Protein AF-A0A7C6JFS2-F1 (afdb_monomer_lite)

Structure (mmCIF, N/CA/C/O backbone):
data_AF-A0A7C6JFS2-F1
#
_entry.id   AF-A0A7C6JFS2-F1
#
loop_
_atom_site.group_PDB
_atom_site.id
_atom_site.type_symbol
_atom_site.label_atom_id
_atom_site.label_alt_id
_atom_site.label_comp_id
_atom_site.label_asym_id
_atom_site.label_entity_id
_atom_site.label_seq_id
_atom_site.pdbx_PDB_ins_code
_atom_site.Cartn_x
_atom_site.Cartn_y
_atom_site.Cartn_z
_atom_site.occupancy
_atom_site.B_iso_or_equiv
_atom_site.auth_seq_id
_atom_site.auth_comp_id
_atom_site.auth_asym_id
_atom_site.auth_atom_id
_atom_site.pdbx_PDB_model_num
ATOM 1 N N . MET A 1 1 ? -0.065 19.421 -4.500 1.00 57.12 1 MET A N 1
ATOM 2 C CA . MET A 1 1 ? 0.473 18.046 -4.572 1.00 57.12 1 MET A CA 1
ATOM 3 C C . MET A 1 1 ? 0.536 17.664 -6.039 1.00 57.12 1 MET A C 1
ATOM 5 O O . MET A 1 1 ? -0.403 17.999 -6.749 1.00 57.12 1 MET A O 1
ATOM 9 N N . ASN A 1 2 ? 1.597 16.997 -6.494 1.00 72.19 2 ASN A N 1
ATOM 10 C CA . ASN A 1 2 ? 1.755 16.580 -7.897 1.00 72.19 2 ASN A CA 1
ATOM 11 C C . ASN A 1 2 ? 1.021 15.258 -8.189 1.00 72.19 2 ASN A C 1
ATOM 13 O O . ASN A 1 2 ? 1.516 14.422 -8.928 1.00 72.19 2 ASN A O 1
ATOM 17 N N . THR A 1 3 ? -0.151 15.058 -7.584 1.00 82.88 3 THR A N 1
ATOM 18 C CA . THR A 1 3 ? -0.984 13.856 -7.711 1.00 82.88 3 THR A CA 1
ATOM 19 C C . THR A 1 3 ? -2.459 14.239 -7.728 1.00 82.88 3 THR A C 1
ATOM 21 O O . THR A 1 3 ? -2.857 15.215 -7.086 1.00 82.88 3 THR A O 1
ATOM 24 N N . SER A 1 4 ? -3.270 13.462 -8.447 1.00 82.38 4 SER A N 1
ATOM 25 C CA . SER A 1 4 ? -4.732 13.538 -8.393 1.00 82.38 4 SER A CA 1
ATOM 26 C C . SER A 1 4 ? -5.308 12.910 -7.110 1.00 82.38 4 SER A C 1
ATOM 28 O O . SER A 1 4 ? -6.439 13.217 -6.722 1.00 82.38 4 SER A O 1
ATOM 30 N N . ARG A 1 5 ? -4.546 12.051 -6.412 1.00 87.38 5 ARG A N 1
ATOM 31 C CA . ARG A 1 5 ? -5.012 11.312 -5.235 1.00 87.38 5 ARG A CA 1
ATOM 32 C C . ARG A 1 5 ? -4.750 12.103 -3.951 1.00 87.38 5 ARG A C 1
ATOM 34 O O . ARG A 1 5 ? -3.629 12.204 -3.469 1.00 87.38 5 ARG A O 1
ATOM 41 N N . VAL A 1 6 ? -5.822 12.637 -3.365 1.00 86.06 6 VAL A N 1
ATOM 42 C CA . VAL A 1 6 ? -5.770 13.491 -2.156 1.00 86.06 6 VAL A CA 1
ATOM 43 C C . VAL A 1 6 ? -6.080 12.758 -0.845 1.00 86.06 6 VAL A C 1
ATOM 45 O O . VAL A 1 6 ? -5.913 13.319 0.235 1.00 86.06 6 VAL A O 1
ATOM 48 N N . LYS A 1 7 ? -6.551 11.511 -0.920 1.00 88.94 7 LYS A N 1
ATOM 49 C CA . LYS A 1 7 ? -6.903 10.667 0.232 1.00 88.94 7 LYS A CA 1
ATOM 50 C C . LYS A 1 7 ? -6.629 9.190 -0.078 1.00 88.94 7 LYS A C 1
ATOM 52 O O . LYS A 1 7 ? -6.597 8.849 -1.263 1.00 88.94 7 LYS A O 1
ATOM 57 N N . PRO A 1 8 ? -6.469 8.324 0.941 1.00 89.56 8 PRO A N 1
ATOM 58 C CA . PRO A 1 8 ? -6.379 6.885 0.721 1.00 89.56 8 PRO A CA 1
ATOM 59 C C . PRO A 1 8 ? -7.566 6.341 -0.082 1.00 89.56 8 PRO A C 1
ATOM 61 O O . PRO A 1 8 ? -8.675 6.883 -0.015 1.00 89.56 8 PRO A O 1
ATOM 64 N N . ALA A 1 9 ? -7.341 5.255 -0.822 1.00 89.69 9 ALA A N 1
ATOM 65 C CA . ALA A 1 9 ? -8.400 4.580 -1.562 1.00 89.69 9 ALA A CA 1
ATOM 66 C C . ALA A 1 9 ? -9.453 4.001 -0.607 1.00 89.69 9 ALA A C 1
ATOM 68 O O . ALA A 1 9 ? -9.115 3.407 0.416 1.00 89.69 9 ALA A O 1
ATOM 69 N N . VAL A 1 10 ? -10.734 4.151 -0.944 1.00 90.81 10 VAL A N 1
ATOM 70 C CA . VAL A 1 10 ? -11.809 3.490 -0.195 1.00 90.81 10 VAL A CA 1
ATOM 71 C C . VAL A 1 10 ? -11.812 2.019 -0.588 1.00 90.81 10 VAL A C 1
ATOM 73 O O . VAL A 1 10 ? -12.088 1.702 -1.744 1.00 90.81 10 VAL A O 1
ATOM 76 N N . LEU A 1 11 ? -11.521 1.131 0.359 1.00 90.75 11 LEU A N 1
ATOM 77 C CA . LEU A 1 11 ? -11.513 -0.305 0.106 1.00 90.75 11 LEU A CA 1
ATOM 78 C C . LEU A 1 11 ? -12.892 -0.885 0.379 1.00 90.75 11 LEU A C 1
ATOM 80 O O . LEU A 1 11 ? -13.428 -0.763 1.476 1.00 90.75 11 LEU A O 1
ATOM 84 N N . ARG A 1 12 ? -13.478 -1.482 -0.655 1.00 88.62 12 ARG A N 1
ATOM 85 C CA . ARG A 1 12 ? -14.773 -2.177 -0.583 1.00 88.62 12 ARG A CA 1
ATOM 86 C C . ARG A 1 12 ? -14.665 -3.645 -0.953 1.00 88.62 12 ARG A C 1
ATOM 88 O O . ARG A 1 12 ? -15.526 -4.422 -0.565 1.00 88.62 12 ARG A O 1
ATOM 95 N N . ASP A 1 13 ? -13.641 -3.991 -1.721 1.00 89.50 13 ASP A N 1
ATOM 96 C CA . ASP A 1 13 ? -13.365 -5.355 -2.131 1.00 89.50 13 ASP A CA 1
ATOM 97 C C . ASP A 1 13 ? -12.505 -6.042 -1.052 1.00 89.50 13 ASP A C 1
ATOM 99 O O . ASP A 1 13 ? -11.395 -5.564 -0.775 1.00 89.50 13 ASP A O 1
ATOM 103 N N . PRO A 1 14 ? -12.999 -7.130 -0.430 1.00 88.62 14 PRO A N 1
ATOM 104 C CA . PRO A 1 14 ? -12.262 -7.882 0.579 1.00 88.62 14 PRO A CA 1
ATOM 105 C C . PRO A 1 14 ? -10.908 -8.422 0.107 1.00 88.62 14 PRO A C 1
ATOM 107 O O . PRO A 1 14 ? -10.026 -8.607 0.940 1.00 88.62 14 PRO A O 1
ATOM 110 N N . GLU A 1 15 ? -10.688 -8.634 -1.197 1.00 88.44 15 GLU A N 1
ATOM 111 C CA . GLU A 1 15 ? -9.400 -9.136 -1.710 1.00 88.44 15 GLU A CA 1
ATOM 112 C C . GLU A 1 15 ? -8.239 -8.137 -1.525 1.00 88.44 15 GLU A C 1
ATOM 114 O O . GLU A 1 15 ? -7.071 -8.524 -1.595 1.00 88.44 15 GLU A O 1
ATOM 119 N N . TYR A 1 16 ? -8.548 -6.867 -1.233 1.00 89.06 16 TYR A N 1
ATOM 120 C CA . TYR A 1 16 ? -7.573 -5.813 -0.924 1.00 89.06 16 TYR A CA 1
ATOM 121 C C . TYR A 1 16 ? -7.443 -5.531 0.581 1.00 89.06 16 TYR A C 1
ATOM 123 O O . TYR A 1 16 ? -6.672 -4.656 0.977 1.00 89.06 16 TYR A O 1
ATOM 131 N N . MET A 1 17 ? -8.206 -6.232 1.422 1.00 89.12 17 MET A N 1
ATOM 132 C CA . MET A 1 17 ? -8.222 -6.036 2.872 1.00 89.12 17 MET A CA 1
ATOM 133 C C . MET A 1 17 ? -7.300 -7.029 3.576 1.00 89.12 17 MET A C 1
ATOM 135 O O . MET A 1 17 ? -7.038 -8.118 3.064 1.00 89.12 17 MET A O 1
ATOM 139 N N . PHE A 1 18 ? -6.841 -6.667 4.775 1.00 86.38 18 PHE A N 1
ATOM 140 C CA . PHE A 1 18 ? -5.881 -7.454 5.558 1.00 86.38 18 PHE A CA 1
ATOM 141 C C . PHE A 1 18 ? -6.192 -8.963 5.664 1.00 86.38 18 PHE A C 1
ATOM 143 O O . PHE A 1 18 ? -5.277 -9.752 5.418 1.00 86.38 18 PHE A O 1
ATOM 150 N N . PRO A 1 19 ? -7.442 -9.417 5.907 1.00 84.50 19 PRO A N 1
ATOM 151 C CA . PRO A 1 19 ? -7.752 -10.850 5.962 1.00 84.50 19 PRO A CA 1
ATOM 152 C C . PRO A 1 19 ? -7.397 -11.638 4.694 1.00 84.50 19 PRO A C 1
ATOM 154 O O . PRO A 1 19 ? -7.086 -12.827 4.756 1.00 84.50 19 PRO A O 1
ATOM 157 N N . ALA A 1 20 ? -7.417 -10.995 3.524 1.00 85.06 20 ALA A N 1
ATOM 158 C CA . ALA A 1 20 ? -7.086 -11.653 2.269 1.00 85.06 20 ALA A CA 1
ATOM 159 C C . ALA A 1 20 ? -5.575 -11.820 2.056 1.00 85.06 20 ALA A C 1
ATOM 161 O O . ALA A 1 20 ? -5.184 -12.592 1.180 1.00 85.06 20 ALA A O 1
ATOM 162 N N . PHE A 1 21 ? -4.711 -11.149 2.830 1.00 81.69 21 PHE A N 1
ATOM 163 C CA . PHE A 1 21 ? -3.260 -11.119 2.590 1.00 81.69 21 PHE A CA 1
ATOM 164 C C . PHE A 1 21 ? -2.646 -12.525 2.608 1.00 81.69 21 PHE A C 1
ATOM 166 O O . PHE A 1 21 ? -1.863 -12.871 1.724 1.00 81.69 21 PHE A O 1
ATOM 173 N N . SER A 1 22 ? -3.081 -13.381 3.530 1.00 73.69 22 SER A N 1
ATOM 174 C CA . SER A 1 22 ? -2.572 -14.745 3.706 1.00 73.69 22 SER A CA 1
ATOM 175 C C . SER A 1 22 ? -3.372 -15.828 2.964 1.00 73.69 22 SER A C 1
ATOM 177 O O . SER A 1 22 ? -3.070 -17.011 3.107 1.00 73.69 22 SER A O 1
ATOM 179 N N . ASN A 1 23 ? -4.362 -15.471 2.131 1.00 83.25 23 ASN A N 1
ATOM 180 C CA . ASN A 1 23 ? -5.273 -16.453 1.519 1.00 83.25 23 ASN A CA 1
ATOM 181 C C . ASN A 1 23 ? -4.662 -17.277 0.357 1.00 83.25 23 ASN A C 1
ATOM 183 O O . ASN A 1 23 ? -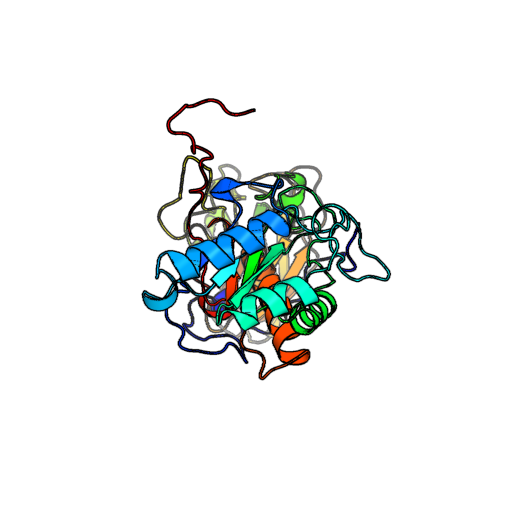5.333 -18.147 -0.201 1.00 83.25 23 ASN A O 1
ATOM 187 N N . GLY A 1 24 ? -3.421 -16.987 -0.056 1.00 83.00 24 GLY A N 1
ATOM 188 C CA . GLY A 1 24 ? -2.711 -17.686 -1.136 1.00 83.00 24 GLY A CA 1
ATOM 189 C C . GLY A 1 24 ? -3.258 -17.432 -2.548 1.00 83.00 24 GLY A C 1
ATOM 190 O O . GLY A 1 24 ? -2.768 -18.017 -3.516 1.00 83.00 24 GLY A O 1
ATOM 191 N N . LYS A 1 25 ? -4.266 -16.567 -2.704 1.00 86.62 25 LYS A N 1
ATOM 192 C CA . LYS A 1 25 ? -4.881 -16.223 -3.993 1.00 86.62 25 LYS A CA 1
ATOM 193 C C . LYS A 1 25 ? -4.229 -14.987 -4.587 1.00 86.62 25 LYS A C 1
ATOM 195 O O . LYS A 1 25 ? -3.932 -14.040 -3.868 1.00 86.62 25 LYS A O 1
ATOM 200 N N . VAL A 1 26 ? -4.049 -14.983 -5.904 1.00 87.44 26 VAL A N 1
ATOM 201 C CA . VAL A 1 26 ? -3.605 -13.793 -6.645 1.00 87.44 26 VAL A CA 1
ATOM 202 C C . VAL A 1 26 ? -4.789 -12.896 -6.992 1.00 87.44 26 VAL A C 1
ATOM 204 O O . VAL A 1 26 ? -5.903 -13.406 -7.121 1.00 87.44 26 VAL A O 1
ATOM 207 N N . LEU A 1 27 ? -4.544 -11.597 -7.176 1.00 85.56 27 LEU A N 1
ATOM 208 C CA . LEU A 1 27 ? -5.558 -10.679 -7.691 1.00 85.56 27 LEU A CA 1
ATOM 209 C C . LEU A 1 27 ? -5.900 -11.025 -9.147 1.00 85.56 27 LEU A C 1
ATOM 211 O O . LEU A 1 27 ? -5.092 -11.612 -9.880 1.00 85.56 27 LEU A O 1
ATOM 215 N N . LEU A 1 28 ? -7.134 -10.701 -9.540 1.00 68.62 28 LEU A N 1
ATOM 216 C CA . LEU A 1 28 ? -7.661 -10.986 -10.870 1.00 68.62 28 LEU A CA 1
ATOM 217 C C . LEU A 1 28 ? -6.716 -10.407 -11.938 1.00 68.62 28 LEU A C 1
ATOM 219 O O . LEU A 1 28 ? -6.254 -9.280 -11.812 1.00 68.62 28 LEU A O 1
ATOM 223 N N . ASN A 1 29 ? -6.426 -11.192 -12.979 1.00 70.62 29 ASN A N 1
ATOM 224 C CA . ASN A 1 29 ? -5.558 -10.828 -14.110 1.00 70.62 29 ASN A CA 1
ATOM 225 C C . ASN A 1 29 ? -4.050 -10.743 -13.829 1.00 70.62 29 ASN A C 1
ATOM 227 O O . ASN A 1 29 ? -3.285 -10.440 -14.743 1.00 70.62 29 ASN A O 1
ATOM 231 N N . LYS A 1 30 ? -3.568 -11.109 -12.633 1.00 81.62 30 LYS A N 1
ATOM 232 C CA . LYS A 1 30 ? -2.135 -11.388 -12.486 1.00 81.62 30 LYS A CA 1
ATOM 233 C C . LYS A 1 30 ? -1.762 -12.624 -13.322 1.00 81.62 30 LYS A C 1
ATOM 235 O O . LYS A 1 30 ? -2.220 -13.736 -13.035 1.00 81.62 30 LYS A O 1
ATOM 240 N N . LYS A 1 31 ? -0.879 -12.455 -14.315 1.00 71.38 31 LYS A N 1
ATOM 241 C CA . LYS A 1 31 ? -0.281 -13.570 -15.072 1.00 71.38 31 LYS A CA 1
ATOM 242 C C . LYS A 1 31 ? 0.487 -14.482 -14.092 1.00 71.38 31 LYS A C 1
ATOM 244 O O . LYS A 1 31 ? 1.314 -14.024 -13.308 1.00 71.38 31 LYS A O 1
ATOM 249 N N . LYS A 1 32 ? 0.165 -15.782 -14.061 1.00 66.88 32 LYS A N 1
ATOM 250 C CA . LYS A 1 32 ? 0.809 -16.767 -13.168 1.00 66.88 32 LYS A CA 1
ATOM 251 C C . LYS A 1 32 ? 1.979 -17.456 -13.875 1.00 66.88 32 LYS A C 1
ATOM 253 O O . LYS A 1 32 ? 1.860 -17.797 -15.044 1.00 66.88 32 LYS A O 1
ATOM 258 N N . GLY A 1 33 ? 3.038 -17.773 -13.123 1.00 66.75 33 GLY A N 1
ATOM 259 C CA . GLY A 1 33 ? 4.041 -18.766 -13.531 1.00 66.75 33 GLY A CA 1
ATOM 260 C C . GLY A 1 33 ? 5.260 -18.228 -14.283 1.00 66.75 33 GLY A C 1
ATOM 261 O O . GLY A 1 33 ? 5.600 -18.758 -15.337 1.00 66.75 33 GLY A O 1
ATOM 262 N N . ARG A 1 34 ? 5.953 -17.226 -13.730 1.00 77.69 34 ARG A N 1
ATOM 263 C CA . ARG A 1 34 ? 7.268 -16.792 -14.226 1.00 77.69 34 ARG A CA 1
ATOM 264 C C . ARG A 1 34 ? 8.400 -17.416 -13.412 1.00 77.69 34 ARG A C 1
ATOM 266 O O . ARG A 1 34 ? 8.285 -17.571 -12.197 1.00 77.69 34 ARG A O 1
ATOM 273 N N . LEU A 1 35 ? 9.504 -17.735 -14.082 1.00 88.00 35 LEU A N 1
ATOM 274 C CA . LEU A 1 35 ? 10.792 -17.894 -13.408 1.00 88.00 35 LEU A CA 1
ATOM 275 C C . LEU A 1 35 ? 11.318 -16.506 -12.997 1.00 88.00 35 LEU A C 1
ATOM 277 O O . LEU A 1 35 ? 10.905 -15.509 -13.597 1.00 88.00 35 LEU A O 1
ATOM 281 N N . PRO A 1 36 ? 12.216 -16.413 -11.998 1.00 90.94 36 PRO A N 1
ATOM 282 C CA . PRO A 1 36 ? 12.846 -15.145 -11.645 1.00 90.94 36 PRO A CA 1
ATOM 283 C C . PRO A 1 36 ? 13.465 -14.455 -12.868 1.00 90.94 36 PRO A C 1
ATOM 285 O O . PRO A 1 36 ? 14.185 -15.087 -13.641 1.00 90.94 36 PRO A O 1
ATOM 288 N N . ALA A 1 37 ? 13.185 -13.160 -13.037 1.00 93.31 37 ALA A N 1
ATOM 289 C CA . ALA A 1 37 ? 13.754 -12.370 -14.122 1.00 93.31 37 ALA A CA 1
ATOM 290 C C . ALA A 1 37 ? 15.282 -12.283 -13.976 1.00 93.31 37 ALA A C 1
ATOM 292 O O . ALA A 1 37 ? 15.796 -11.970 -12.901 1.00 93.31 37 ALA A O 1
ATOM 293 N N . MET A 1 38 ? 16.003 -12.538 -15.067 1.00 97.25 38 MET A N 1
ATOM 294 C CA . MET A 1 38 ? 17.463 -12.466 -15.126 1.00 97.25 38 MET A CA 1
ATOM 295 C C . MET A 1 38 ? 17.883 -11.337 -16.060 1.00 97.25 38 MET A C 1
ATOM 297 O O . MET A 1 38 ? 17.431 -11.260 -17.202 1.00 97.25 38 MET A O 1
ATOM 301 N N . GLY A 1 39 ? 18.762 -10.459 -15.591 1.00 96.94 39 GLY A N 1
ATOM 302 C CA . GLY A 1 39 ? 19.166 -9.295 -16.364 1.00 96.94 39 GLY A CA 1
ATOM 303 C C . GLY A 1 39 ? 20.112 -8.381 -15.607 1.00 96.94 39 GLY A C 1
ATOM 304 O O . GLY A 1 39 ? 20.803 -8.800 -14.678 1.00 96.94 39 GLY A O 1
ATOM 305 N N . TRP A 1 40 ? 20.119 -7.123 -16.018 1.00 97.75 40 TRP A N 1
ATOM 306 C CA . TRP A 1 40 ? 20.943 -6.063 -15.469 1.00 97.75 40 TRP A CA 1
ATOM 307 C C . TRP A 1 40 ? 20.084 -4.849 -15.111 1.00 97.75 40 TRP A C 1
ATOM 309 O O . TRP A 1 40 ? 19.088 -4.567 -15.775 1.00 97.75 40 TRP A O 1
ATOM 319 N N . ASN A 1 41 ? 20.479 -4.124 -14.066 1.00 96.81 41 ASN A N 1
ATOM 320 C CA . ASN A 1 41 ? 19.846 -2.882 -13.635 1.00 96.81 41 ASN A CA 1
ATOM 321 C C . ASN A 1 41 ? 20.912 -1.794 -13.437 1.00 96.81 41 ASN A C 1
ATOM 323 O O . ASN A 1 41 ? 21.977 -2.068 -12.879 1.00 96.81 41 ASN A O 1
ATOM 327 N N . SER A 1 42 ? 20.620 -0.565 -13.871 1.00 95.62 42 SER A N 1
ATOM 328 C CA . SER A 1 42 ? 21.597 0.529 -13.897 1.00 95.62 42 SER A CA 1
ATOM 329 C C . SER A 1 42 ? 22.005 1.101 -12.540 1.00 95.62 42 SER A C 1
ATOM 331 O O . SER A 1 42 ? 23.073 1.710 -12.449 1.00 95.62 42 SER A O 1
ATOM 333 N N . TRP A 1 43 ? 21.199 0.922 -11.489 1.00 93.06 43 TRP A N 1
ATOM 334 C CA . TRP A 1 43 ? 21.330 1.680 -10.241 1.00 93.06 43 TRP A CA 1
ATOM 335 C C . TRP A 1 43 ? 22.674 1.493 -9.540 1.00 93.06 43 TRP A C 1
ATOM 337 O O . TRP A 1 43 ? 23.358 2.467 -9.242 1.00 93.06 43 TRP A O 1
ATOM 347 N N . ASN A 1 44 ? 23.086 0.244 -9.312 1.00 89.31 44 ASN A N 1
ATOM 348 C CA . ASN A 1 44 ? 24.293 -0.039 -8.532 1.00 89.31 44 ASN A CA 1
ATOM 349 C C . ASN A 1 44 ? 25.579 0.424 -9.224 1.00 89.31 44 ASN A C 1
ATOM 351 O O . ASN A 1 44 ? 26.573 0.636 -8.544 1.00 89.31 44 ASN A O 1
ATOM 355 N N . ALA A 1 45 ? 25.578 0.545 -10.553 1.00 89.19 45 ALA A N 1
ATOM 356 C CA . ALA A 1 45 ? 26.749 0.980 -11.308 1.00 89.19 45 ALA A CA 1
ATOM 357 C C . ALA A 1 45 ? 26.774 2.499 -11.514 1.00 89.19 45 ALA A C 1
ATOM 359 O O . ALA A 1 45 ? 27.843 3.102 -11.477 1.00 89.19 45 ALA A O 1
ATOM 360 N N . PHE A 1 46 ? 25.612 3.112 -11.754 1.00 91.50 46 PHE A N 1
ATOM 361 C CA . PHE A 1 46 ? 25.549 4.469 -12.303 1.00 91.50 46 PHE A CA 1
ATOM 362 C C . PHE A 1 46 ? 24.650 5.425 -11.521 1.00 91.50 46 PHE A C 1
ATOM 364 O O . PHE A 1 46 ? 24.660 6.623 -11.803 1.00 91.50 46 PHE A O 1
ATOM 371 N N . GLY A 1 47 ? 23.859 4.935 -10.562 1.00 91.38 47 GLY A N 1
ATOM 372 C CA . GLY A 1 47 ? 22.821 5.725 -9.900 1.00 91.38 47 GLY A CA 1
ATOM 373 C C . GLY A 1 47 ? 21.995 6.516 -10.920 1.00 91.38 47 GLY A C 1
ATOM 374 O O . GLY A 1 47 ? 21.664 6.014 -12.000 1.00 91.38 47 GLY A O 1
ATOM 375 N N . SER A 1 48 ? 21.761 7.795 -10.627 1.00 92.38 48 SER A N 1
ATOM 376 C CA . SER A 1 48 ? 21.047 8.724 -11.512 1.00 92.38 48 SER A CA 1
ATOM 377 C C . SER A 1 48 ? 21.864 9.233 -12.711 1.00 92.38 48 SER A C 1
ATOM 379 O O . SER A 1 48 ? 21.379 10.102 -13.434 1.00 92.38 48 SER A O 1
ATOM 381 N N . GLN A 1 49 ? 23.095 8.760 -12.936 1.00 92.31 49 GLN A N 1
ATOM 382 C CA . GLN A 1 49 ? 23.940 9.169 -14.072 1.00 92.31 49 GLN A CA 1
ATOM 383 C C . GLN A 1 49 ? 23.764 8.274 -15.314 1.00 92.31 49 GLN A C 1
ATOM 385 O O . GLN A 1 49 ? 24.497 8.417 -16.291 1.00 92.31 49 GLN A O 1
ATOM 390 N N . ASN A 1 50 ? 22.792 7.357 -15.303 1.00 92.50 50 ASN A N 1
ATOM 391 C CA . ASN A 1 50 ? 22.462 6.541 -16.471 1.00 92.50 50 ASN A CA 1
ATOM 392 C C . ASN A 1 50 ? 21.976 7.401 -17.659 1.00 92.50 50 ASN A C 1
ATOM 394 O O . ASN A 1 50 ? 21.348 8.447 -17.480 1.00 92.50 50 ASN A O 1
ATOM 398 N N . ASN A 1 51 ? 22.303 6.963 -18.877 1.00 96.94 51 ASN A N 1
ATOM 399 C CA . ASN A 1 51 ? 21.939 7.626 -20.129 1.00 96.94 51 ASN A CA 1
ATOM 400 C C . ASN A 1 51 ? 21.781 6.604 -21.272 1.00 96.94 51 ASN A C 1
ATOM 402 O O . ASN A 1 51 ? 22.056 5.410 -21.107 1.00 96.94 51 ASN A O 1
ATOM 406 N N . GLU A 1 52 ? 21.316 7.067 -22.431 1.00 98.31 52 GLU A N 1
ATOM 407 C CA . GLU A 1 52 ? 21.034 6.221 -23.592 1.00 98.31 52 GLU A CA 1
ATOM 408 C C . GLU A 1 52 ? 22.277 5.504 -24.129 1.00 98.31 52 GLU A C 1
ATOM 410 O O . GLU A 1 52 ? 22.220 4.299 -24.372 1.00 98.31 52 GLU A O 1
ATOM 415 N N . GLU A 1 53 ? 23.396 6.215 -24.293 1.00 98.00 53 GLU A N 1
ATOM 416 C CA . GLU A 1 53 ? 24.644 5.650 -24.824 1.00 98.00 53 GLU A CA 1
ATOM 417 C C . GLU A 1 53 ? 25.140 4.499 -23.947 1.00 98.00 53 GLU A C 1
ATOM 419 O O . GLU A 1 53 ? 25.408 3.400 -24.434 1.00 98.00 53 GLU A O 1
ATOM 424 N N . LEU A 1 54 ? 25.172 4.724 -22.635 1.00 96.75 54 LEU A N 1
ATOM 425 C CA . LEU A 1 54 ? 25.573 3.730 -21.652 1.00 96.75 54 LEU A CA 1
ATOM 426 C C . LEU A 1 54 ? 24.637 2.520 -21.649 1.00 96.75 54 LEU A C 1
ATOM 428 O O . LEU A 1 54 ? 25.094 1.381 -21.598 1.00 96.75 54 LEU A O 1
ATOM 432 N N . THR A 1 55 ? 23.328 2.754 -21.746 1.00 97.69 55 THR A N 1
ATOM 433 C CA . THR A 1 55 ? 22.332 1.674 -21.780 1.00 97.69 55 THR A CA 1
ATOM 434 C C . THR A 1 55 ? 22.507 0.805 -23.026 1.00 97.69 55 THR A C 1
ATOM 436 O O . THR A 1 55 ? 22.472 -0.423 -22.933 1.00 97.69 55 THR A O 1
ATOM 439 N N . LYS A 1 56 ? 22.771 1.424 -24.184 1.00 98.50 56 LYS A N 1
ATOM 440 C CA . LYS A 1 56 ? 23.076 0.711 -25.431 1.00 98.50 56 LYS A CA 1
ATOM 441 C C . LYS A 1 56 ? 24.374 -0.090 -25.323 1.00 98.50 56 LYS A C 1
ATOM 443 O O . LYS A 1 56 ? 24.382 -1.265 -25.680 1.00 98.50 56 LYS A O 1
ATOM 448 N N . ALA A 1 57 ? 25.426 0.497 -24.751 1.00 98.31 57 ALA A N 1
ATOM 449 C CA . ALA A 1 57 ? 26.698 -0.187 -24.527 1.00 98.31 57 ALA A CA 1
ATOM 450 C C . ALA A 1 57 ? 26.555 -1.413 -23.606 1.00 98.31 57 ALA A C 1
ATOM 452 O O . ALA A 1 57 ? 27.167 -2.450 -23.858 1.00 98.31 57 ALA A O 1
ATOM 453 N N . ILE A 1 58 ? 25.717 -1.331 -22.567 1.00 98.19 58 ILE A N 1
ATOM 454 C CA . ILE A 1 58 ? 25.416 -2.474 -21.695 1.00 98.19 58 ILE A CA 1
ATOM 455 C C . ILE A 1 58 ? 24.616 -3.550 -22.437 1.00 98.19 58 ILE A C 1
ATOM 457 O O . ILE A 1 58 ? 24.939 -4.732 -22.311 1.00 98.19 58 ILE A O 1
ATOM 461 N N . ALA A 1 59 ? 23.618 -3.169 -23.238 1.00 98.62 59 ALA A N 1
ATOM 462 C CA . ALA A 1 59 ? 22.875 -4.118 -24.067 1.00 98.62 59 ALA A CA 1
ATOM 463 C C . ALA A 1 59 ? 23.807 -4.857 -25.049 1.00 98.62 59 ALA A C 1
ATOM 465 O O . ALA A 1 59 ? 23.747 -6.080 -25.153 1.00 98.62 59 ALA A O 1
ATOM 466 N N . ASP A 1 60 ? 24.727 -4.139 -25.701 1.00 98.69 60 ASP A N 1
ATOM 467 C CA . ASP A 1 60 ? 25.770 -4.733 -26.546 1.00 98.69 60 ASP A CA 1
ATOM 468 C C . ASP A 1 60 ? 26.698 -5.665 -25.758 1.00 98.69 60 ASP A C 1
ATOM 470 O O . ASP A 1 60 ? 27.016 -6.760 -26.220 1.00 98.69 60 ASP A O 1
ATOM 474 N N . ALA A 1 61 ? 27.123 -5.269 -24.556 1.00 98.50 61 ALA A N 1
ATOM 475 C CA . ALA A 1 61 ? 27.989 -6.088 -23.713 1.00 98.50 61 ALA A CA 1
ATOM 476 C C . ALA A 1 61 ? 27.315 -7.401 -23.284 1.00 98.50 61 ALA A C 1
ATOM 478 O O . ALA A 1 61 ? 27.963 -8.446 -23.308 1.00 98.50 61 ALA A O 1
ATOM 479 N N . ILE A 1 62 ? 26.021 -7.377 -22.946 1.00 98.62 62 ILE A N 1
ATOM 480 C CA . ILE A 1 62 ? 25.249 -8.581 -22.599 1.00 98.62 62 ILE A CA 1
ATOM 481 C C . ILE A 1 62 ? 25.269 -9.596 -23.750 1.00 98.62 62 ILE A C 1
ATOM 483 O O . ILE A 1 62 ? 25.455 -10.791 -23.505 1.00 98.62 62 ILE A O 1
ATOM 487 N N . ILE A 1 63 ? 25.132 -9.129 -24.994 1.00 98.62 63 ILE A N 1
ATOM 488 C CA . ILE A 1 63 ? 25.224 -9.979 -26.187 1.00 98.62 63 ILE A CA 1
ATOM 489 C C . ILE A 1 63 ? 26.659 -10.466 -26.405 1.00 98.62 63 ILE A C 1
ATOM 491 O O . ILE A 1 63 ? 26.895 -11.668 -26.496 1.00 98.62 63 ILE A O 1
ATOM 495 N N . ASN A 1 64 ? 27.631 -9.553 -26.439 1.00 98.44 64 ASN A N 1
ATOM 496 C CA . ASN A 1 64 ? 29.025 -9.866 -26.767 1.00 98.44 64 ASN A CA 1
ATOM 497 C C . ASN A 1 64 ? 29.689 -10.816 -25.758 1.00 98.44 64 ASN A C 1
ATOM 499 O O . ASN A 1 64 ? 30.585 -11.575 -26.121 1.00 98.44 64 ASN A O 1
ATOM 503 N N . LEU A 1 65 ? 29.258 -10.778 -24.495 1.00 98.31 65 LEU A N 1
ATOM 504 C CA . LEU A 1 65 ? 29.733 -11.668 -23.434 1.00 98.31 65 LEU A CA 1
ATOM 505 C C . LEU A 1 65 ? 28.973 -13.006 -23.378 1.00 98.31 65 LEU A C 1
ATOM 507 O O . LEU A 1 65 ? 29.287 -13.836 -22.528 1.00 98.31 65 LEU A O 1
ATOM 511 N N . GLY A 1 66 ? 27.967 -13.217 -24.235 1.00 98.25 66 GLY A N 1
ATOM 512 C CA . GLY A 1 66 ? 27.129 -14.420 -24.230 1.00 98.25 66 GLY A CA 1
ATOM 513 C C . GLY A 1 66 ? 26.185 -14.524 -23.026 1.00 98.25 66 GLY A C 1
ATOM 514 O O . GLY A 1 66 ? 25.628 -15.587 -22.769 1.00 98.25 66 GLY A O 1
ATOM 515 N N . LEU A 1 67 ? 25.972 -13.440 -22.268 1.00 98.44 67 LEU A N 1
ATOM 516 C CA . LEU A 1 67 ? 25.115 -13.459 -21.074 1.00 98.44 67 LEU A CA 1
ATOM 517 C C . LEU A 1 67 ? 23.640 -13.672 -21.435 1.00 98.44 67 LEU A C 1
ATOM 519 O O . LEU A 1 67 ? 22.916 -14.332 -20.688 1.00 98.44 67 LEU A O 1
ATOM 523 N N . ALA A 1 68 ? 23.207 -13.172 -22.594 1.00 98.12 68 ALA A N 1
ATOM 524 C CA . ALA A 1 68 ? 21.860 -13.425 -23.102 1.00 98.12 68 ALA A CA 1
ATOM 525 C C . ALA A 1 68 ? 21.582 -14.927 -23.290 1.00 98.12 68 ALA A C 1
ATOM 527 O O . ALA A 1 68 ? 20.507 -15.398 -22.923 1.00 98.12 68 ALA A O 1
ATOM 528 N N . GLU A 1 69 ? 22.566 -15.699 -23.767 1.00 97.50 69 GLU A N 1
ATOM 529 C CA . GLU A 1 69 ? 22.454 -17.158 -23.943 1.00 97.50 69 GLU A CA 1
ATOM 530 C C . GLU A 1 69 ? 22.341 -17.902 -22.602 1.00 97.50 69 GLU A C 1
ATOM 532 O O . GLU A 1 69 ? 21.773 -18.990 -22.533 1.00 97.50 69 GLU A O 1
ATOM 537 N N . LEU A 1 70 ? 22.834 -17.289 -21.521 1.00 97.88 70 LEU A N 1
ATOM 538 C CA . LEU A 1 70 ? 22.699 -17.781 -20.148 1.00 97.88 70 LEU A CA 1
ATOM 539 C C . LEU A 1 70 ? 21.389 -17.332 -19.473 1.00 97.88 70 LEU A C 1
ATOM 541 O O . LEU A 1 70 ? 21.151 -17.684 -18.318 1.00 97.88 70 LEU A O 1
ATOM 545 N N . GLY A 1 71 ? 20.543 -16.563 -20.168 1.00 97.06 71 GLY A N 1
ATOM 546 C CA . GLY A 1 71 ? 19.224 -16.123 -19.705 1.00 97.06 71 GLY A CA 1
ATOM 547 C C . GLY A 1 71 ? 19.136 -14.665 -19.241 1.00 97.06 71 GLY A C 1
ATOM 548 O O . GLY A 1 71 ? 18.032 -14.200 -18.950 1.00 97.06 71 GLY A O 1
ATOM 549 N N . TYR A 1 72 ? 20.247 -13.917 -19.198 1.00 98.25 72 TYR A N 1
ATOM 550 C CA . TYR A 1 72 ? 20.243 -12.492 -18.836 1.00 98.25 72 TYR A CA 1
ATOM 551 C C . TYR A 1 72 ? 19.656 -11.658 -19.976 1.00 98.25 72 TYR A C 1
ATOM 553 O O . TYR A 1 72 ? 20.363 -11.223 -20.880 1.00 98.25 72 TYR A O 1
ATOM 561 N N . SER A 1 73 ? 18.344 -11.457 -19.931 1.00 97.31 73 SER A N 1
ATOM 562 C CA . SER A 1 73 ? 17.561 -10.895 -21.034 1.00 97.31 73 SER A CA 1
ATOM 563 C C . SER A 1 73 ? 17.019 -9.500 -20.743 1.00 97.31 73 SER A C 1
ATOM 565 O O . SER A 1 73 ? 16.759 -8.763 -21.684 1.00 97.31 73 SER A O 1
ATOM 567 N N . TYR A 1 74 ? 16.873 -9.103 -19.477 1.00 98.38 74 TYR A N 1
ATOM 568 C CA . TYR A 1 74 ? 16.328 -7.791 -19.116 1.00 98.38 74 TYR A CA 1
ATOM 569 C C . TYR A 1 74 ? 17.422 -6.723 -18.971 1.00 98.38 74 TYR A C 1
ATOM 571 O O . TYR A 1 74 ? 18.395 -6.923 -18.245 1.00 98.38 74 TYR A O 1
ATOM 579 N N . VAL A 1 75 ? 17.229 -5.562 -19.596 1.00 98.56 75 VAL A N 1
ATOM 580 C CA . VAL A 1 75 ? 18.044 -4.351 -19.411 1.00 98.56 75 VAL A CA 1
ATOM 581 C C . VAL A 1 75 ? 17.167 -3.291 -18.756 1.00 98.56 75 VAL A C 1
ATOM 583 O O . VAL A 1 75 ? 16.335 -2.674 -19.417 1.00 98.56 75 VAL A O 1
ATOM 586 N N . VAL A 1 76 ? 17.316 -3.118 -17.442 1.00 98.19 76 VAL A N 1
ATOM 587 C CA . VAL A 1 76 ? 16.447 -2.265 -16.624 1.00 98.19 76 VAL A CA 1
ATOM 588 C C . VAL A 1 76 ? 17.111 -0.918 -16.356 1.00 98.19 76 VAL A C 1
ATOM 590 O O . VAL A 1 76 ? 18.141 -0.837 -15.682 1.00 98.19 76 VAL A O 1
ATOM 593 N N . LEU A 1 77 ? 16.485 0.142 -16.856 1.00 96.81 77 LEU A N 1
ATOM 594 C CA . LEU A 1 77 ? 16.844 1.520 -16.565 1.00 96.81 77 LEU A CA 1
ATOM 595 C C . LEU A 1 77 ? 16.193 1.954 -15.248 1.00 96.81 77 LEU A C 1
ATOM 597 O O . LEU A 1 77 ? 14.967 2.010 -15.141 1.00 96.81 77 LEU A O 1
ATOM 601 N N . ASP A 1 78 ? 17.017 2.211 -14.237 1.00 96.25 78 ASP A N 1
ATOM 602 C CA . ASP A 1 78 ? 16.556 2.629 -12.914 1.00 96.25 78 ASP A CA 1
ATOM 603 C C . ASP A 1 78 ? 16.278 4.146 -12.847 1.00 96.25 78 ASP A C 1
ATOM 605 O O . ASP A 1 78 ? 16.123 4.814 -13.873 1.00 96.25 78 ASP A O 1
ATOM 609 N N . ASP A 1 79 ? 16.171 4.693 -11.638 1.00 94.50 79 ASP A N 1
ATOM 610 C CA . ASP A 1 79 ? 15.854 6.104 -11.410 1.00 94.50 79 ASP A CA 1
ATOM 611 C C . ASP A 1 79 ? 16.846 7.076 -12.100 1.00 94.50 79 ASP A C 1
ATOM 613 O O . ASP A 1 79 ? 17.985 6.735 -12.424 1.00 94.50 79 ASP A O 1
ATOM 617 N N . GLY A 1 80 ? 16.420 8.320 -12.332 1.00 94.38 80 GLY A N 1
ATOM 618 C CA . GLY A 1 80 ? 17.225 9.376 -12.956 1.00 94.38 80 GLY A CA 1
ATOM 619 C C . GLY A 1 80 ? 17.118 9.478 -14.481 1.00 94.38 80 GLY A C 1
ATOM 620 O O . GLY A 1 80 ? 17.941 10.171 -15.087 1.00 94.38 80 GLY A O 1
ATOM 621 N N . CYS A 1 81 ? 16.124 8.824 -15.094 1.00 95.12 81 CYS A N 1
ATOM 622 C CA . CYS A 1 81 ? 15.926 8.811 -16.547 1.00 95.12 81 CYS A CA 1
ATOM 623 C C . CYS A 1 81 ? 14.822 9.747 -17.082 1.00 95.12 81 CYS A C 1
ATOM 625 O O . CYS A 1 81 ? 14.824 10.093 -18.266 1.00 95.12 81 CYS A O 1
ATOM 627 N N . TYR A 1 82 ? 13.894 10.190 -16.231 1.00 97.00 82 TYR A N 1
ATOM 628 C CA . TYR A 1 82 ? 12.778 11.063 -16.611 1.00 97.00 82 TYR A CA 1
ATOM 629 C C . TYR A 1 82 ? 13.097 12.547 -16.431 1.00 97.00 82 TYR A C 1
ATOM 631 O O . TYR A 1 82 ? 13.934 12.922 -15.609 1.00 97.00 82 TYR A O 1
ATOM 639 N N . GLN A 1 83 ? 12.327 13.407 -17.102 1.00 95.88 83 GLN A N 1
ATOM 640 C CA . GLN A 1 83 ? 12.166 14.781 -16.626 1.00 95.88 83 GLN A CA 1
ATOM 641 C C . GLN A 1 83 ? 11.527 14.797 -15.230 1.00 95.88 83 GLN A C 1
ATOM 643 O O . GLN A 1 83 ? 10.727 13.936 -14.868 1.00 95.88 83 GLN A O 1
ATOM 648 N N . SER A 1 84 ? 11.835 15.831 -14.446 1.00 94.38 84 SER A N 1
ATOM 649 C CA . SER A 1 84 ? 11.305 15.998 -13.086 1.00 94.38 84 SER A CA 1
ATOM 650 C C . SER A 1 84 ? 9.838 16.442 -13.028 1.00 94.38 84 SER A C 1
ATOM 652 O O . SER A 1 84 ? 9.299 16.618 -11.933 1.00 94.38 84 SER A O 1
ATOM 654 N N . TYR A 1 85 ? 9.191 16.621 -14.182 1.00 94.12 85 TYR A N 1
ATOM 655 C CA . TYR A 1 85 ? 7.808 17.054 -14.332 1.00 94.12 85 TYR A CA 1
ATOM 656 C C . TYR A 1 85 ? 7.127 16.328 -15.497 1.00 94.12 85 TYR A C 1
ATOM 658 O O . TYR A 1 85 ? 7.774 15.855 -16.426 1.00 94.12 85 TYR A O 1
ATOM 666 N N . ARG A 1 86 ? 5.793 16.268 -15.446 1.00 94.69 86 ARG A N 1
ATOM 667 C CA . ARG A 1 86 ? 4.951 15.690 -16.501 1.00 94.69 86 ARG A CA 1
ATOM 668 C C . ARG A 1 86 ? 4.639 16.731 -17.574 1.00 94.69 86 ARG A C 1
ATOM 670 O O . ARG A 1 86 ? 4.360 17.885 -17.247 1.00 94.69 86 ARG A O 1
ATOM 677 N N . ILE A 1 87 ? 4.573 16.317 -18.837 1.00 94.50 87 ILE A N 1
ATOM 678 C CA . ILE A 1 87 ? 4.082 17.149 -19.947 1.00 94.50 87 ILE A CA 1
ATOM 679 C C . ILE A 1 87 ? 2.704 16.630 -20.352 1.00 94.50 87 ILE A C 1
ATOM 681 O O . ILE A 1 87 ? 2.551 15.463 -20.701 1.00 94.50 87 ILE A O 1
ATOM 685 N N . ASN A 1 88 ? 1.678 17.485 -20.275 1.00 92.75 88 ASN A N 1
ATOM 686 C CA . ASN A 1 88 ? 0.278 17.107 -20.530 1.00 92.75 88 ASN A CA 1
ATOM 687 C C . ASN A 1 88 ? -0.177 15.877 -19.714 1.00 92.75 88 ASN A C 1
ATOM 689 O O . ASN A 1 88 ? -0.897 15.017 -20.214 1.00 92.75 88 ASN A O 1
ATOM 693 N N . GLY A 1 89 ? 0.286 15.775 -18.462 1.00 91.69 89 GLY A N 1
ATOM 694 C CA . GLY A 1 89 ? -0.025 14.664 -17.555 1.00 91.69 89 GLY A CA 1
ATOM 695 C C . GLY A 1 89 ? 0.792 13.384 -17.777 1.00 91.69 89 GLY A C 1
ATOM 696 O O . GLY A 1 89 ? 0.697 12.475 -16.955 1.00 91.69 89 GLY A O 1
ATOM 697 N N . LYS A 1 90 ? 1.631 13.315 -18.817 1.00 95.25 90 LYS A N 1
ATOM 698 C CA . LYS A 1 90 ? 2.423 12.125 -19.158 1.00 95.25 90 LYS A CA 1
ATOM 699 C C . LYS A 1 90 ? 3.881 12.235 -18.725 1.00 95.25 90 LYS A C 1
ATOM 701 O O . LYS A 1 90 ? 4.432 13.336 -18.643 1.00 95.25 90 LYS A O 1
ATOM 706 N N . LEU A 1 91 ? 4.487 11.077 -18.475 1.00 97.19 91 LEU A N 1
ATOM 707 C CA . LEU A 1 91 ? 5.926 10.938 -18.284 1.00 97.19 91 LEU A CA 1
ATOM 708 C C . LEU A 1 91 ? 6.668 11.288 -19.577 1.00 97.19 91 LEU A C 1
ATOM 710 O O . LEU A 1 91 ? 6.199 10.998 -20.678 1.00 97.19 91 LEU A O 1
ATOM 714 N N . THR A 1 92 ? 7.849 11.879 -19.435 1.00 96.44 92 THR A N 1
ATOM 715 C CA . THR A 1 92 ? 8.753 12.188 -20.544 1.00 96.44 92 THR A CA 1
ATOM 716 C C . THR A 1 92 ? 10.183 11.839 -20.158 1.00 96.44 92 THR A C 1
ATOM 718 O O . THR A 1 92 ? 10.571 11.914 -18.990 1.00 96.44 92 THR A O 1
ATOM 721 N N . ASN A 1 93 ? 10.972 11.425 -21.145 1.00 96.75 93 ASN A N 1
ATOM 722 C CA . ASN A 1 93 ? 12.397 11.189 -20.969 1.00 96.75 93 ASN A CA 1
ATOM 723 C C . ASN A 1 93 ? 13.143 12.506 -20.736 1.00 96.75 93 ASN A C 1
ATOM 725 O O . ASN A 1 93 ? 12.751 13.549 -21.264 1.00 96.75 93 ASN A O 1
ATOM 729 N N . ASP A 1 94 ? 14.254 12.447 -20.007 1.00 96.12 94 ASP A N 1
ATOM 730 C CA . ASP A 1 94 ? 15.249 13.514 -20.036 1.00 96.12 94 ASP A CA 1
ATOM 731 C C . ASP A 1 94 ? 15.853 13.597 -21.461 1.00 96.12 94 ASP A C 1
ATOM 733 O O . ASP A 1 94 ? 16.434 12.613 -21.932 1.00 96.12 94 ASP A O 1
ATOM 737 N N . PRO A 1 95 ? 15.688 14.717 -22.194 1.00 95.81 95 PRO A N 1
ATOM 738 C CA . PRO A 1 95 ? 16.104 14.814 -23.592 1.00 95.81 95 PRO A CA 1
ATOM 739 C C . PRO A 1 95 ? 17.621 14.948 -23.768 1.00 95.81 95 PRO A C 1
ATOM 741 O O . PRO A 1 95 ? 18.111 14.707 -24.868 1.00 95.81 95 PRO A O 1
ATOM 744 N N . GLU A 1 96 ? 18.367 15.325 -22.725 1.00 95.94 96 GLU A N 1
ATOM 745 C CA . GLU A 1 96 ? 19.831 15.383 -22.781 1.00 95.94 96 GLU A CA 1
ATOM 746 C C . GLU A 1 96 ? 20.427 13.987 -22.595 1.00 95.94 96 GLU A C 1
ATOM 748 O O . GLU A 1 96 ? 21.335 13.592 -23.324 1.00 95.94 96 GLU A O 1
ATOM 753 N N . LYS A 1 97 ? 19.879 13.206 -21.657 1.00 97.06 97 LYS A N 1
ATOM 754 C CA . LYS A 1 97 ? 20.336 11.832 -21.396 1.00 97.06 97 LYS A CA 1
ATOM 755 C C . LYS A 1 97 ? 19.805 10.808 -22.398 1.00 97.06 97 LYS A C 1
ATOM 757 O O . LYS A 1 97 ? 20.492 9.828 -22.683 1.00 97.06 97 LYS A O 1
ATOM 762 N N . PHE A 1 98 ? 18.588 11.011 -22.903 1.00 98.12 98 PHE A N 1
ATOM 763 C CA . PHE A 1 98 ? 17.882 10.078 -23.786 1.00 98.12 98 PHE A CA 1
ATOM 764 C C . PHE A 1 98 ? 17.341 10.793 -25.029 1.00 98.12 98 PHE A C 1
ATOM 766 O O . PHE A 1 98 ? 16.125 10.879 -25.207 1.00 98.12 98 PHE A O 1
ATOM 773 N N . PRO A 1 99 ? 18.212 11.332 -25.900 1.00 97.88 99 PRO A N 1
ATOM 774 C CA . PRO A 1 99 ? 17.805 12.173 -27.025 1.00 97.88 99 PRO A CA 1
ATOM 775 C C . PRO A 1 99 ? 16.883 11.474 -28.036 1.00 97.88 99 PRO A C 1
ATOM 777 O O . PRO A 1 99 ? 16.116 12.152 -28.718 1.00 97.88 99 PRO A O 1
ATOM 780 N N . SER A 1 100 ? 16.915 10.139 -28.139 1.00 97.94 100 SER A N 1
ATOM 781 C CA . SER A 1 100 ? 16.004 9.388 -29.020 1.00 97.94 100 SER A CA 1
ATOM 782 C C . SER A 1 100 ? 14.662 9.022 -28.368 1.00 97.94 100 SER A C 1
ATOM 784 O O . SER A 1 100 ? 13.726 8.619 -29.063 1.00 97.94 100 SER A O 1
ATOM 786 N N . GLY A 1 101 ? 14.547 9.190 -27.047 1.00 98.06 101 GLY A N 1
ATOM 787 C CA . GLY A 1 101 ? 13.392 8.784 -26.253 1.00 98.06 101 GLY A CA 1
ATOM 788 C C . GLY A 1 101 ? 13.312 7.275 -25.990 1.00 98.06 101 GLY A C 1
ATOM 789 O O . GLY A 1 101 ? 13.962 6.449 -26.634 1.00 98.06 101 GLY A O 1
ATOM 790 N N . PHE A 1 102 ? 12.474 6.892 -25.025 1.00 98.56 102 PHE A N 1
ATOM 791 C CA . PHE A 1 102 ? 12.427 5.510 -24.535 1.00 98.56 102 PHE A CA 1
ATOM 792 C C . PHE A 1 102 ? 11.889 4.501 -25.547 1.00 98.56 102 PHE A C 1
ATOM 794 O O . PHE A 1 102 ? 12.366 3.374 -25.576 1.00 98.56 102 PHE A O 1
ATOM 801 N N . LYS A 1 103 ? 10.966 4.898 -26.430 1.00 98.38 103 LYS A N 1
ATOM 802 C CA . LYS A 1 103 ? 10.439 4.007 -27.475 1.00 98.38 103 LYS A CA 1
ATOM 803 C C . LYS A 1 103 ? 11.523 3.563 -28.464 1.00 98.38 103 LYS A C 1
ATOM 805 O O . LYS A 1 103 ? 11.569 2.400 -28.852 1.00 98.38 103 LYS A O 1
ATOM 810 N N . ALA A 1 104 ? 12.416 4.475 -28.854 1.00 98.62 104 ALA A N 1
ATOM 811 C CA . ALA A 1 104 ? 13.529 4.156 -29.745 1.00 98.62 104 ALA A CA 1
ATOM 812 C C . ALA A 1 104 ? 14.603 3.313 -29.037 1.00 98.62 104 ALA A C 1
ATOM 814 O O . ALA A 1 104 ? 15.137 2.375 -29.630 1.00 98.62 104 ALA A O 1
ATOM 815 N N . LEU A 1 105 ? 14.892 3.609 -27.764 1.00 98.69 105 LEU A N 1
ATOM 816 C CA . LEU A 1 105 ? 15.793 2.796 -26.944 1.00 98.69 105 LEU A CA 1
ATOM 817 C C . LEU A 1 105 ? 15.254 1.371 -26.745 1.00 98.69 105 LEU A C 1
ATOM 819 O O . LEU A 1 105 ? 16.004 0.411 -26.905 1.00 98.69 105 LEU A O 1
ATOM 823 N N . SER A 1 106 ? 13.958 1.238 -26.466 1.00 98.69 106 SER A N 1
ATOM 824 C CA . SER A 1 106 ? 13.270 -0.046 -26.352 1.00 98.69 106 SER A CA 1
ATOM 825 C C . SER A 1 106 ? 13.395 -0.860 -27.640 1.00 98.69 106 SER A C 1
ATOM 827 O O . SER A 1 106 ? 13.900 -1.979 -27.610 1.00 98.69 106 SER A O 1
ATOM 829 N N . ALA A 1 107 ? 13.092 -0.254 -28.796 1.00 98.81 107 ALA A N 1
ATOM 830 C CA . ALA A 1 107 ? 13.240 -0.909 -30.096 1.00 98.81 107 ALA A CA 1
ATOM 831 C C . ALA A 1 107 ? 14.679 -1.391 -30.366 1.00 98.81 107 ALA A C 1
ATOM 833 O O . ALA A 1 107 ? 14.873 -2.485 -30.890 1.00 98.81 107 ALA A O 1
ATOM 834 N N . TYR A 1 108 ? 15.692 -0.610 -29.978 1.00 98.81 108 TYR A N 1
ATOM 835 C CA . TYR A 1 108 ? 17.096 -1.019 -30.090 1.00 98.81 108 TYR A CA 1
ATOM 836 C C . TYR A 1 108 ? 17.432 -2.230 -29.202 1.00 98.81 108 TYR A C 1
ATOM 838 O O . TYR A 1 108 ? 18.190 -3.107 -29.614 1.00 98.81 108 TYR A O 1
ATOM 846 N N . ILE A 1 109 ? 16.888 -2.287 -27.984 1.00 98.81 109 ILE A N 1
ATOM 847 C CA . ILE A 1 109 ? 17.082 -3.415 -27.060 1.00 98.81 109 ILE A CA 1
ATOM 848 C C . ILE A 1 109 ? 16.360 -4.663 -27.592 1.00 98.81 109 ILE A C 1
ATOM 850 O O . ILE A 1 109 ? 16.943 -5.749 -27.606 1.00 98.81 109 ILE A O 1
ATOM 854 N N . HIS A 1 110 ? 15.137 -4.506 -28.102 1.00 98.81 110 HIS A N 1
ATOM 855 C CA . HIS A 1 110 ? 14.356 -5.591 -28.704 1.00 98.81 110 HIS A CA 1
ATOM 856 C C . HIS A 1 110 ? 15.005 -6.173 -29.963 1.00 98.81 110 HIS A C 1
ATOM 858 O O . HIS A 1 110 ? 14.985 -7.389 -30.135 1.00 98.81 110 HIS A O 1
ATOM 864 N N . ASP A 1 111 ? 15.635 -5.351 -30.811 1.00 98.62 111 ASP A N 1
ATOM 865 C CA . ASP A 1 111 ? 16.368 -5.808 -32.009 1.00 98.62 111 ASP A CA 1
ATOM 866 C C . ASP A 1 111 ? 17.523 -6.772 -31.668 1.00 98.62 111 ASP A C 1
ATOM 868 O O . ASP A 1 111 ? 17.901 -7.627 -32.467 1.00 98.62 111 ASP A O 1
ATOM 872 N N . LYS A 1 112 ? 18.036 -6.709 -30.433 1.00 98.38 112 LYS A N 1
ATOM 873 C CA . LYS A 1 112 ? 19.056 -7.633 -29.907 1.00 98.38 112 LYS A CA 1
ATOM 874 C C . LYS A 1 112 ? 18.480 -8.906 -29.288 1.00 98.38 112 LYS A C 1
ATOM 876 O O . LYS A 1 112 ? 19.238 -9.724 -28.772 1.00 98.38 112 LYS A O 1
ATOM 881 N N . GLY A 1 113 ? 17.158 -9.065 -29.287 1.00 98.12 113 GLY A N 1
ATOM 882 C CA . GLY A 1 113 ? 16.470 -10.143 -28.577 1.00 98.12 113 GLY A CA 1
ATOM 883 C C . GLY A 1 113 ? 16.462 -9.979 -27.052 1.00 98.12 113 GLY A C 1
ATOM 884 O O . GLY A 1 113 ? 16.171 -10.940 -26.341 1.00 98.12 113 GLY A O 1
ATOM 885 N N . LEU A 1 114 ? 16.790 -8.787 -26.542 1.00 98.75 114 LEU A N 1
ATOM 886 C CA . LEU A 1 114 ? 16.707 -8.441 -25.122 1.00 98.75 114 LEU A CA 1
ATOM 887 C C . LEU A 1 114 ? 15.349 -7.794 -24.805 1.00 98.75 114 LEU A C 1
ATOM 889 O O . LEU A 1 114 ? 14.567 -7.479 -25.697 1.00 98.75 114 LEU A O 1
ATOM 893 N N . LYS A 1 115 ? 15.074 -7.590 -23.518 1.00 98.62 115 LYS A N 1
ATOM 894 C CA . LYS A 1 115 ? 13.849 -7.006 -22.964 1.00 98.62 115 LYS A CA 1
ATOM 895 C C . LYS A 1 115 ? 14.154 -5.691 -22.264 1.00 98.62 115 LYS A C 1
ATOM 897 O O . LYS A 1 115 ? 15.118 -5.607 -21.499 1.00 98.62 115 LYS A O 1
ATOM 902 N N . PHE A 1 116 ? 13.334 -4.673 -22.495 1.00 98.75 116 PHE A N 1
ATOM 903 C CA . PHE A 1 116 ? 13.552 -3.345 -21.929 1.00 98.75 116 PHE A CA 1
ATOM 904 C C . PHE A 1 116 ? 12.802 -3.179 -20.610 1.00 98.75 116 PHE A C 1
ATOM 906 O O . PHE A 1 116 ? 11.608 -3.456 -20.521 1.00 98.75 116 PHE A O 1
ATOM 913 N N . GLY A 1 117 ? 13.501 -2.723 -19.573 1.00 98.50 117 GLY A N 1
ATOM 914 C CA . GLY A 1 117 ? 12.914 -2.446 -18.272 1.00 98.50 117 GLY A CA 1
ATOM 915 C C . GLY A 1 117 ? 13.054 -0.992 -17.850 1.00 98.50 117 GLY A C 1
ATOM 916 O O . GLY A 1 117 ? 14.024 -0.325 -18.201 1.00 98.50 117 GLY A O 1
ATOM 917 N N . MET A 1 118 ? 12.110 -0.522 -17.043 1.00 98.38 118 MET A N 1
ATOM 918 C CA . MET A 1 118 ? 12.106 0.824 -16.473 1.00 98.38 118 MET A CA 1
ATOM 919 C C . MET A 1 118 ? 11.828 0.805 -14.966 1.00 98.38 118 MET A C 1
ATOM 921 O O . MET A 1 118 ? 11.577 -0.244 -14.363 1.00 98.38 118 MET A O 1
ATOM 925 N N . TYR A 1 119 ? 11.856 1.992 -14.366 1.00 98.06 119 TYR A N 1
ATOM 926 C CA . TYR A 1 119 ? 11.613 2.235 -12.950 1.00 98.06 119 TYR A CA 1
ATOM 927 C C . TYR A 1 119 ? 10.533 3.301 -12.729 1.00 98.06 119 TYR A C 1
ATOM 929 O O . TYR A 1 119 ? 10.438 4.249 -13.508 1.00 98.06 119 TYR A O 1
ATOM 937 N N . ASN A 1 120 ? 9.747 3.171 -11.660 1.00 97.44 120 ASN A N 1
ATOM 938 C CA . ASN A 1 120 ? 8.926 4.242 -11.089 1.00 97.44 120 ASN A CA 1
ATOM 939 C C . ASN A 1 120 ? 8.693 3.991 -9.583 1.00 97.44 120 ASN A C 1
ATOM 941 O O . ASN A 1 120 ? 9.353 3.152 -8.976 1.00 97.44 120 ASN A O 1
ATOM 945 N N . ASP A 1 121 ? 7.739 4.697 -8.985 1.00 96.06 121 ASP A N 1
ATOM 946 C CA . ASP A 1 121 ? 7.424 4.716 -7.563 1.00 96.06 121 ASP A CA 1
ATOM 947 C C . ASP A 1 121 ? 5.904 4.846 -7.335 1.00 96.06 121 ASP A C 1
ATOM 949 O O . ASP A 1 121 ? 5.229 5.545 -8.096 1.00 96.06 121 ASP A O 1
ATOM 953 N N . ILE A 1 122 ? 5.337 4.200 -6.307 1.00 94.62 122 ILE A N 1
ATOM 954 C CA . ILE A 1 122 ? 3.914 4.353 -5.934 1.00 94.62 122 ILE A CA 1
ATOM 955 C C . ILE A 1 122 ? 3.585 5.677 -5.231 1.00 94.62 122 ILE A C 1
ATOM 957 O O . ILE A 1 122 ? 2.411 5.995 -5.027 1.00 94.62 122 ILE A O 1
ATOM 961 N N . GLY A 1 123 ? 4.585 6.454 -4.823 1.00 93.38 123 GLY A N 1
ATOM 962 C CA . GLY A 1 123 ? 4.425 7.777 -4.239 1.00 93.38 123 GLY A CA 1
ATOM 963 C C . GLY A 1 123 ? 4.312 8.897 -5.268 1.00 93.38 123 GLY A C 1
ATOM 964 O O . GLY A 1 123 ? 4.031 8.689 -6.447 1.00 93.38 123 GLY A O 1
ATOM 965 N N . THR A 1 124 ? 4.462 10.139 -4.800 1.00 93.44 124 THR A N 1
ATOM 966 C CA . THR A 1 124 ? 4.356 11.334 -5.663 1.00 93.44 124 THR A CA 1
ATOM 967 C C . THR A 1 124 ? 5.645 11.659 -6.408 1.00 93.44 124 THR A C 1
ATOM 969 O O . THR A 1 124 ? 5.630 12.421 -7.375 1.00 93.44 124 THR A O 1
ATOM 972 N N . ASN A 1 125 ? 6.762 11.107 -5.945 1.00 93.69 125 ASN A N 1
ATOM 973 C CA . ASN A 1 125 ? 8.090 11.336 -6.479 1.00 93.69 125 ASN A CA 1
ATOM 974 C C . ASN A 1 125 ? 8.819 9.998 -6.563 1.00 93.69 125 ASN A C 1
ATOM 976 O O . ASN A 1 125 ? 8.551 9.099 -5.773 1.00 93.69 125 ASN A O 1
ATOM 980 N N . LEU A 1 126 ? 9.773 9.919 -7.481 1.00 94.38 126 LEU A N 1
ATOM 981 C CA . LEU A 1 126 ? 10.785 8.871 -7.501 1.00 94.38 126 LEU A CA 1
ATOM 982 C C . LEU A 1 126 ? 11.738 9.026 -6.310 1.00 94.38 126 LEU A C 1
ATOM 984 O O . LEU A 1 126 ? 11.863 10.133 -5.776 1.00 94.38 126 LEU A O 1
ATOM 988 N N . CYS A 1 127 ? 12.452 7.971 -5.913 1.00 91.50 127 CYS A N 1
ATOM 989 C CA . CYS A 1 127 ? 13.385 8.032 -4.783 1.00 91.50 127 CYS A CA 1
ATOM 990 C C . CYS A 1 127 ? 14.505 9.076 -4.962 1.00 91.50 127 CYS A C 1
ATOM 992 O O . CYS A 1 127 ? 14.906 9.706 -3.985 1.00 91.50 127 CYS A O 1
ATOM 994 N N . ALA A 1 128 ? 14.968 9.327 -6.190 1.00 91.50 128 ALA A N 1
ATOM 995 C CA . ALA A 1 128 ? 15.931 10.381 -6.525 1.00 91.50 128 ALA A CA 1
ATOM 996 C C . ALA A 1 128 ? 15.302 11.790 -6.608 1.00 91.50 128 ALA A C 1
ATOM 998 O O . ALA A 1 128 ? 15.994 12.767 -6.895 1.00 91.50 128 ALA A O 1
ATOM 999 N N . GLY A 1 129 ? 13.995 11.917 -6.357 1.00 91.25 129 GLY A N 1
ATOM 1000 C CA . GLY A 1 129 ? 13.299 13.184 -6.132 1.00 91.25 129 GLY A CA 1
ATOM 1001 C C . GLY A 1 129 ? 12.476 13.718 -7.307 1.00 91.25 129 GLY A C 1
ATOM 1002 O O . GLY A 1 129 ? 11.692 14.650 -7.107 1.00 91.25 129 GLY A O 1
ATOM 1003 N N . ALA A 1 130 ? 12.583 13.143 -8.510 1.00 93.81 130 ALA A N 1
ATOM 1004 C CA . ALA A 1 130 ? 11.786 13.563 -9.668 1.00 93.81 130 ALA A CA 1
ATOM 1005 C C . ALA A 1 130 ? 10.280 13.446 -9.367 1.00 93.81 130 ALA A C 1
ATOM 1007 O O . ALA A 1 130 ? 9.810 12.400 -8.922 1.00 93.81 130 ALA A O 1
ATOM 1008 N N . ALA A 1 131 ? 9.505 14.512 -9.590 1.00 94.69 131 ALA A N 1
ATOM 1009 C CA . ALA A 1 131 ? 8.123 14.613 -9.114 1.00 94.69 131 ALA A CA 1
ATOM 1010 C C . ALA A 1 131 ? 7.104 14.002 -10.090 1.00 94.69 131 ALA A C 1
ATOM 1012 O O . ALA A 1 131 ? 6.139 14.650 -10.506 1.00 94.69 131 ALA A O 1
ATOM 1013 N N . VAL A 1 132 ? 7.370 12.755 -10.473 1.00 96.25 132 VAL A N 1
ATOM 1014 C CA . VAL A 1 132 ? 6.660 12.008 -11.517 1.00 96.25 132 VAL A CA 1
ATOM 1015 C C . VAL A 1 132 ? 6.296 10.583 -11.077 1.00 96.25 132 VAL A C 1
ATOM 1017 O O . VAL A 1 132 ? 6.147 9.698 -11.913 1.00 96.25 132 VAL A O 1
ATOM 1020 N N . GLY A 1 133 ? 6.121 10.365 -9.770 1.00 95.88 133 GLY A N 1
ATOM 1021 C CA . GLY A 1 133 ? 5.646 9.083 -9.242 1.00 95.88 133 GLY A CA 1
ATOM 1022 C C . GLY A 1 133 ? 4.245 8.715 -9.756 1.00 95.88 133 GLY A C 1
ATOM 1023 O O . GLY A 1 133 ? 3.492 9.583 -10.221 1.00 95.88 133 GLY A O 1
ATOM 1024 N N . THR A 1 134 ? 3.889 7.433 -9.675 1.00 96.19 134 THR A N 1
ATOM 1025 C CA . THR A 1 134 ? 2.646 6.870 -10.243 1.00 96.19 134 THR A CA 1
ATOM 1026 C C . THR A 1 134 ? 1.388 7.196 -9.442 1.00 96.19 134 THR A C 1
ATOM 1028 O O . THR A 1 134 ? 0.280 6.988 -9.933 1.00 96.19 134 THR A O 1
ATOM 1031 N N . CYS A 1 135 ? 1.519 7.731 -8.226 1.00 94.62 135 CYS A N 1
ATOM 1032 C CA . CYS A 1 135 ? 0.394 8.062 -7.356 1.00 94.62 135 CYS A CA 1
ATOM 1033 C C . CYS A 1 135 ? -0.659 8.925 -8.076 1.00 94.62 135 CYS A C 1
ATOM 1035 O O . CYS A 1 135 ? -0.439 10.116 -8.319 1.00 94.62 135 CYS A O 1
ATOM 1037 N N . GLY A 1 136 ? -1.831 8.357 -8.378 1.00 93.44 136 GLY A N 1
ATOM 1038 C CA . GLY A 1 136 ? -2.922 9.050 -9.071 1.00 93.44 136 GLY A CA 1
ATOM 1039 C C . GLY A 1 136 ? -2.751 9.184 -10.592 1.00 93.44 136 GLY A C 1
ATOM 1040 O O . GLY A 1 136 ? -3.535 9.903 -11.218 1.00 93.44 136 GLY A O 1
ATOM 1041 N N . TYR A 1 137 ? -1.747 8.525 -11.167 1.00 95.94 137 TYR A N 1
ATOM 1042 C CA . TYR A 1 137 ? -1.454 8.448 -12.600 1.00 95.94 137 TYR A CA 1
ATOM 1043 C C . TYR A 1 137 ? -1.321 6.999 -13.084 1.00 95.94 137 TYR A C 1
ATOM 1045 O O . TYR A 1 137 ? -0.892 6.791 -14.212 1.00 95.94 137 TYR A O 1
ATOM 1053 N N . GLU A 1 138 ? -1.700 6.005 -12.275 1.00 96.12 138 GLU A N 1
ATOM 1054 C CA . GLU A 1 138 ? -1.417 4.589 -12.537 1.00 96.12 138 GLU A CA 1
ATOM 1055 C C . GLU A 1 138 ? -1.889 4.126 -13.926 1.00 96.12 138 GLU A C 1
ATOM 1057 O O . GLU A 1 138 ? -1.112 3.521 -14.659 1.00 96.12 138 GLU A O 1
ATOM 1062 N N . ASP A 1 139 ? -3.118 4.477 -14.326 1.00 95.94 139 ASP A N 1
ATOM 1063 C CA . ASP A 1 139 ? -3.657 4.129 -15.650 1.00 95.94 139 ASP A CA 1
ATOM 1064 C C . ASP A 1 139 ? -2.873 4.826 -16.793 1.00 95.94 139 ASP A C 1
ATOM 1066 O O . ASP A 1 139 ? -2.514 4.196 -17.784 1.00 95.94 139 ASP A O 1
ATOM 1070 N N . ILE A 1 140 ? -2.547 6.118 -16.643 1.00 96.88 140 ILE A N 1
ATOM 1071 C CA . ILE A 1 140 ? -1.839 6.917 -17.668 1.00 96.88 140 ILE A CA 1
ATOM 1072 C C . ILE A 1 140 ? -0.383 6.457 -17.820 1.00 96.88 140 ILE A C 1
ATOM 1074 O O . ILE A 1 140 ? 0.163 6.422 -18.928 1.00 96.88 140 ILE A O 1
ATOM 1078 N N . ASP A 1 141 ? 0.262 6.132 -16.705 1.00 97.81 141 ASP A N 1
ATOM 1079 C CA . ASP A 1 141 ? 1.641 5.665 -16.688 1.00 97.81 141 ASP A CA 1
ATOM 1080 C C . ASP A 1 141 ? 1.728 4.262 -17.284 1.00 97.81 141 ASP A C 1
ATOM 1082 O O . ASP A 1 141 ? 2.604 4.018 -18.112 1.00 97.81 141 ASP A O 1
ATOM 1086 N N . ALA A 1 142 ? 0.777 3.376 -16.968 1.00 97.94 142 ALA A N 1
ATOM 1087 C CA . ALA A 1 142 ? 0.691 2.059 -17.589 1.00 97.94 142 ALA A CA 1
ATOM 1088 C C . ALA A 1 142 ? 0.569 2.138 -19.121 1.00 97.94 142 ALA A C 1
ATOM 1090 O O . ALA A 1 142 ? 1.337 1.482 -19.827 1.00 97.94 142 ALA A O 1
ATOM 1091 N N . GLU A 1 143 ? -0.322 2.991 -19.641 1.00 98.12 143 GLU A N 1
ATOM 1092 C CA . GLU A 1 143 ? -0.433 3.252 -21.085 1.00 98.12 143 GLU A CA 1
ATOM 1093 C C . GLU A 1 143 ? 0.885 3.764 -21.682 1.00 98.12 143 GLU A C 1
ATOM 1095 O O . GLU A 1 143 ? 1.290 3.353 -22.769 1.00 98.12 143 GLU A O 1
ATOM 1100 N N . THR A 1 144 ? 1.572 4.660 -20.968 1.00 98.25 144 THR A N 1
ATOM 1101 C CA . THR A 1 144 ? 2.840 5.243 -21.424 1.00 98.25 144 THR A CA 1
ATOM 1102 C C . THR A 1 144 ? 3.942 4.185 -21.515 1.00 98.25 144 THR A C 1
ATOM 1104 O O . THR A 1 144 ? 4.676 4.137 -22.501 1.00 98.25 144 THR A O 1
ATOM 1107 N N . TYR A 1 145 ? 4.036 3.295 -20.527 1.00 98.62 145 TYR A N 1
ATOM 1108 C CA . TYR A 1 145 ? 5.002 2.197 -20.529 1.00 98.62 145 TYR A CA 1
ATOM 1109 C C . TYR A 1 145 ? 4.741 1.169 -21.626 1.00 98.62 145 TYR A C 1
ATOM 1111 O O . TYR A 1 145 ? 5.691 0.694 -22.252 1.00 98.62 145 TYR A O 1
ATOM 1119 N N . ILE A 1 146 ? 3.474 0.859 -21.897 1.00 98.06 146 ILE A N 1
ATOM 1120 C CA . ILE A 1 146 ? 3.100 -0.016 -23.011 1.00 98.06 146 ILE A CA 1
ATOM 1121 C C . ILE A 1 146 ? 3.446 0.641 -24.353 1.00 98.06 146 ILE A C 1
ATOM 1123 O O . ILE A 1 146 ? 4.060 -0.008 -25.196 1.00 98.06 146 ILE A O 1
ATOM 1127 N N . ASP A 1 147 ? 3.168 1.938 -24.544 1.00 98.12 147 ASP A N 1
ATOM 1128 C CA . ASP A 1 147 ? 3.532 2.650 -25.784 1.00 98.12 147 ASP A CA 1
ATOM 1129 C C . ASP A 1 147 ? 5.051 2.690 -26.032 1.00 98.12 147 ASP A C 1
ATOM 1131 O O . ASP A 1 147 ? 5.508 2.631 -27.180 1.00 98.12 147 ASP A O 1
ATOM 1135 N N . TRP A 1 148 ? 5.848 2.760 -24.964 1.00 98.56 148 TRP A N 1
ATOM 1136 C CA . TRP A 1 148 ? 7.306 2.661 -25.045 1.00 98.56 148 TRP A CA 1
ATOM 1137 C C . TRP A 1 148 ? 7.822 1.226 -25.201 1.00 98.56 148 TRP A C 1
ATOM 1139 O O . TRP A 1 148 ? 9.013 1.049 -25.447 1.00 98.56 148 TRP A O 1
ATOM 1149 N N . GLY A 1 149 ? 6.964 0.211 -25.093 1.00 98.19 149 GLY A N 1
ATOM 1150 C CA . GLY A 1 149 ? 7.336 -1.197 -25.227 1.00 98.19 149 GLY A CA 1
ATOM 1151 C C . GLY A 1 149 ? 8.124 -1.736 -24.033 1.00 98.19 149 GLY A C 1
ATOM 1152 O O . GLY A 1 149 ? 9.079 -2.477 -24.223 1.00 98.19 149 GLY A O 1
ATOM 1153 N N . VAL A 1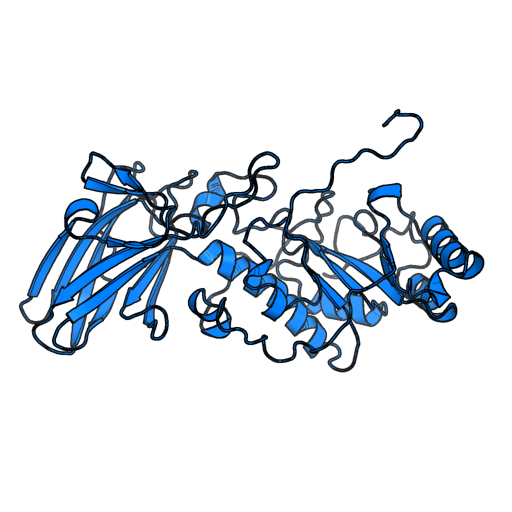 150 ? 7.783 -1.333 -22.809 1.00 98.62 150 VAL A N 1
ATOM 1154 C CA . VAL A 1 150 ? 8.456 -1.804 -21.588 1.00 98.62 150 VAL A CA 1
ATOM 1155 C C . VAL A 1 150 ? 8.027 -3.234 -21.239 1.00 98.62 150 VAL A C 1
ATOM 1157 O O . VAL A 1 150 ? 6.843 -3.502 -21.077 1.00 98.62 150 VAL A O 1
ATOM 1160 N N . ASP A 1 151 ? 8.981 -4.145 -21.056 1.00 97.94 151 ASP A N 1
ATOM 1161 C CA . ASP A 1 151 ? 8.775 -5.549 -20.656 1.00 97.94 151 ASP A CA 1
ATOM 1162 C C . ASP A 1 151 ? 8.914 -5.786 -19.142 1.00 97.94 151 ASP A C 1
ATOM 1164 O O . ASP A 1 151 ? 8.591 -6.860 -18.630 1.00 97.94 151 ASP A O 1
ATOM 1168 N N . TYR A 1 152 ? 9.480 -4.827 -18.412 1.00 97.81 152 TYR A N 1
ATOM 1169 C CA . TYR A 1 152 ? 9.759 -4.943 -16.982 1.00 97.81 152 TYR A CA 1
ATOM 1170 C C . TYR A 1 152 ? 9.625 -3.584 -16.308 1.00 97.81 152 TYR A C 1
ATOM 1172 O O . TYR A 1 152 ? 10.222 -2.609 -16.750 1.00 97.81 152 TYR A O 1
ATOM 1180 N N . ILE A 1 153 ? 8.916 -3.513 -15.190 1.00 97.81 153 ILE A N 1
ATOM 1181 C CA . ILE A 1 153 ? 8.827 -2.292 -14.393 1.00 97.81 153 ILE A CA 1
ATOM 1182 C C . ILE A 1 153 ? 9.187 -2.590 -12.937 1.00 97.81 153 ILE A C 1
ATOM 1184 O O . ILE A 1 153 ? 8.558 -3.412 -12.270 1.00 97.81 153 ILE A O 1
ATOM 1188 N N . LYS A 1 154 ? 10.225 -1.917 -12.434 1.00 97.81 154 LYS A N 1
ATOM 1189 C CA . LYS A 1 154 ? 10.524 -1.833 -11.000 1.00 97.81 154 LYS A CA 1
ATOM 1190 C C . LYS A 1 154 ? 9.733 -0.673 -10.416 1.00 97.81 154 LYS A C 1
ATOM 1192 O O . LYS A 1 154 ? 9.862 0.445 -10.896 1.00 97.81 154 LYS A O 1
ATOM 1197 N N . VAL A 1 155 ? 8.945 -0.924 -9.379 1.00 97.44 155 VAL A N 1
ATOM 1198 C CA . VAL A 1 155 ? 8.092 0.094 -8.765 1.00 97.44 155 VAL A CA 1
ATOM 1199 C C . VAL A 1 155 ? 8.382 0.179 -7.274 1.00 97.44 155 VAL A C 1
ATOM 1201 O O . VAL A 1 155 ? 8.180 -0.773 -6.521 1.00 97.44 155 VAL A O 1
ATOM 1204 N N . ASP A 1 156 ? 8.897 1.322 -6.861 1.00 94.62 156 ASP A N 1
ATOM 1205 C CA . ASP A 1 156 ? 9.366 1.625 -5.512 1.00 94.62 156 ASP A CA 1
ATOM 1206 C C . ASP A 1 156 ? 8.246 2.226 -4.638 1.00 94.62 156 ASP A C 1
ATOM 1208 O O . ASP A 1 156 ? 7.092 2.243 -5.068 1.00 94.62 156 ASP A O 1
ATOM 1212 N N . ASN A 1 157 ? 8.553 2.631 -3.402 1.00 91.56 157 ASN A N 1
ATOM 1213 C CA . ASN A 1 157 ? 7.602 3.124 -2.393 1.00 91.56 157 ASN A CA 1
ATOM 1214 C C . ASN A 1 157 ? 8.087 4.403 -1.674 1.00 91.56 157 ASN A C 1
ATOM 1216 O O . ASN A 1 157 ? 7.753 4.659 -0.509 1.00 91.56 157 ASN A O 1
ATOM 1220 N N . CYS A 1 158 ? 8.916 5.208 -2.332 1.00 88.88 158 CYS A N 1
ATOM 1221 C CA . CYS A 1 158 ? 9.350 6.516 -1.868 1.00 88.88 158 CYS A CA 1
ATOM 1222 C C . CYS A 1 158 ? 8.248 7.570 -1.921 1.00 88.88 158 CYS A C 1
ATOM 1224 O O . CYS A 1 158 ? 7.380 7.595 -2.776 1.00 88.88 158 CYS A O 1
ATOM 1226 N N . TYR A 1 159 ? 8.255 8.495 -0.957 1.00 88.44 159 TYR A N 1
ATOM 1227 C CA . TYR A 1 159 ? 7.295 9.606 -0.908 1.00 88.44 159 TYR A CA 1
ATOM 1228 C C . TYR A 1 159 ? 5.812 9.179 -0.912 1.00 88.44 159 TYR A C 1
ATOM 1230 O O . TYR A 1 159 ? 4.934 9.980 -1.246 1.00 88.44 159 TYR A O 1
ATOM 1238 N N . TYR A 1 160 ? 5.507 7.950 -0.491 1.00 89.94 160 TYR A N 1
ATOM 1239 C CA . TYR A 1 160 ? 4.143 7.443 -0.414 1.00 89.94 160 TYR A CA 1
ATOM 1240 C C . TYR A 1 160 ? 3.317 8.187 0.639 1.00 89.94 160 TYR A C 1
ATOM 1242 O O . TYR A 1 160 ? 3.679 8.246 1.813 1.00 89.94 160 TYR A O 1
ATOM 1250 N N . LEU A 1 161 ? 2.197 8.788 0.227 1.00 87.81 161 LEU A N 1
ATOM 1251 C CA . LEU A 1 161 ? 1.476 9.784 1.034 1.00 87.81 161 LEU A CA 1
ATOM 1252 C C . LEU A 1 161 ? 0.826 9.230 2.309 1.00 87.81 161 LEU A C 1
ATOM 1254 O O . LEU A 1 161 ? 0.503 10.009 3.208 1.00 87.81 161 LEU A O 1
ATOM 1258 N N . TRP A 1 162 ? 0.620 7.915 2.379 1.00 89.19 162 TRP A N 1
ATOM 1259 C CA . TRP A 1 162 ? -0.153 7.250 3.435 1.00 89.19 162 TRP A CA 1
ATOM 1260 C C . TRP A 1 162 ? 0.679 6.258 4.253 1.00 89.19 162 TRP A C 1
ATOM 1262 O O . TRP A 1 162 ? 0.125 5.345 4.858 1.00 89.19 162 TRP A O 1
ATOM 1272 N N . ASP A 1 163 ? 1.997 6.455 4.267 1.00 84.44 163 ASP A N 1
ATOM 1273 C CA . ASP A 1 163 ? 2.955 5.753 5.120 1.00 84.44 163 ASP A CA 1
ATOM 1274 C C . ASP A 1 163 ? 3.909 6.778 5.765 1.00 84.44 163 ASP A C 1
ATOM 1276 O O . ASP A 1 163 ? 4.220 7.812 5.173 1.00 84.44 163 ASP A O 1
ATOM 1280 N N . ASN A 1 164 ? 4.363 6.506 6.987 1.00 77.62 164 ASN A N 1
ATOM 1281 C CA . ASN A 1 164 ? 5.363 7.272 7.733 1.00 77.62 164 ASN A CA 1
ATOM 1282 C C . ASN A 1 164 ? 6.782 6.676 7.645 1.00 77.62 164 ASN A C 1
ATOM 1284 O O . ASN A 1 164 ? 7.702 7.235 8.239 1.00 77.62 164 ASN A O 1
ATOM 1288 N N . ALA A 1 165 ? 6.974 5.563 6.931 1.00 70.94 165 ALA A N 1
ATOM 1289 C CA . ALA A 1 165 ? 8.264 4.883 6.835 1.00 70.94 165 ALA A CA 1
ATOM 1290 C C . ALA A 1 165 ? 9.203 5.448 5.754 1.00 70.94 165 ALA A C 1
ATOM 1292 O O . ALA A 1 165 ? 10.416 5.486 5.973 1.00 70.94 165 ALA A O 1
ATOM 1293 N N . THR A 1 166 ? 8.687 5.868 4.592 1.00 66.31 166 THR A N 1
ATOM 1294 C CA . THR A 1 166 ? 9.541 6.330 3.484 1.00 66.31 166 THR A CA 1
ATOM 1295 C C . THR A 1 166 ? 9.695 7.848 3.469 1.00 66.31 166 THR A C 1
ATOM 1297 O O . THR A 1 166 ? 8.705 8.573 3.360 1.00 66.31 166 THR A O 1
ATOM 1300 N N . PHE A 1 167 ? 10.945 8.326 3.564 1.00 60.12 167 PHE A N 1
ATOM 1301 C CA . PHE A 1 167 ? 11.297 9.742 3.783 1.00 60.12 167 PHE A CA 1
ATOM 1302 C C . PHE A 1 167 ? 10.525 10.360 4.963 1.00 60.12 167 PHE A C 1
ATOM 1304 O O . PHE A 1 167 ? 9.936 11.432 4.840 1.00 60.12 167 PHE A O 1
ATOM 1311 N N . SER A 1 168 ? 10.512 9.613 6.074 1.00 64.25 168 SER A N 1
ATOM 1312 C CA . SER A 1 168 ? 9.765 9.790 7.322 1.00 64.25 168 SER A CA 1
ATOM 1313 C C . SER A 1 168 ? 9.230 11.204 7.582 1.00 64.25 168 SER A C 1
ATOM 1315 O O . SER A 1 168 ? 9.934 12.073 8.087 1.00 64.25 168 SER A O 1
ATOM 1317 N N . ASP A 1 169 ? 7.946 11.409 7.287 1.00 78.94 169 ASP A N 1
ATOM 1318 C CA . ASP A 1 169 ? 7.153 12.502 7.854 1.00 78.94 169 ASP A CA 1
ATOM 1319 C C . ASP A 1 169 ? 6.313 11.900 8.979 1.00 78.94 169 ASP A C 1
ATOM 1321 O O . ASP A 1 169 ? 5.341 11.186 8.724 1.00 78.94 169 ASP A O 1
ATOM 1325 N N . GLU A 1 170 ? 6.709 12.156 10.225 1.00 79.12 170 GLU A N 1
ATOM 1326 C CA . GLU A 1 170 ? 6.053 11.611 11.418 1.00 79.12 170 GLU A CA 1
ATOM 1327 C C . GLU A 1 170 ? 4.549 11.909 11.451 1.00 79.12 170 GLU A C 1
ATOM 1329 O O . GLU A 1 170 ? 3.773 11.051 11.857 1.00 79.12 170 GLU A O 1
ATOM 1334 N N . ARG A 1 171 ? 4.105 13.029 10.857 1.00 84.06 171 ARG A N 1
ATOM 1335 C CA . ARG A 1 171 ? 2.681 13.396 10.754 1.00 84.06 171 ARG A CA 1
ATOM 1336 C C . ARG A 1 171 ? 1.864 12.407 9.919 1.00 84.06 171 ARG A C 1
ATOM 1338 O O . ARG A 1 171 ? 0.632 12.409 9.950 1.00 84.06 171 ARG A O 1
ATOM 1345 N N . ARG A 1 172 ? 2.517 11.546 9.132 1.00 87.94 172 ARG A N 1
ATOM 1346 C CA . ARG A 1 172 ? 1.859 10.454 8.398 1.00 87.94 172 ARG A CA 1
ATOM 1347 C C . ARG A 1 172 ? 1.533 9.260 9.290 1.00 87.94 172 ARG A C 1
ATOM 1349 O O . ARG A 1 172 ? 0.743 8.418 8.869 1.00 87.94 172 ARG A O 1
ATOM 1356 N N . ALA A 1 173 ? 2.017 9.228 10.536 1.00 88.06 173 ALA A N 1
ATOM 1357 C CA . ALA A 1 173 ? 1.641 8.223 11.531 1.00 88.06 173 ALA A CA 1
ATOM 1358 C C . ALA A 1 173 ? 0.120 8.132 11.728 1.00 88.06 173 ALA A C 1
ATOM 1360 O O . ALA A 1 173 ? -0.396 7.059 12.033 1.00 88.06 173 ALA A O 1
ATOM 1361 N N . LYS A 1 174 ? -0.618 9.211 11.426 1.00 91.88 174 LYS A N 1
ATOM 1362 C CA . LYS A 1 174 ? -2.085 9.216 11.393 1.00 91.88 174 LYS A CA 1
ATOM 1363 C C . LYS A 1 174 ? -2.717 8.128 10.523 1.00 91.88 174 LYS A C 1
ATOM 1365 O O . LYS A 1 174 ? -3.851 7.753 10.805 1.00 91.88 174 LYS A O 1
ATOM 1370 N N . TYR A 1 175 ? -2.022 7.667 9.478 1.00 91.38 175 TYR A N 1
ATOM 1371 C CA . TYR A 1 175 ? -2.466 6.592 8.585 1.00 91.38 175 TYR A CA 1
ATOM 1372 C C . TYR A 1 175 ? -1.957 5.212 9.014 1.00 91.38 175 TYR A C 1
ATOM 1374 O O . TYR A 1 175 ? -2.580 4.212 8.672 1.00 91.38 175 TYR A O 1
ATOM 1382 N N . THR A 1 176 ? -0.856 5.152 9.762 1.00 86.88 176 THR A N 1
ATOM 1383 C CA . THR A 1 176 ? -0.171 3.902 10.125 1.00 86.88 176 THR A CA 1
ATOM 1384 C C . THR A 1 176 ? -0.677 3.303 11.431 1.00 86.88 176 THR A C 1
ATOM 1386 O O . THR A 1 176 ? -0.806 2.088 11.541 1.00 86.88 176 THR A O 1
ATOM 1389 N N . TYR A 1 177 ? -0.967 4.154 12.412 1.00 91.06 177 TYR A N 1
ATOM 1390 C CA . TYR A 1 177 ? -1.376 3.744 13.751 1.00 91.06 177 TYR A CA 1
ATOM 1391 C C . TYR A 1 177 ? -2.861 4.020 13.968 1.00 91.06 177 TYR A C 1
ATOM 1393 O O . TYR A 1 177 ? -3.417 4.983 13.429 1.00 91.06 177 TYR A O 1
ATOM 1401 N N . ALA A 1 178 ? -3.520 3.168 14.745 1.00 96.38 178 ALA A N 1
ATOM 1402 C CA . ALA A 1 178 ? -4.815 3.498 15.317 1.00 96.38 178 ALA A CA 1
ATOM 1403 C C . ALA A 1 178 ? -4.638 4.529 16.450 1.00 96.38 178 ALA A C 1
ATOM 1405 O O . ALA A 1 178 ? -3.516 4.729 16.936 1.00 96.38 178 ALA A O 1
ATOM 1406 N N . PRO A 1 179 ? -5.707 5.225 16.870 1.00 98.00 179 PRO A N 1
ATOM 1407 C CA . PRO A 1 179 ? -5.649 6.022 18.087 1.00 98.00 179 PRO A CA 1
ATOM 1408 C C . PRO A 1 179 ? -5.451 5.134 19.319 1.00 98.00 179 PRO A C 1
ATOM 1410 O O . PRO A 1 179 ? -5.721 3.933 19.293 1.00 98.00 179 PRO A O 1
ATOM 1413 N N . ASN A 1 180 ? -5.031 5.749 20.419 1.00 98.38 180 ASN A N 1
ATOM 1414 C CA . ASN A 1 180 ? -5.016 5.103 21.720 1.00 98.38 180 ASN A CA 1
ATOM 1415 C C . ASN A 1 180 ? -6.449 4.813 22.153 1.00 98.38 180 ASN A C 1
ATOM 1417 O O . ASN A 1 180 ? -7.303 5.699 22.097 1.00 98.38 180 ASN A O 1
ATOM 1421 N N . ILE A 1 181 ? -6.710 3.592 22.611 1.00 98.75 181 ILE A N 1
ATOM 1422 C CA . ILE A 1 181 ? -8.053 3.141 22.982 1.00 98.75 181 ILE A CA 1
ATOM 1423 C C . ILE A 1 181 ? -8.101 2.869 24.478 1.00 98.75 181 ILE A C 1
ATOM 1425 O O . ILE A 1 181 ? -7.327 2.063 24.989 1.00 98.75 181 ILE A O 1
ATOM 1429 N N . ARG A 1 182 ? -9.032 3.510 25.185 1.00 98.69 182 ARG A N 1
ATOM 1430 C CA . ARG A 1 182 ? -9.291 3.242 26.610 1.00 98.69 182 ARG A CA 1
ATOM 1431 C C . ARG A 1 182 ? -10.451 2.276 26.816 1.00 98.69 182 ARG A C 1
ATOM 1433 O O . ARG A 1 182 ? -10.517 1.610 27.846 1.00 98.69 182 ARG A O 1
ATOM 1440 N N . GLY A 1 183 ? -11.350 2.156 25.848 1.00 98.62 183 GLY A N 1
ATOM 1441 C CA . GLY A 1 183 ? -12.451 1.210 25.934 1.00 98.62 183 GLY A CA 1
ATOM 1442 C C . GLY A 1 183 ? -13.518 1.435 24.880 1.00 98.62 183 GLY A C 1
ATOM 1443 O O . GLY A 1 183 ? -13.381 2.289 24.002 1.00 98.62 183 GLY A O 1
ATOM 1444 N N . ILE A 1 184 ? -14.594 0.673 25.010 1.00 98.88 184 ILE A N 1
ATOM 1445 C CA . ILE A 1 184 ? -15.797 0.795 24.193 1.00 98.88 184 ILE A CA 1
ATOM 1446 C C . ILE A 1 184 ? -17.035 0.837 25.082 1.00 98.88 184 ILE A C 1
ATOM 1448 O O . ILE A 1 184 ? -17.035 0.310 26.194 1.00 98.88 184 ILE A O 1
ATOM 1452 N N . THR A 1 185 ? -18.104 1.438 24.573 1.00 98.88 185 THR A N 1
ATOM 1453 C CA . THR A 1 185 ? -19.443 1.341 25.152 1.00 98.88 185 THR A CA 1
ATOM 1454 C C . THR A 1 185 ? -20.413 0.852 24.087 1.00 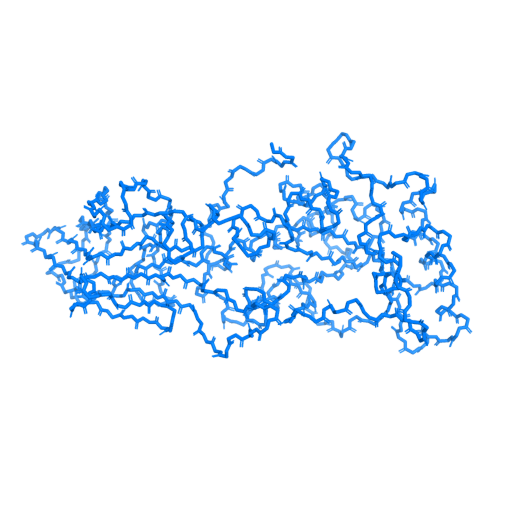98.88 185 THR A C 1
ATOM 1456 O O . THR A 1 185 ? -20.434 1.389 22.984 1.00 98.88 185 THR A O 1
ATOM 1459 N N . VAL A 1 186 ? -21.206 -0.167 24.412 1.00 98.75 186 VAL A N 1
ATOM 1460 C CA . VAL A 1 186 ? -22.206 -0.775 23.529 1.00 98.75 186 VAL A CA 1
ATOM 1461 C C . VAL A 1 186 ? -23.585 -0.594 24.148 1.00 98.75 186 VAL A C 1
ATOM 1463 O O . VAL A 1 186 ? -23.822 -1.022 25.280 1.00 98.75 186 VAL A O 1
ATOM 1466 N N . LYS A 1 187 ? -24.500 0.025 23.398 1.00 98.56 187 LYS A N 1
ATOM 1467 C CA . LYS A 1 187 ? -25.873 0.300 23.831 1.00 98.56 187 LYS A CA 1
ATOM 1468 C C . LYS A 1 187 ? -26.889 -0.172 22.806 1.00 98.56 187 LYS A C 1
ATOM 1470 O O . LYS A 1 187 ? -26.701 -0.003 21.607 1.00 98.56 187 LYS A O 1
ATOM 1475 N N . GLY A 1 188 ? -27.996 -0.735 23.271 1.00 97.94 188 GLY A N 1
ATOM 1476 C CA . GLY A 1 188 ? -29.085 -1.179 22.400 1.00 97.94 188 GLY A CA 1
ATOM 1477 C C . GLY A 1 188 ? -29.882 -2.308 23.029 1.00 97.94 188 GLY A C 1
ATOM 1478 O O . GLY A 1 188 ? -29.350 -3.087 23.812 1.00 97.94 188 GLY A O 1
ATOM 1479 N N . HIS A 1 189 ? -31.178 -2.392 22.726 1.00 97.06 189 HIS A N 1
ATOM 1480 C CA . HIS A 1 189 ? -32.035 -3.487 23.202 1.00 97.06 189 HIS A CA 1
ATOM 1481 C C . HIS A 1 189 ? -31.973 -3.740 24.729 1.00 97.06 189 HIS A C 1
ATOM 1483 O O . HIS A 1 189 ? -32.026 -4.880 25.183 1.00 97.06 189 HIS A O 1
ATOM 1489 N N . GLY A 1 190 ? -31.844 -2.675 25.531 1.00 96.19 190 GLY A N 1
ATOM 1490 C CA . GLY A 1 190 ? -31.732 -2.754 26.995 1.00 96.19 190 GLY A CA 1
ATOM 1491 C C . GLY A 1 190 ? -30.329 -3.073 27.532 1.00 96.19 190 GLY A C 1
ATOM 1492 O O . GLY A 1 190 ? -30.144 -3.063 28.746 1.00 96.19 190 GLY A O 1
ATOM 1493 N N . LEU A 1 191 ? -29.349 -3.319 26.657 1.00 97.44 191 LEU A N 1
ATOM 1494 C CA . LEU A 1 191 ? -27.930 -3.401 27.000 1.00 97.44 191 LEU A CA 1
ATOM 1495 C C . LEU A 1 191 ? -27.336 -1.987 27.104 1.00 97.44 191 LEU A C 1
ATOM 1497 O O . LEU A 1 191 ? -27.574 -1.154 26.229 1.00 97.44 191 LEU A O 1
ATOM 1501 N N . ASP A 1 192 ? -26.549 -1.748 28.152 1.00 98.00 192 ASP A N 1
ATOM 1502 C CA . ASP A 1 192 ? -25.648 -0.601 28.312 1.00 98.00 192 ASP A CA 1
ATOM 1503 C C . ASP A 1 192 ? -24.368 -1.124 28.978 1.00 98.00 192 ASP A C 1
ATOM 1505 O O . ASP A 1 192 ? -24.328 -1.351 30.189 1.00 98.00 192 ASP A O 1
ATOM 1509 N N . LEU A 1 193 ? -23.372 -1.459 28.156 1.00 98.44 193 LEU A N 1
ATOM 1510 C CA . LEU A 1 193 ? -22.156 -2.154 28.569 1.00 98.44 193 LEU A CA 1
ATOM 1511 C C . LEU A 1 193 ? -20.931 -1.316 28.216 1.00 98.44 193 LEU A C 1
ATOM 1513 O O . LEU A 1 193 ? -20.709 -1.020 27.045 1.00 98.44 193 LEU A O 1
ATOM 1517 N N . THR A 1 194 ? -20.098 -1.013 29.208 1.00 98.56 194 THR A N 1
ATOM 1518 C CA . THR A 1 194 ? -18.788 -0.379 29.011 1.00 98.56 194 THR A CA 1
ATOM 1519 C C . THR A 1 194 ? -17.678 -1.372 29.335 1.00 98.56 194 THR A C 1
ATOM 1521 O O . THR A 1 194 ? -17.688 -1.975 30.405 1.00 98.56 194 THR A O 1
ATOM 1524 N N . LEU A 1 195 ? -16.719 -1.511 28.419 1.00 98.69 195 LEU A N 1
ATOM 1525 C CA . LEU A 1 195 ? -15.554 -2.390 28.537 1.00 98.69 195 LEU A CA 1
ATOM 1526 C C . LEU A 1 195 ? -14.268 -1.570 28.437 1.00 98.69 195 LEU A C 1
ATOM 1528 O O . LEU A 1 195 ? -14.125 -0.730 27.546 1.00 98.69 195 LEU A O 1
ATOM 1532 N N . ASN A 1 196 ? -13.322 -1.815 29.337 1.00 98.56 196 ASN A N 1
ATOM 1533 C CA . ASN A 1 196 ? -12.011 -1.185 29.347 1.00 98.56 196 ASN A CA 1
ATOM 1534 C C . ASN A 1 196 ? -11.004 -1.962 28.486 1.00 98.56 196 ASN A C 1
ATOM 1536 O O . ASN A 1 196 ? -10.919 -3.184 28.551 1.00 98.56 196 ASN A O 1
ATOM 1540 N N . ALA A 1 197 ? -10.183 -1.240 27.726 1.00 98.38 197 ALA A N 1
ATOM 1541 C CA . ALA A 1 197 ? -9.244 -1.823 26.772 1.00 98.38 197 ALA A CA 1
ATOM 1542 C C . ALA A 1 197 ? -8.182 -2.738 27.402 1.00 98.38 197 ALA A C 1
ATOM 1544 O O . ALA A 1 197 ? -7.820 -3.734 26.789 1.00 98.38 197 ALA A O 1
ATOM 1545 N N . VAL A 1 198 ? -7.696 -2.426 28.608 1.00 98.12 198 VAL A N 1
ATOM 1546 C CA . VAL A 1 198 ? -6.642 -3.212 29.276 1.00 98.12 198 VAL A CA 1
ATOM 1547 C C . VAL A 1 198 ? -7.225 -4.349 30.116 1.00 98.12 198 VAL A C 1
ATOM 1549 O O . VAL A 1 198 ? -6.629 -5.420 30.194 1.00 98.12 198 VAL A O 1
ATOM 1552 N N . LYS A 1 199 ? -8.373 -4.123 30.764 1.00 97.81 199 LYS A N 1
ATOM 1553 C CA . LYS A 1 199 ? -8.987 -5.094 31.688 1.00 97.81 199 LYS A CA 1
ATOM 1554 C C . LYS A 1 199 ? -9.846 -6.131 30.975 1.00 97.81 199 LYS A C 1
ATOM 1556 O O . LYS A 1 199 ? -9.808 -7.298 31.350 1.00 97.81 199 LYS A O 1
ATOM 1561 N N . ASP A 1 200 ? -10.604 -5.695 29.973 1.00 98.38 200 ASP A N 1
ATOM 1562 C CA . ASP A 1 200 ? -11.612 -6.512 29.291 1.00 98.38 200 ASP A CA 1
ATOM 1563 C C . ASP A 1 200 ? -11.215 -6.846 27.844 1.00 98.38 200 ASP A C 1
ATOM 1565 O O . ASP A 1 200 ? -11.804 -7.732 27.224 1.00 98.38 200 ASP A O 1
ATOM 1569 N N . GLY A 1 201 ? -10.236 -6.125 27.291 1.00 97.88 201 GLY A N 1
ATOM 1570 C CA . GLY A 1 201 ? -9.752 -6.318 25.931 1.00 97.88 201 GLY A CA 1
ATOM 1571 C C . GLY A 1 201 ? -8.693 -7.414 25.805 1.00 97.88 201 GLY A C 1
ATOM 1572 O O . GLY A 1 201 ? -7.922 -7.688 26.725 1.00 97.88 201 GLY A O 1
ATOM 1573 N N . VAL A 1 202 ? -8.624 -8.017 24.619 1.00 96.88 202 VAL A N 1
ATOM 1574 C CA . VAL A 1 202 ? -7.607 -9.004 24.242 1.00 96.88 202 VAL A CA 1
ATOM 1575 C C . VAL A 1 202 ? -6.784 -8.452 23.083 1.00 96.88 202 VAL A C 1
ATOM 1577 O O . VAL A 1 202 ? -7.328 -8.132 22.027 1.00 96.88 202 VAL A O 1
ATOM 1580 N N . LEU A 1 203 ? -5.467 -8.349 23.268 1.00 94.25 203 LEU A N 1
ATOM 1581 C CA . LEU A 1 203 ? -4.550 -7.972 22.192 1.00 94.25 203 LEU A CA 1
ATOM 1582 C C . LEU A 1 203 ? -4.189 -9.189 21.347 1.00 94.25 203 LEU A C 1
ATOM 1584 O O . LEU A 1 203 ? -3.771 -10.222 21.873 1.00 94.25 203 LEU A O 1
ATOM 1588 N N . THR A 1 204 ? -4.306 -9.045 20.032 1.00 89.25 204 THR A N 1
ATOM 1589 C CA . THR A 1 204 ? -3.758 -9.997 19.063 1.00 89.25 204 THR A CA 1
ATOM 1590 C C . THR A 1 204 ? -2.426 -9.494 18.522 1.00 89.25 204 THR A C 1
ATOM 1592 O O . THR A 1 204 ? -2.151 -8.294 18.512 1.00 89.25 204 THR A O 1
ATOM 1595 N N . GLY A 1 205 ? -1.578 -10.416 18.064 1.00 84.75 205 GLY A N 1
ATOM 1596 C CA . GLY A 1 205 ? -0.246 -10.074 17.570 1.00 84.75 205 GLY A CA 1
ATOM 1597 C C . GLY A 1 205 ? 0.684 -9.550 18.671 1.00 84.75 205 GLY A C 1
ATOM 1598 O O . GLY A 1 205 ? 0.585 -9.973 19.821 1.00 84.75 205 GLY A O 1
ATOM 1599 N N . ARG A 1 206 ? 1.665 -8.711 18.310 1.00 84.12 206 ARG A N 1
ATOM 1600 C CA . ARG A 1 206 ? 2.766 -8.315 19.225 1.00 84.12 206 ARG A CA 1
ATOM 1601 C C . ARG A 1 206 ? 3.161 -6.837 19.186 1.00 84.12 206 ARG A C 1
ATOM 1603 O O . ARG A 1 206 ? 4.132 -6.456 19.831 1.00 84.12 206 ARG A O 1
ATOM 1610 N N . GLY A 1 207 ? 2.474 -6.033 18.387 1.00 83.94 207 GLY A N 1
ATOM 1611 C CA . GLY A 1 207 ? 2.755 -4.615 18.212 1.00 83.94 207 GLY A CA 1
ATOM 1612 C C . GLY A 1 207 ? 2.054 -3.694 19.208 1.00 83.94 207 GLY A C 1
ATOM 1613 O O . GLY A 1 207 ? 2.653 -2.716 19.644 1.00 83.94 207 GLY A O 1
ATOM 1614 N N . ALA A 1 208 ? 0.819 -4.012 19.601 1.00 91.44 208 ALA A N 1
ATOM 1615 C CA . ALA A 1 208 ? 0.062 -3.204 20.551 1.00 91.44 208 ALA A CA 1
ATOM 1616 C C . ALA A 1 208 ? 0.579 -3.360 21.991 1.00 91.44 208 ALA A C 1
ATOM 1618 O O . ALA A 1 208 ? 1.064 -4.422 22.387 1.00 91.44 208 ALA A O 1
ATOM 1619 N N . VAL A 1 209 ? 0.434 -2.299 22.789 1.00 92.94 209 VAL A N 1
ATOM 1620 C CA . VAL A 1 209 ? 0.963 -2.219 24.158 1.00 92.94 209 VAL A CA 1
ATOM 1621 C C . VAL A 1 209 ? -0.127 -1.791 25.138 1.00 92.94 209 VAL A C 1
ATOM 1623 O O . VAL A 1 209 ? -0.828 -0.807 24.899 1.00 92.94 209 VAL A O 1
ATOM 1626 N N . ASN A 1 210 ? -0.230 -2.500 26.266 1.00 96.38 210 ASN A N 1
ATOM 1627 C CA . ASN A 1 210 ? -1.016 -2.080 27.428 1.00 96.38 210 ASN A CA 1
ATOM 1628 C C . ASN A 1 210 ? -0.241 -1.031 28.236 1.00 96.38 210 ASN A C 1
ATOM 1630 O O . ASN A 1 210 ? 0.912 -1.259 28.599 1.00 96.38 210 ASN A O 1
ATOM 1634 N N . ASN A 1 211 ? -0.883 0.089 28.559 1.00 96.38 211 ASN A N 1
ATOM 1635 C CA . ASN A 1 211 ? -0.278 1.194 29.302 1.00 96.38 211 ASN A CA 1
ATOM 1636 C C . ASN A 1 211 ? -0.852 1.280 30.726 1.00 96.38 211 ASN A C 1
ATOM 1638 O O . ASN A 1 211 ? -2.004 0.921 30.960 1.00 96.38 211 ASN A O 1
ATOM 1642 N N . GLU A 1 212 ? -0.074 1.828 31.666 1.00 88.75 212 GLU A N 1
ATOM 1643 C CA . GLU A 1 212 ? -0.420 1.896 33.101 1.00 88.75 212 GLU A CA 1
ATOM 1644 C C . GLU A 1 212 ? -1.710 2.682 33.411 1.00 88.75 212 GLU A C 1
ATOM 1646 O O . GLU A 1 212 ? -2.329 2.464 34.447 1.00 88.75 212 GLU A O 1
ATOM 1651 N N . ASN A 1 213 ? -2.156 3.561 32.506 1.00 92.12 213 ASN A N 1
ATOM 1652 C CA . ASN A 1 213 ? -3.374 4.369 32.656 1.00 92.12 213 ASN A CA 1
ATOM 1653 C C . ASN A 1 213 ? -4.593 3.760 31.933 1.00 92.12 213 ASN A C 1
ATOM 1655 O O . ASN A 1 213 ? -5.401 4.492 31.350 1.00 92.12 213 ASN A O 1
ATOM 1659 N N . ASP A 1 214 ? -4.703 2.428 31.953 1.00 95.38 214 ASP A N 1
ATOM 1660 C CA . ASP A 1 214 ? -5.852 1.657 31.458 1.00 95.38 214 ASP A CA 1
ATOM 1661 C C . ASP A 1 214 ? -6.198 1.908 29.968 1.00 95.38 214 ASP A C 1
ATOM 1663 O O . ASP A 1 214 ? -7.373 1.942 29.591 1.00 95.38 214 ASP A O 1
ATOM 1667 N N . TYR A 1 215 ? -5.188 2.087 29.106 1.00 97.94 215 TYR A N 1
ATOM 1668 C CA . TYR A 1 215 ? -5.373 2.228 27.654 1.00 97.94 215 TYR A CA 1
ATOM 1669 C C . TYR A 1 215 ? -4.358 1.424 26.833 1.00 97.94 215 TYR A C 1
ATOM 1671 O O . TYR A 1 215 ? -3.264 1.098 27.299 1.00 97.94 215 TYR A O 1
ATOM 1679 N N . VAL A 1 216 ? -4.714 1.151 25.580 1.00 97.88 216 VAL A N 1
ATOM 1680 C CA . VAL A 1 216 ? -3.895 0.436 24.596 1.00 97.88 216 VAL A CA 1
ATOM 1681 C C . VAL A 1 216 ? -3.384 1.412 23.539 1.00 97.88 216 VAL A C 1
ATOM 1683 O O . VAL A 1 216 ? -4.147 2.250 23.060 1.00 97.88 216 VAL A O 1
ATOM 1686 N N . SER A 1 217 ? -2.110 1.288 23.170 1.00 95.12 217 SER A N 1
ATOM 1687 C CA . SER A 1 217 ? -1.444 2.063 22.111 1.00 95.12 217 SER A CA 1
ATOM 1688 C C . SER A 1 217 ? -0.775 1.144 21.085 1.00 95.12 217 SER A C 1
ATOM 1690 O O . SER A 1 217 ? -0.800 -0.078 21.244 1.00 95.12 217 SER A O 1
ATOM 1692 N N . HIS A 1 218 ? -0.175 1.715 20.032 1.00 91.94 218 HIS A N 1
ATOM 1693 C CA . HIS A 1 218 ? 0.564 0.977 18.993 1.00 91.94 218 HIS A CA 1
ATOM 1694 C C . HIS A 1 218 ? -0.274 -0.067 18.230 1.00 91.94 218 HIS A C 1
ATOM 1696 O O . HIS A 1 218 ? 0.257 -1.017 17.657 1.00 91.94 218 HIS A O 1
ATOM 1702 N N . ILE A 1 219 ? -1.598 0.105 18.201 1.00 93.31 219 ILE A N 1
ATOM 1703 C CA . ILE A 1 219 ? -2.496 -0.751 17.424 1.00 93.31 219 ILE A CA 1
ATOM 1704 C C . ILE A 1 219 ? -2.280 -0.454 15.935 1.00 93.31 219 ILE A C 1
ATOM 1706 O O . ILE A 1 219 ? -2.377 0.698 15.507 1.00 93.31 219 ILE A O 1
ATOM 1710 N N . GLY A 1 220 ? -2.022 -1.491 15.143 1.00 85.94 220 GLY A N 1
ATOM 1711 C CA . GLY A 1 220 ? -1.877 -1.402 13.693 1.00 85.94 220 GLY A CA 1
ATOM 1712 C C . GLY A 1 220 ? -0.851 -2.383 13.137 1.00 85.94 220 GLY A C 1
ATOM 1713 O O . GLY A 1 220 ? -0.360 -3.255 13.852 1.00 85.94 220 GLY A O 1
ATOM 1714 N N . THR A 1 221 ? -0.528 -2.256 11.852 1.00 76.69 221 THR A N 1
ATOM 1715 C CA . THR A 1 221 ? 0.530 -3.036 11.187 1.00 76.69 221 THR A CA 1
ATOM 1716 C C . THR A 1 221 ? 1.875 -2.335 11.348 1.00 76.69 221 THR A C 1
ATOM 1718 O O . THR A 1 221 ? 2.168 -1.389 10.605 1.00 76.69 221 THR A O 1
ATOM 1721 N N . LEU A 1 222 ? 2.686 -2.770 12.317 1.00 63.53 222 LEU A N 1
ATOM 1722 C CA . LEU A 1 222 ? 3.960 -2.108 12.590 1.00 63.53 222 LEU A CA 1
ATOM 1723 C C . LEU A 1 222 ? 5.005 -2.327 11.491 1.00 63.53 222 LEU A C 1
ATOM 1725 O O . LEU A 1 222 ? 4.990 -3.282 10.708 1.00 63.53 222 LEU A O 1
ATOM 1729 N N . ASP A 1 223 ? 5.928 -1.379 11.464 1.00 58.56 223 ASP A N 1
ATOM 1730 C CA . ASP A 1 223 ? 7.074 -1.254 10.588 1.00 58.56 223 ASP A CA 1
ATOM 1731 C C . ASP A 1 223 ? 8.178 -2.270 10.892 1.00 58.56 223 ASP A C 1
ATOM 1733 O O . ASP A 1 223 ? 8.706 -2.400 11.991 1.00 58.56 223 ASP A O 1
ATOM 1737 N N . GLY A 1 224 ? 8.508 -3.028 9.845 1.00 49.69 224 GLY A N 1
ATOM 1738 C CA . GLY A 1 224 ? 9.353 -4.209 9.915 1.00 49.69 224 GLY A CA 1
ATOM 1739 C C . GLY A 1 224 ? 10.780 -4.055 9.389 1.00 49.69 224 GLY A C 1
ATOM 1740 O O . GLY A 1 224 ? 11.433 -5.070 9.186 1.00 49.69 224 GLY A O 1
ATOM 1741 N N . MET A 1 225 ? 11.281 -2.851 9.107 1.00 44.53 225 MET A N 1
ATOM 1742 C CA . MET A 1 225 ? 12.660 -2.691 8.619 1.00 44.53 225 MET A CA 1
ATOM 1743 C C . MET A 1 225 ? 13.197 -1.295 8.969 1.00 44.53 225 MET A C 1
ATOM 1745 O O . MET A 1 225 ? 13.019 -0.359 8.186 1.00 44.53 225 MET A O 1
ATOM 1749 N N . HIS A 1 226 ? 13.886 -1.120 10.100 1.00 43.59 226 HIS A N 1
ATOM 1750 C CA . HIS A 1 226 ? 14.955 -0.107 10.147 1.00 43.59 226 HIS A CA 1
ATOM 1751 C C . HIS A 1 226 ? 16.159 -0.676 9.382 1.00 43.59 226 HIS A C 1
ATOM 1753 O O . HIS A 1 226 ? 16.251 -1.891 9.219 1.00 43.59 226 HIS A O 1
ATOM 1759 N N . ALA A 1 227 ? 17.095 0.159 8.922 1.00 40.06 227 ALA A N 1
ATOM 1760 C CA . ALA A 1 227 ? 18.330 -0.344 8.302 1.00 40.06 227 ALA A CA 1
ATOM 1761 C C . ALA A 1 227 ? 19.100 -1.327 9.215 1.00 40.06 227 ALA A C 1
ATOM 1763 O O . ALA A 1 227 ? 19.838 -2.172 8.720 1.00 40.06 227 ALA A O 1
ATOM 1764 N N . ASP A 1 228 ? 18.860 -1.255 10.530 1.00 37.53 228 ASP A N 1
ATOM 1765 C CA . ASP A 1 228 ? 19.590 -2.009 11.552 1.00 37.53 228 ASP A CA 1
ATOM 1766 C C . ASP A 1 228 ? 18.773 -3.135 12.204 1.00 37.53 228 ASP A C 1
ATOM 1768 O O . ASP A 1 228 ? 19.337 -3.960 12.921 1.00 37.53 228 ASP A O 1
ATOM 1772 N N . VAL A 1 229 ? 17.448 -3.178 11.997 1.00 43.06 229 VAL A N 1
ATOM 1773 C CA . VAL A 1 229 ? 16.568 -4.163 12.645 1.00 43.06 229 VAL A CA 1
ATOM 1774 C C . VAL A 1 229 ? 15.412 -4.545 11.723 1.00 43.06 229 VAL A C 1
ATOM 1776 O O . VAL A 1 229 ? 14.522 -3.740 11.439 1.00 43.06 229 VAL A O 1
ATOM 1779 N N . THR A 1 230 ? 15.404 -5.814 11.323 1.00 48.34 230 THR A N 1
ATOM 1780 C CA . THR A 1 230 ? 14.231 -6.518 10.800 1.00 48.34 230 THR A CA 1
ATOM 1781 C C . THR A 1 230 ? 13.549 -7.223 11.971 1.00 48.34 230 THR A C 1
ATOM 1783 O O . THR A 1 230 ? 14.144 -8.134 12.553 1.00 48.34 230 THR A O 1
ATOM 1786 N N . PRO A 1 231 ? 12.323 -6.857 12.365 1.00 49.66 231 PRO A N 1
ATOM 1787 C CA . PRO A 1 231 ? 11.582 -7.609 13.353 1.00 49.66 231 PRO A CA 1
ATOM 1788 C C . PRO A 1 231 ? 11.288 -9.015 12.843 1.00 49.66 231 PRO A C 1
ATOM 1790 O O . PRO A 1 231 ? 10.853 -9.219 11.710 1.00 49.66 231 PRO A O 1
ATOM 1793 N N . ILE A 1 232 ? 11.520 -9.997 13.706 1.00 50.84 232 ILE A N 1
ATOM 1794 C CA . ILE A 1 232 ? 11.220 -11.397 13.421 1.00 50.84 232 ILE A CA 1
ATOM 1795 C C . ILE A 1 232 ? 9.776 -11.676 13.860 1.00 50.84 232 ILE A C 1
ATOM 1797 O O . ILE A 1 232 ? 9.478 -11.655 15.058 1.00 50.84 232 ILE A O 1
ATOM 1801 N N . GLY A 1 233 ? 8.894 -11.960 12.896 1.00 56.53 233 GLY A N 1
ATOM 1802 C CA . GLY A 1 233 ? 7.499 -12.403 13.070 1.00 56.53 233 GLY A CA 1
ATOM 1803 C C . GLY A 1 233 ? 6.440 -11.296 12.953 1.00 56.53 233 GLY A C 1
ATOM 1804 O O . GLY A 1 233 ? 6.755 -10.136 12.704 1.00 56.53 233 GLY A O 1
ATOM 1805 N N . ASP A 1 234 ? 5.181 -11.654 13.198 1.00 63.84 234 ASP A N 1
ATOM 1806 C CA . ASP A 1 234 ? 4.025 -10.763 13.065 1.00 63.84 234 ASP A CA 1
ATOM 1807 C C . ASP A 1 234 ? 4.103 -9.586 14.047 1.00 63.84 234 ASP A C 1
ATOM 1809 O O . ASP A 1 234 ? 4.197 -9.785 15.264 1.00 63.84 234 ASP A O 1
ATOM 1813 N N . LEU A 1 235 ? 4.097 -8.364 13.511 1.00 72.56 235 LEU A N 1
ATOM 1814 C CA . LEU A 1 235 ? 4.002 -7.117 14.276 1.00 72.56 235 LEU A CA 1
ATOM 1815 C C . LEU A 1 235 ? 2.732 -6.321 13.951 1.00 72.56 235 LEU A C 1
ATOM 1817 O O . LEU A 1 235 ? 2.650 -5.125 14.212 1.00 72.56 235 LEU A O 1
ATOM 1821 N N . TRP A 1 236 ? 1.736 -6.962 13.355 1.00 82.94 236 TRP A N 1
ATOM 1822 C CA . TRP A 1 236 ? 0.399 -6.390 13.343 1.00 82.94 236 TRP A CA 1
ATOM 1823 C C . TRP A 1 236 ? -0.262 -6.625 14.702 1.00 82.94 236 TRP A C 1
ATOM 1825 O O . TRP A 1 236 ? 0.132 -7.533 15.442 1.00 82.94 236 TRP A O 1
ATOM 1835 N N . SER A 1 237 ? -1.234 -5.797 15.070 1.00 88.62 237 SER A N 1
ATOM 1836 C CA . SER A 1 237 ? -2.035 -6.001 16.277 1.00 88.62 237 SER A CA 1
ATOM 1837 C C . SER A 1 237 ? -3.421 -5.415 16.164 1.00 88.62 237 SER A C 1
ATOM 1839 O O . SER A 1 237 ? -3.621 -4.365 15.552 1.00 88.62 237 SER A O 1
ATOM 1841 N N . GLU A 1 238 ? -4.353 -6.079 16.831 1.00 93.62 238 GLU A N 1
ATOM 1842 C CA . GLU A 1 238 ? -5.721 -5.623 17.012 1.00 93.62 238 GLU A CA 1
ATOM 1843 C C . GLU A 1 238 ? -6.089 -5.698 18.488 1.00 93.62 238 GLU A C 1
ATOM 1845 O O . GLU A 1 238 ? -5.552 -6.513 19.242 1.00 93.62 238 GLU A O 1
ATOM 1850 N N . LEU A 1 239 ? -7.040 -4.863 18.882 1.00 97.25 239 LEU A N 1
ATOM 1851 C CA . LEU A 1 239 ? -7.682 -4.915 20.183 1.00 97.25 239 LEU A CA 1
ATOM 1852 C C . LEU A 1 239 ? -9.075 -5.517 20.012 1.00 97.25 239 LEU A C 1
ATOM 1854 O O . LEU A 1 239 ? -9.917 -4.955 19.308 1.00 97.25 239 LEU A O 1
ATOM 1858 N N . GLN A 1 240 ? -9.306 -6.659 20.653 1.00 97.69 240 GLN A N 1
ATOM 1859 C CA . GLN A 1 240 ? -10.563 -7.388 20.581 1.00 97.69 240 GLN A CA 1
ATOM 1860 C C . GLN A 1 240 ? -11.371 -7.252 21.867 1.00 97.69 240 GLN A C 1
ATOM 1862 O O . GLN A 1 240 ? -10.809 -7.260 22.960 1.00 97.69 240 GLN A O 1
ATOM 1867 N N . PHE A 1 241 ? -12.692 -7.182 21.732 1.00 98.38 241 PHE A N 1
ATOM 1868 C CA . PHE A 1 241 ? -13.633 -7.268 22.844 1.00 98.38 241 PHE A CA 1
ATOM 1869 C C . PHE A 1 241 ? -14.680 -8.330 22.549 1.00 98.38 241 PHE A C 1
ATOM 1871 O O . PHE A 1 241 ? -15.259 -8.348 21.462 1.00 98.38 241 PHE A O 1
ATOM 1878 N N . T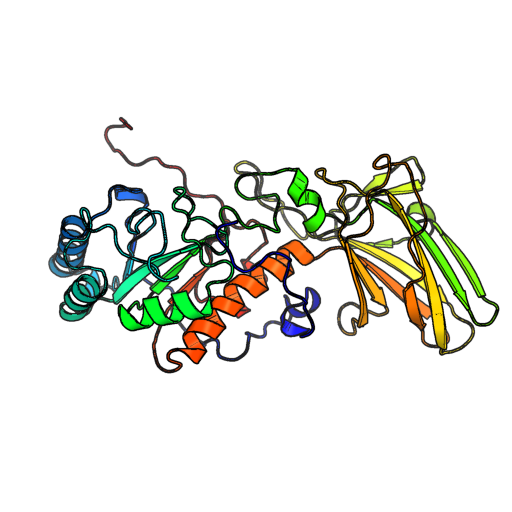HR A 1 242 ? -14.970 -9.164 23.541 1.00 97.88 242 THR A N 1
ATOM 1879 C CA . THR A 1 242 ? -16.072 -10.120 23.476 1.00 97.88 242 THR A CA 1
ATOM 1880 C C . THR A 1 242 ? -17.304 -9.515 24.137 1.00 97.88 242 THR A C 1
ATOM 1882 O O . THR A 1 242 ? -17.261 -9.118 25.300 1.00 97.88 242 THR A O 1
ATOM 1885 N N . VAL A 1 243 ? -18.414 -9.447 23.403 1.00 97.44 243 VAL A N 1
ATOM 1886 C CA . VAL A 1 243 ? -19.688 -8.907 23.891 1.00 97.44 243 VAL A CA 1
ATOM 1887 C C . VAL A 1 243 ? -20.784 -9.939 23.691 1.00 97.44 243 VAL A C 1
ATOM 1889 O O . VAL A 1 243 ? -21.004 -10.417 22.582 1.00 97.44 243 VAL A O 1
ATOM 1892 N N . ASN A 1 244 ? -21.498 -10.260 24.768 1.00 97.69 244 ASN A N 1
ATOM 1893 C CA . ASN A 1 244 ? -22.685 -11.102 24.714 1.00 97.69 244 ASN A CA 1
ATOM 1894 C C . ASN A 1 244 ? -23.937 -10.218 24.644 1.00 97.69 244 ASN A C 1
ATOM 1896 O O . ASN A 1 244 ? -24.185 -9.443 25.572 1.00 97.69 244 ASN A O 1
ATOM 1900 N N . VAL A 1 245 ? -24.708 -10.307 23.559 1.00 97.88 245 VAL A N 1
ATOM 1901 C CA . VAL A 1 245 ? -25.898 -9.470 23.346 1.00 97.88 245 VAL A CA 1
ATOM 1902 C C . VAL A 1 245 ? -27.196 -10.270 23.505 1.00 97.88 245 VAL A C 1
ATOM 1904 O O . VAL A 1 245 ? -27.256 -11.436 23.113 1.00 97.88 245 VAL A O 1
ATOM 1907 N N . PRO A 1 246 ? -28.261 -9.661 24.064 1.00 96.31 246 PRO A N 1
ATOM 1908 C CA . PRO A 1 246 ? -29.493 -10.378 24.397 1.00 96.31 246 PRO A CA 1
ATOM 1909 C C . PRO A 1 246 ? -30.362 -10.740 23.188 1.00 96.31 246 PRO A C 1
ATOM 1911 O O . PRO A 1 246 ? -31.194 -11.632 23.301 1.00 96.31 246 PRO A O 1
ATOM 1914 N N . VAL A 1 247 ? -30.233 -10.023 22.069 1.00 97.94 247 VAL A N 1
ATOM 1915 C CA . VAL A 1 247 ? -31.013 -10.253 20.848 1.00 97.94 247 VAL A CA 1
ATOM 1916 C C . VAL A 1 247 ? -30.182 -9.887 19.623 1.00 97.94 247 VAL A C 1
ATOM 1918 O O . VAL A 1 247 ? -29.313 -9.023 19.682 1.00 97.94 247 VAL A O 1
ATOM 1921 N N . THR A 1 248 ? -30.477 -10.522 18.494 1.00 98.44 248 THR A N 1
ATOM 1922 C CA . THR A 1 248 ? -29.906 -10.129 17.202 1.00 98.44 248 THR A CA 1
ATOM 1923 C C . THR A 1 248 ? -30.454 -8.758 16.795 1.00 98.44 248 THR A C 1
ATOM 1925 O O . THR A 1 248 ? -31.673 -8.566 16.802 1.00 98.44 248 THR A O 1
ATOM 1928 N N . GLY A 1 249 ? -29.594 -7.815 16.407 1.00 98.06 249 GLY A N 1
ATOM 1929 C CA . GLY A 1 249 ? -30.038 -6.470 16.043 1.00 98.06 249 GLY A CA 1
ATOM 1930 C C . GLY A 1 249 ? -28.924 -5.438 15.904 1.00 98.06 249 GLY A C 1
ATOM 1931 O O . GLY A 1 249 ? -27.737 -5.764 15.925 1.00 98.06 249 GLY A O 1
ATOM 1932 N N . GLU A 1 250 ? -29.335 -4.181 15.742 1.00 98.44 250 GLU A N 1
ATOM 1933 C CA . GLU A 1 250 ? -28.440 -3.026 15.673 1.00 98.44 250 GLU A CA 1
ATOM 1934 C C . GLU A 1 250 ? -28.164 -2.464 17.071 1.00 98.44 250 GLU A C 1
ATOM 1936 O O . GLU A 1 250 ? -29.068 -2.287 17.888 1.00 98.44 250 GLU A O 1
ATOM 1941 N N . TYR A 1 251 ? -26.899 -2.151 17.326 1.00 98.69 251 TYR A N 1
ATOM 1942 C CA . TYR A 1 251 ? -26.413 -1.568 18.567 1.00 98.69 251 TYR A CA 1
ATOM 1943 C C . TYR A 1 251 ? -25.568 -0.336 18.246 1.00 98.69 251 TYR A C 1
ATOM 1945 O O . TYR A 1 251 ? -24.827 -0.312 17.263 1.00 98.69 251 TYR A O 1
ATOM 1953 N N . ALA A 1 252 ? -25.664 0.684 19.092 1.00 98.62 252 ALA A N 1
ATOM 1954 C CA . ALA A 1 252 ? -24.771 1.829 19.061 1.00 98.62 252 ALA A CA 1
ATOM 1955 C C . ALA A 1 252 ? -23.473 1.466 19.789 1.00 98.62 252 ALA A C 1
ATOM 1957 O O . ALA A 1 252 ? -23.497 1.084 20.962 1.00 98.62 252 ALA A O 1
ATOM 1958 N N . LEU A 1 253 ? -22.343 1.580 19.095 1.00 98.75 253 LEU A N 1
ATOM 1959 C CA . LEU A 1 253 ? -21.012 1.392 19.654 1.00 98.75 253 LEU A CA 1
ATOM 1960 C C . LEU A 1 253 ? -20.267 2.725 19.656 1.00 98.75 253 LEU A C 1
ATOM 1962 O O . LEU A 1 253 ? -20.136 3.381 18.627 1.00 98.75 253 LEU A O 1
ATOM 1966 N N . VAL A 1 254 ? -19.745 3.099 20.816 1.00 98.81 254 VAL A N 1
ATOM 1967 C CA . VAL A 1 254 ? -18.883 4.267 21.008 1.00 98.81 254 VAL A CA 1
ATOM 1968 C C . VAL A 1 254 ? -17.496 3.793 21.413 1.00 98.81 254 VAL A C 1
ATOM 1970 O O . VAL A 1 254 ? -17.361 2.931 22.282 1.00 98.81 254 VAL A O 1
ATOM 1973 N N . VAL A 1 255 ? -16.459 4.353 20.796 1.00 98.88 255 VAL A N 1
ATOM 1974 C CA . VAL A 1 255 ? -15.061 4.082 21.144 1.00 98.88 255 VAL A CA 1
ATOM 1975 C C . VAL A 1 255 ? -14.527 5.257 21.953 1.00 98.88 255 VAL A C 1
ATOM 1977 O O . VAL A 1 255 ? -14.582 6.394 21.490 1.00 98.88 255 VAL A O 1
ATOM 1980 N N . ASN A 1 256 ? -13.983 4.994 23.142 1.00 98.75 256 ASN A N 1
ATOM 1981 C CA . ASN A 1 256 ? -13.293 6.009 23.933 1.00 98.75 256 ASN A CA 1
ATOM 1982 C C . ASN A 1 256 ? -11.817 6.039 23.521 1.00 98.75 256 ASN A C 1
ATOM 1984 O O . ASN A 1 256 ? -11.073 5.078 23.762 1.00 98.75 256 ASN A O 1
ATOM 1988 N N . TYR A 1 257 ? -11.403 7.123 22.868 1.00 98.81 257 TYR A N 1
ATOM 1989 C CA . TYR A 1 257 ? -10.127 7.202 22.167 1.00 98.81 257 TYR A CA 1
ATOM 1990 C C . TYR A 1 257 ? -9.375 8.510 22.442 1.00 98.81 257 TYR A C 1
ATOM 1992 O O . TYR A 1 257 ? -9.974 9.540 22.748 1.00 98.81 257 TYR A O 1
ATOM 2000 N N . ALA A 1 258 ? -8.054 8.470 22.284 1.00 98.56 258 ALA A N 1
ATOM 2001 C CA . ALA A 1 258 ? -7.186 9.638 22.168 1.00 98.56 258 ALA A CA 1
ATOM 2002 C C . ALA A 1 258 ? -6.319 9.477 20.914 1.00 98.56 258 ALA A C 1
ATOM 2004 O O . ALA A 1 258 ? -5.713 8.428 20.711 1.00 98.56 258 ALA A O 1
ATOM 2005 N N . SER A 1 259 ? -6.291 10.473 20.033 1.00 97.81 259 SER A N 1
ATOM 2006 C CA . SER A 1 259 ? -5.623 10.373 18.732 1.00 97.81 259 SER A CA 1
ATOM 2007 C C . SER A 1 259 ? -4.473 11.366 18.593 1.00 97.81 259 SER A C 1
ATOM 2009 O O . SER A 1 259 ? -4.432 12.398 19.258 1.00 97.81 259 SER A O 1
ATOM 2011 N N . GLY A 1 260 ? -3.536 11.047 17.705 1.00 95.00 260 GLY A N 1
ATOM 2012 C CA . GLY A 1 260 ? -2.343 11.848 17.451 1.00 95.00 260 GLY A CA 1
ATOM 2013 C C . GLY A 1 260 ? -1.821 11.643 16.035 1.00 95.00 260 GLY A C 1
ATOM 2014 O O . GLY A 1 260 ? -2.383 10.883 15.249 1.00 95.00 260 GLY A O 1
ATOM 2015 N N . GLU A 1 261 ? -0.751 12.346 15.684 1.00 93.00 261 GLU A N 1
ATOM 2016 C CA . GLU A 1 261 ? -0.023 12.133 14.426 1.00 93.00 261 GLU A CA 1
ATOM 2017 C C . GLU A 1 261 ? 1.452 11.838 14.731 1.00 93.00 261 GLU A C 1
ATOM 2019 O O . GLU A 1 261 ? 2.341 12.387 14.091 1.00 93.00 261 GLU A O 1
ATOM 2024 N N . GLU A 1 262 ? 1.700 10.999 15.739 1.00 87.50 262 GLU A N 1
ATOM 2025 C CA . GLU A 1 262 ? 3.035 10.630 16.216 1.00 87.50 262 GLU A CA 1
ATOM 2026 C C . GLU A 1 262 ? 3.249 9.113 16.152 1.00 87.50 262 GLU A C 1
ATOM 2028 O O . GLU A 1 262 ? 2.300 8.327 16.125 1.00 87.50 262 GLU A O 1
ATOM 2033 N N . ILE A 1 263 ? 4.507 8.673 16.086 1.00 84.56 263 ILE A N 1
ATOM 2034 C CA . ILE A 1 263 ? 4.830 7.241 16.020 1.00 84.56 263 ILE A CA 1
ATOM 2035 C C . ILE A 1 263 ? 4.239 6.536 17.252 1.00 84.56 263 ILE A C 1
ATOM 2037 O O . ILE A 1 263 ? 4.494 6.935 18.384 1.00 84.56 263 ILE A O 1
ATOM 2041 N N . GLY A 1 264 ? 3.427 5.502 17.020 1.00 86.00 264 GLY A N 1
ATOM 2042 C CA . GLY A 1 264 ? 2.728 4.752 18.066 1.00 86.00 264 GLY A CA 1
ATOM 2043 C C . GLY A 1 264 ? 1.274 5.174 18.304 1.00 86.00 264 GLY A C 1
ATOM 2044 O O . GLY A 1 264 ? 0.501 4.362 18.813 1.00 86.00 264 GLY A O 1
ATOM 2045 N N . THR A 1 265 ? 0.871 6.390 17.906 1.00 92.75 265 THR A N 1
ATOM 2046 C CA . THR A 1 265 ? -0.513 6.883 18.050 1.00 92.75 265 THR A CA 1
ATOM 2047 C C . THR A 1 265 ? -0.966 7.653 16.813 1.00 92.75 265 THR A C 1
ATOM 2049 O O . THR A 1 265 ? -0.482 8.746 16.522 1.00 92.75 265 THR A O 1
ATOM 2052 N N . GLY A 1 266 ? -1.952 7.105 16.104 1.00 95.00 266 GLY A N 1
ATOM 2053 C CA . GLY A 1 266 ? -2.491 7.702 14.888 1.00 95.00 266 GLY A CA 1
ATOM 2054 C C . GLY A 1 266 ? -3.942 8.143 15.035 1.00 95.00 266 GLY A C 1
ATOM 2055 O O . GLY A 1 266 ? -4.448 8.388 16.132 1.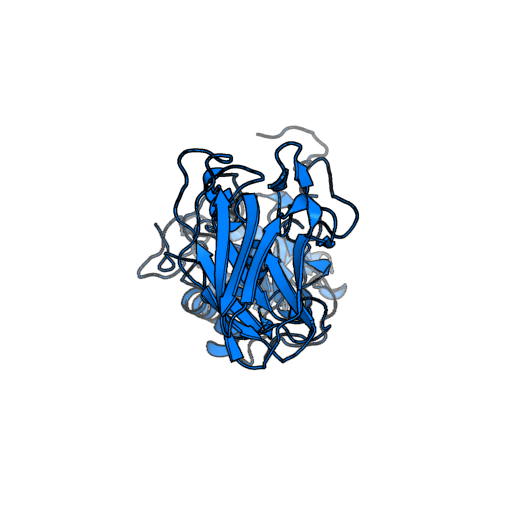00 95.00 266 GLY A O 1
ATOM 2056 N N . ARG A 1 267 ? -4.624 8.257 13.894 1.00 95.94 267 ARG A N 1
ATOM 2057 C CA . ARG A 1 267 ? -6.022 8.714 13.814 1.00 95.94 267 ARG A CA 1
ATOM 2058 C C . ARG A 1 267 ? -6.924 7.723 13.108 1.00 95.94 267 ARG A C 1
ATOM 2060 O O . ARG A 1 267 ? -8.140 7.830 13.234 1.00 95.94 267 ARG A O 1
ATOM 2067 N N . TRP A 1 268 ? -6.359 6.826 12.310 1.00 96.75 268 TRP A N 1
ATOM 2068 C CA . TRP A 1 268 ? -7.148 5.942 11.478 1.00 96.75 268 TRP A CA 1
ATOM 2069 C C . TRP A 1 268 ? -7.633 4.744 12.281 1.00 96.75 268 TRP A C 1
ATOM 2071 O O . TRP A 1 268 ? -6.833 3.934 12.734 1.00 96.75 268 TRP A O 1
ATOM 2081 N N . LEU A 1 269 ? -8.945 4.623 12.437 1.00 97.88 269 LEU A N 1
ATOM 2082 C CA . LEU A 1 269 ? -9.573 3.490 13.095 1.00 97.88 269 LEU A CA 1
ATOM 2083 C C . LEU A 1 269 ? -10.261 2.616 12.049 1.00 97.88 269 LEU A C 1
ATOM 2085 O O . LEU A 1 269 ? -10.997 3.106 11.191 1.00 97.88 269 LEU A O 1
ATOM 2089 N N . GLN A 1 270 ? -10.041 1.314 12.163 1.00 97.62 270 GLN A N 1
ATOM 2090 C CA . GLN A 1 270 ? -10.875 0.291 11.557 1.00 97.62 270 GLN A CA 1
ATOM 2091 C C . GLN A 1 270 ? -11.619 -0.448 12.668 1.00 97.62 270 GLN A C 1
ATOM 2093 O O . GLN A 1 270 ? -11.020 -0.823 13.676 1.00 97.62 270 GLN A O 1
ATOM 2098 N N . LEU A 1 271 ? -12.924 -0.641 12.477 1.00 97.81 271 LEU A N 1
ATOM 2099 C CA . LEU A 1 271 ? -13.786 -1.408 13.371 1.00 97.81 271 LEU A CA 1
ATOM 2100 C C . LEU A 1 271 ? -14.486 -2.500 12.576 1.00 97.81 271 LEU A C 1
ATOM 2102 O O . LEU A 1 271 ? -15.179 -2.207 11.597 1.00 97.81 271 LEU A O 1
ATOM 2106 N N . ALA A 1 272 ? -14.354 -3.739 13.034 1.00 96.50 272 ALA A N 1
ATOM 2107 C CA . ALA A 1 272 ? -15.095 -4.872 12.504 1.00 96.50 272 ALA A CA 1
ATOM 2108 C C . ALA A 1 272 ? -15.772 -5.691 13.605 1.00 96.50 272 ALA A C 1
ATOM 2110 O O . ALA A 1 272 ? -15.395 -5.620 14.774 1.00 96.50 272 ALA A O 1
ATOM 2111 N N . VAL A 1 273 ? -16.769 -6.479 13.204 1.00 96.06 273 VAL A N 1
ATOM 2112 C CA . VAL A 1 273 ? -17.398 -7.502 14.047 1.00 96.06 273 VAL A CA 1
ATOM 2113 C C . VAL A 1 273 ? -17.258 -8.857 13.361 1.00 96.06 273 VAL A C 1
ATOM 2115 O O . VAL A 1 273 ? -17.483 -8.952 12.153 1.00 96.06 273 VAL A O 1
ATOM 2118 N N . GLY A 1 274 ? -16.910 -9.886 14.134 1.00 91.50 274 GLY A N 1
ATOM 2119 C CA . GLY A 1 274 ? -16.703 -11.258 13.665 1.00 91.50 274 GLY A CA 1
ATOM 2120 C C . GLY A 1 274 ? -15.238 -11.696 13.710 1.00 91.50 274 GLY A C 1
ATOM 2121 O O . GLY A 1 274 ? -14.368 -10.973 14.202 1.00 91.50 274 GLY A O 1
ATOM 2122 N N . SER A 1 275 ? -14.970 -12.903 13.206 1.00 87.69 275 SER A N 1
ATOM 2123 C CA . SER A 1 275 ? -13.604 -13.418 13.069 1.00 87.69 275 SER A CA 1
ATOM 2124 C C . SER A 1 275 ? -12.833 -12.677 11.964 1.00 87.69 275 SER A C 1
ATOM 2126 O O . SER A 1 275 ? -13.353 -11.763 11.319 1.00 87.69 275 SER A O 1
ATOM 2128 N N . VAL A 1 276 ? -11.565 -13.038 11.754 1.00 83.50 276 VAL A N 1
ATOM 2129 C CA . VAL A 1 276 ? -10.755 -12.485 10.655 1.00 83.50 276 VAL A CA 1
ATOM 2130 C C . VAL A 1 276 ? -11.314 -12.924 9.299 1.00 83.50 276 VAL A C 1
ATOM 2132 O O . VAL A 1 276 ? -11.390 -12.126 8.371 1.00 83.50 276 VAL A O 1
ATOM 2135 N N . GLU A 1 277 ? -11.762 -14.171 9.193 1.00 80.31 277 GLU A N 1
ATOM 2136 C CA . GLU A 1 277 ? -12.233 -14.800 7.956 1.00 80.31 277 GLU A CA 1
ATOM 2137 C C . GLU A 1 277 ? -13.621 -14.314 7.522 1.00 80.31 277 GLU A C 1
ATOM 2139 O O . GLU A 1 277 ? -13.904 -14.240 6.328 1.00 80.31 277 GLU A O 1
ATOM 2144 N N . GLU A 1 278 ? -14.478 -13.978 8.487 1.00 81.75 278 GLU A N 1
ATOM 2145 C CA . GLU A 1 278 ? -15.849 -13.501 8.266 1.00 81.75 278 GLU A CA 1
ATOM 2146 C C . GLU A 1 278 ? -15.980 -11.995 8.544 1.00 81.75 278 GLU A C 1
ATOM 2148 O O . GLU A 1 278 ? -17.053 -11.505 8.899 1.00 81.75 278 GLU A O 1
ATOM 2153 N N . GLU A 1 279 ? -14.871 -11.257 8.413 1.00 81.38 279 GLU A N 1
ATOM 2154 C CA . GLU A 1 279 ? -14.801 -9.841 8.760 1.00 81.38 279 GLU A CA 1
ATOM 2155 C C . GLU A 1 279 ? -15.916 -9.031 8.084 1.00 81.38 279 GLU A C 1
ATOM 2157 O O . GLU A 1 279 ? -15.996 -8.928 6.857 1.00 81.38 279 GLU A O 1
ATOM 2162 N N . LYS A 1 280 ? -16.722 -8.352 8.907 1.00 90.62 280 LYS A N 1
ATOM 2163 C CA . LYS A 1 280 ? -17.602 -7.272 8.460 1.00 90.62 280 LYS A CA 1
ATOM 2164 C C . LYS A 1 280 ? -17.154 -5.954 9.078 1.00 90.62 280 LYS A C 1
ATOM 2166 O O . LYS A 1 280 ? -17.268 -5.754 10.287 1.00 90.62 280 LYS A O 1
ATOM 2171 N N . ARG A 1 281 ? -16.654 -5.048 8.234 1.00 93.69 281 ARG A N 1
ATOM 2172 C CA . ARG A 1 281 ? -16.153 -3.726 8.630 1.00 93.69 281 ARG A CA 1
ATOM 2173 C C . ARG A 1 281 ? -17.300 -2.716 8.738 1.00 93.69 281 ARG A C 1
ATOM 2175 O O . ARG A 1 281 ? -18.068 -2.547 7.795 1.00 93.69 281 ARG A O 1
ATOM 2182 N N . TYR A 1 282 ? -17.401 -2.048 9.884 1.00 96.62 282 TYR A N 1
ATOM 2183 C CA . TYR A 1 282 ? -18.431 -1.045 10.194 1.00 96.62 282 TYR A CA 1
ATOM 2184 C C . TYR A 1 282 ? -17.874 0.377 10.252 1.00 96.62 282 TYR A C 1
ATOM 2186 O O . TYR A 1 282 ? -18.610 1.334 10.028 1.00 96.62 282 TYR A O 1
ATOM 2194 N N . PHE A 1 283 ? -16.574 0.526 10.510 1.00 97.19 283 PHE A N 1
ATOM 2195 C CA . PHE A 1 283 ? -15.888 1.811 10.454 1.00 97.19 283 PHE A CA 1
ATOM 2196 C C . PHE A 1 283 ? -14.510 1.642 9.816 1.00 97.19 283 PHE A C 1
ATOM 2198 O O . PHE A 1 283 ? -13.816 0.662 10.080 1.00 97.19 283 PHE A O 1
ATOM 2205 N N . ASP A 1 284 ? -14.131 2.589 8.963 1.00 96.44 284 ASP A N 1
ATOM 2206 C CA . ASP A 1 284 ? -12.825 2.652 8.303 1.00 96.44 284 ASP A CA 1
ATOM 2207 C C . ASP A 1 284 ? -12.529 4.117 7.959 1.00 96.44 284 ASP A C 1
ATOM 2209 O O . ASP A 1 284 ? -12.961 4.632 6.922 1.00 96.44 284 ASP A O 1
ATOM 2213 N N . GLY A 1 285 ? -11.881 4.840 8.873 1.00 96.19 285 GLY A N 1
ATOM 2214 C CA . GLY A 1 285 ? -11.709 6.276 8.692 1.00 96.19 285 GLY A CA 1
ATOM 2215 C C . GLY A 1 285 ? -10.871 6.980 9.747 1.00 96.19 285 GLY A C 1
ATOM 2216 O O . GLY A 1 285 ? -10.425 6.401 10.733 1.00 96.19 285 GLY A O 1
ATOM 2217 N N . LEU A 1 286 ? -10.654 8.275 9.516 1.00 96.38 286 LEU A N 1
ATOM 2218 C CA . LEU A 1 286 ? -9.921 9.151 10.425 1.00 96.38 286 LEU A CA 1
ATOM 2219 C C . LEU A 1 286 ? -10.835 9.665 11.533 1.00 96.38 286 LEU A C 1
ATOM 2221 O O . LEU A 1 286 ? -11.831 10.333 11.253 1.00 96.38 286 LEU A O 1
ATOM 2225 N N . LEU A 1 287 ? -10.426 9.456 12.779 1.00 98.00 287 LEU A N 1
ATOM 2226 C CA . LEU A 1 287 ? -11.023 10.124 13.923 1.00 98.00 287 LEU A CA 1
ATOM 2227 C C . LEU A 1 287 ? -10.469 11.561 14.096 1.00 98.00 287 LEU A C 1
ATOM 2229 O O . LEU A 1 287 ? -9.348 11.878 13.653 1.00 98.00 287 LEU A O 1
ATOM 2233 N N . PRO A 1 288 ? -11.259 12.476 14.693 1.00 97.62 288 PRO A N 1
ATOM 2234 C CA . PRO A 1 288 ? -10.805 13.816 15.064 1.00 97.62 288 PRO A CA 1
ATOM 2235 C C . PRO A 1 288 ? -9.604 13.793 16.012 1.00 97.62 288 PRO A C 1
ATOM 2237 O O . PRO A 1 288 ? -9.538 12.930 16.887 1.00 97.62 288 PRO A O 1
ATOM 2240 N N . LEU A 1 289 ? -8.704 14.773 15.861 1.00 97.69 289 LEU A N 1
ATOM 2241 C CA . LEU A 1 289 ? -7.601 14.996 16.800 1.00 97.69 289 LEU A CA 1
ATOM 2242 C C . LEU A 1 289 ? -8.128 15.279 18.205 1.00 97.69 289 LEU A C 1
ATOM 2244 O O . LEU A 1 289 ? -9.080 16.044 18.362 1.00 97.69 289 LEU A O 1
ATOM 2248 N N . THR A 1 290 ? -7.480 14.690 19.203 1.00 98.19 290 THR A N 1
ATOM 2249 C CA . THR A 1 290 ? -7.681 15.049 20.608 1.00 98.19 290 THR A CA 1
ATOM 2250 C C . THR A 1 290 ? -6.638 16.071 21.049 1.00 98.19 290 THR A C 1
ATOM 2252 O O . THR A 1 290 ? -5.653 16.309 20.352 1.00 98.19 290 THR A O 1
ATOM 2255 N N . GLU A 1 291 ? -6.859 16.708 22.201 1.00 97.44 291 GLU A N 1
ATOM 2256 C CA . GLU A 1 291 ? -5.934 17.719 22.740 1.00 97.44 291 GLU A CA 1
ATOM 2257 C C . GLU A 1 291 ? -4.527 17.148 22.973 1.00 97.44 291 GLU A C 1
ATOM 2259 O O . GLU A 1 291 ? -3.526 17.791 22.669 1.00 97.44 291 GLU A O 1
ATOM 2264 N N . THR A 1 292 ? -4.460 15.919 23.484 1.00 97.00 292 THR A N 1
ATOM 2265 C CA . THR A 1 292 ? -3.230 15.143 23.658 1.00 97.00 292 THR A CA 1
ATOM 2266 C C . THR A 1 292 ? -3.510 13.673 23.349 1.00 97.00 292 THR A C 1
ATOM 2268 O O . THR A 1 292 ? -4.673 13.256 23.324 1.00 97.00 292 THR A O 1
ATOM 2271 N N . ILE A 1 293 ? -2.463 12.855 23.211 1.00 96.00 293 ILE A N 1
ATOM 2272 C CA . ILE A 1 293 ? -2.583 11.393 23.061 1.00 96.00 293 ILE A CA 1
ATOM 2273 C C . ILE A 1 293 ? -3.074 10.657 24.317 1.00 96.00 293 ILE A C 1
ATOM 2275 O O . ILE A 1 293 ? -3.190 9.431 24.312 1.00 96.00 293 ILE A O 1
ATOM 2279 N N . THR A 1 294 ? -3.390 11.387 25.390 1.00 96.62 294 THR A N 1
ATOM 2280 C CA . THR A 1 294 ? -4.012 10.861 26.613 1.00 96.62 294 THR A CA 1
ATOM 2281 C C . THR A 1 294 ? -5.249 11.654 27.057 1.00 96.62 294 THR A C 1
ATOM 2283 O O . THR A 1 294 ? -5.838 11.345 28.097 1.00 96.62 294 THR A O 1
ATOM 2286 N N . SER A 1 295 ? -5.699 12.630 26.261 1.00 97.62 295 SER A N 1
ATOM 2287 C CA . SER A 1 295 ? -6.965 13.348 26.455 1.00 97.62 295 SER A CA 1
ATOM 2288 C C . SER A 1 295 ? -8.086 12.586 25.751 1.00 97.62 295 SER A C 1
ATOM 2290 O O . SER A 1 295 ? -8.411 12.869 24.600 1.00 97.62 295 SER A O 1
AT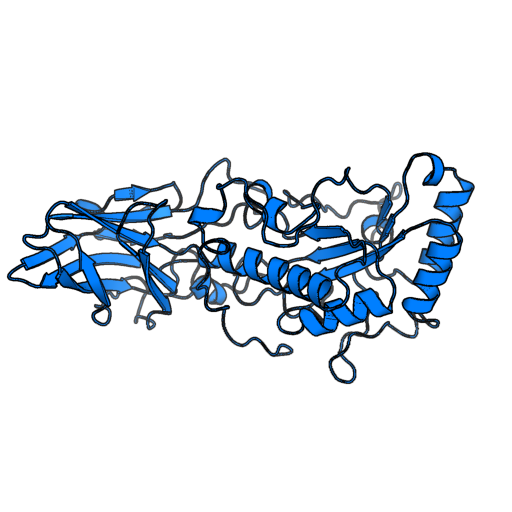OM 2292 N N . PHE A 1 296 ? -8.642 11.580 26.425 1.00 98.44 296 PHE A N 1
ATOM 2293 C CA . PHE A 1 296 ? -9.639 10.697 25.821 1.00 98.44 296 PHE A CA 1
ATOM 2294 C C . PHE A 1 296 ? -11.007 11.360 25.687 1.00 98.44 296 PHE A C 1
ATOM 2296 O O . PHE A 1 296 ? -11.479 12.030 26.608 1.00 98.44 296 PHE A O 1
ATOM 2303 N N . GLN A 1 297 ? -11.663 11.081 24.569 1.00 98.50 297 GLN A N 1
ATOM 2304 C CA . GLN A 1 297 ? -13.037 11.466 24.282 1.00 98.50 297 GLN A CA 1
ATOM 2305 C C . GLN A 1 297 ? -13.779 10.314 23.602 1.00 98.50 297 GLN A C 1
ATOM 2307 O O . GLN A 1 297 ? -13.171 9.353 23.131 1.00 98.50 297 GLN A O 1
ATOM 2312 N N . ASP A 1 298 ? -15.096 10.431 23.535 1.00 98.69 298 ASP A N 1
ATOM 2313 C CA . ASP A 1 298 ? -15.945 9.464 22.853 1.00 98.69 298 ASP A CA 1
ATOM 2314 C C . ASP A 1 298 ? -16.033 9.769 21.352 1.00 98.69 298 ASP A C 1
ATOM 2316 O O . ASP A 1 298 ? -16.077 10.930 20.934 1.00 98.69 298 ASP A O 1
ATOM 2320 N N . SER A 1 299 ? -16.036 8.719 20.530 1.00 98.69 299 SER A N 1
ATOM 2321 C CA . SER A 1 299 ? -16.372 8.820 19.110 1.00 98.69 299 SER A CA 1
ATOM 2322 C C . SER A 1 299 ? -17.852 9.153 18.910 1.00 98.69 299 SER A C 1
ATOM 2324 O O . SER A 1 299 ? -18.673 9.001 19.814 1.00 98.69 299 SER A O 1
ATOM 2326 N N . GLU A 1 300 ? -18.219 9.529 17.684 1.00 98.38 300 GLU A N 1
ATOM 2327 C CA . GLU A 1 300 ? -19.615 9.409 17.254 1.00 98.38 300 GLU A CA 1
ATOM 2328 C C . GLU A 1 300 ? -20.079 7.944 17.351 1.00 98.38 300 GLU A C 1
ATOM 2330 O O . GLU A 1 300 ? -19.258 7.016 17.355 1.00 98.38 300 GLU A O 1
ATOM 2335 N N . GLU A 1 301 ? -21.395 7.738 17.440 1.00 98.31 301 GLU A N 1
ATOM 2336 C CA . GLU A 1 301 ? -21.982 6.400 17.476 1.00 98.31 301 GLU A CA 1
ATOM 2337 C C . GLU A 1 301 ? -21.739 5.667 16.151 1.00 98.31 301 GLU A C 1
ATOM 2339 O O . GLU A 1 301 ? -22.098 6.138 15.070 1.00 98.31 301 GLU A O 1
ATOM 2344 N N . ILE A 1 302 ? -21.154 4.476 16.245 1.00 98.56 302 ILE A N 1
ATOM 2345 C CA . ILE A 1 302 ? -20.972 3.546 15.137 1.00 98.56 302 ILE A CA 1
ATOM 2346 C C . ILE A 1 302 ? -22.056 2.481 15.272 1.00 98.56 302 ILE A C 1
ATOM 2348 O O . ILE A 1 302 ? -22.062 1.708 16.230 1.00 98.56 302 ILE A O 1
ATOM 2352 N N . ILE A 1 303 ? -22.984 2.435 14.317 1.00 98.50 303 ILE A N 1
ATOM 2353 C CA . ILE A 1 303 ? -24.047 1.427 14.319 1.00 98.50 303 ILE A CA 1
ATOM 2354 C C . ILE A 1 303 ? -23.473 0.093 13.847 1.00 98.50 303 ILE A C 1
ATOM 2356 O O . ILE A 1 303 ? -23.014 -0.038 12.711 1.00 98.50 303 ILE A O 1
ATOM 2360 N N . VAL A 1 304 ? -23.509 -0.899 14.732 1.00 98.19 304 VAL A N 1
ATOM 2361 C CA . VAL A 1 304 ? -23.015 -2.257 14.495 1.00 98.19 304 VAL A CA 1
ATOM 2362 C C . VAL A 1 304 ? -24.156 -3.259 14.591 1.00 98.19 304 VAL A C 1
ATOM 2364 O O . VAL A 1 304 ? -25.079 -3.089 15.381 1.00 98.19 304 VAL A O 1
ATOM 2367 N N . TYR A 1 305 ? -24.101 -4.316 13.784 1.00 97.81 305 TYR A N 1
ATOM 2368 C CA . TYR A 1 305 ? -25.071 -5.406 13.845 1.00 97.81 305 TYR A CA 1
ATOM 2369 C C . TYR A 1 305 ? -24.443 -6.605 14.549 1.00 97.81 305 TYR A C 1
ATOM 2371 O O . TYR A 1 305 ? -23.393 -7.089 14.115 1.00 97.81 305 TYR A O 1
ATOM 2379 N N . PHE A 1 306 ? -25.102 -7.082 15.601 1.00 97.75 306 PHE A N 1
ATOM 2380 C CA . PHE A 1 306 ? -24.699 -8.256 16.369 1.00 97.75 306 PHE A CA 1
ATOM 2381 C C . PHE A 1 306 ? -25.721 -9.381 16.216 1.00 97.75 306 PHE A C 1
ATOM 2383 O O . PHE A 1 306 ? -26.920 -9.130 16.080 1.00 97.75 306 PHE A O 1
ATOM 2390 N N . ASN A 1 307 ? -25.239 -10.622 16.275 1.00 96.94 307 ASN A N 1
ATOM 2391 C CA . ASN A 1 307 ? -26.089 -11.801 16.426 1.00 96.94 307 ASN A CA 1
ATOM 2392 C C . ASN A 1 307 ? -26.339 -12.057 17.915 1.00 96.94 307 ASN A C 1
ATOM 2394 O O . ASN A 1 307 ? -25.463 -11.790 18.727 1.00 96.94 307 ASN A O 1
ATOM 2398 N N . GLU A 1 308 ? -27.505 -12.583 18.285 1.00 97.88 308 GLU A N 1
ATOM 2399 C CA . GLU A 1 308 ? -27.785 -13.001 19.666 1.00 97.88 308 GLU A CA 1
ATOM 2400 C C . GLU A 1 308 ? -26.679 -13.926 20.188 1.00 97.88 308 GLU A C 1
ATOM 2402 O O . GLU A 1 308 ? -26.247 -14.846 19.489 1.00 97.88 308 GLU A O 1
ATOM 2407 N N . GLY A 1 309 ? -26.237 -13.691 21.423 1.00 97.69 309 GLY A N 1
ATOM 2408 C CA . GLY A 1 309 ? -25.111 -14.410 22.000 1.00 97.69 309 GLY A CA 1
ATOM 2409 C C . GLY A 1 309 ? -23.790 -13.654 21.865 1.00 97.69 309 GLY A C 1
ATOM 2410 O O . GLY A 1 309 ? -23.735 -12.422 21.855 1.00 97.69 309 GLY A O 1
ATOM 2411 N N . GLU A 1 310 ? -22.700 -14.414 21.810 1.00 97.44 310 GLU A N 1
ATOM 2412 C CA . GLU A 1 310 ? -21.338 -13.891 21.806 1.00 97.44 310 GLU A CA 1
ATOM 2413 C C . GLU A 1 310 ? -20.936 -13.312 20.440 1.00 97.44 310 GLU A C 1
ATOM 2415 O O . GLU A 1 310 ? -21.110 -13.943 19.400 1.00 97.44 310 GLU A O 1
ATOM 2420 N N . ASN A 1 311 ? -20.353 -12.114 20.454 1.00 97.06 311 ASN A N 1
ATOM 2421 C CA . ASN A 1 311 ? -19.794 -11.435 19.291 1.00 97.06 311 ASN A CA 1
ATOM 2422 C C . ASN A 1 311 ? -18.397 -10.914 19.627 1.00 97.06 311 ASN A C 1
ATOM 2424 O O . ASN A 1 311 ? -18.137 -10.496 20.756 1.00 97.06 311 ASN A O 1
ATOM 2428 N N . ILE A 1 312 ? -17.523 -10.874 18.624 1.00 97.31 312 ILE A N 1
ATOM 2429 C CA . ILE A 1 312 ? -16.172 -10.324 18.748 1.00 97.31 312 ILE A CA 1
ATOM 2430 C C . ILE A 1 312 ? -16.126 -8.995 18.004 1.00 97.31 312 ILE A C 1
ATOM 2432 O O . ILE A 1 312 ? -16.395 -8.945 16.806 1.00 97.31 312 ILE A O 1
ATOM 2436 N N . ILE A 1 313 ? -15.779 -7.925 18.710 1.00 98.06 313 ILE A N 1
ATOM 2437 C CA . ILE A 1 313 ? -15.477 -6.605 18.149 1.00 98.06 313 ILE A CA 1
ATOM 2438 C C . ILE A 1 313 ? -13.964 -6.511 17.986 1.00 98.06 313 ILE A C 1
ATOM 2440 O O . ILE A 1 313 ? -13.232 -6.863 18.906 1.00 98.06 313 ILE A O 1
ATOM 2444 N N . ARG A 1 314 ? -13.493 -6.005 16.847 1.00 97.38 314 ARG A N 1
ATOM 2445 C CA . ARG A 1 314 ? -12.072 -5.828 16.523 1.00 97.38 314 ARG A CA 1
ATOM 2446 C C . ARG A 1 314 ? -11.800 -4.365 16.194 1.00 97.38 314 ARG A C 1
ATOM 2448 O O . ARG A 1 314 ? -12.416 -3.821 15.277 1.00 97.38 314 ARG A O 1
ATOM 2455 N N . LEU A 1 315 ? -10.886 -3.741 16.933 1.00 98.12 315 LEU A N 1
ATOM 2456 C CA . LEU A 1 315 ? -10.356 -2.403 16.668 1.00 98.12 315 LEU A CA 1
ATOM 2457 C C . LEU A 1 315 ? -8.919 -2.525 16.159 1.00 98.12 315 LEU A C 1
ATOM 2459 O O . LEU A 1 315 ? -8.086 -3.177 16.790 1.00 98.12 315 LEU A O 1
ATOM 2463 N N . MET A 1 316 ? -8.628 -1.913 15.015 1.00 95.31 316 MET A N 1
ATOM 2464 C CA . MET A 1 316 ? -7.382 -2.151 14.280 1.00 95.31 316 MET A CA 1
ATOM 2465 C C . MET A 1 316 ? -6.991 -0.977 13.380 1.00 95.31 316 MET A C 1
ATOM 2467 O O . MET A 1 316 ? -7.751 -0.022 13.209 1.00 95.31 316 MET A O 1
ATOM 2471 N N . ASN A 1 317 ? -5.800 -1.067 12.786 1.00 94.12 317 ASN A N 1
ATOM 2472 C CA . ASN A 1 317 ? -5.414 -0.257 11.637 1.00 94.12 317 ASN A CA 1
ATOM 2473 C C . ASN A 1 317 ? -4.427 -1.018 10.734 1.00 94.12 317 ASN A C 1
ATOM 2475 O O . ASN A 1 317 ? -3.220 -1.037 10.971 1.00 94.12 317 ASN A O 1
ATOM 2479 N N . HIS A 1 318 ? -4.947 -1.596 9.658 1.00 90.88 318 HIS A N 1
ATOM 2480 C CA . HIS A 1 318 ? -4.171 -2.293 8.634 1.00 90.88 318 HIS A CA 1
ATOM 2481 C C . HIS A 1 318 ? -3.904 -1.440 7.393 1.00 90.88 318 HIS A C 1
ATOM 2483 O O . HIS A 1 318 ? -3.331 -1.915 6.408 1.00 90.88 318 HIS A O 1
ATOM 2489 N N . ARG A 1 319 ? -4.303 -0.159 7.412 1.00 90.75 319 ARG A N 1
ATOM 2490 C CA . ARG A 1 319 ? -4.303 0.700 6.222 1.00 90.75 319 ARG A CA 1
ATOM 2491 C C . ARG A 1 319 ? -2.952 0.831 5.575 1.00 90.75 319 ARG A C 1
ATOM 2493 O O . ARG A 1 319 ? -2.903 0.964 4.362 1.00 90.75 319 ARG A O 1
ATOM 2500 N N . ARG A 1 320 ? -1.868 0.800 6.342 1.00 87.44 320 ARG A N 1
ATOM 2501 C CA . ARG A 1 320 ? -0.523 0.893 5.779 1.00 87.44 320 ARG A CA 1
ATOM 2502 C C . ARG A 1 320 ? -0.266 -0.219 4.758 1.00 87.44 320 ARG A C 1
ATOM 2504 O O . ARG A 1 320 ? 0.110 0.082 3.632 1.00 87.44 320 ARG A O 1
ATOM 2511 N N . GLN A 1 321 ? -0.536 -1.477 5.107 1.00 87.38 321 GLN A N 1
ATOM 2512 C CA . GLN A 1 321 ? -0.375 -2.603 4.180 1.00 87.38 321 GLN A CA 1
ATOM 2513 C C . GLN A 1 321 ? -1.436 -2.593 3.072 1.00 87.38 321 GLN A C 1
ATOM 2515 O O . GLN A 1 321 ? -1.112 -2.781 1.900 1.00 87.38 321 GLN A O 1
ATOM 2520 N N . GLU A 1 322 ? -2.694 -2.328 3.430 1.00 91.56 322 GLU A N 1
ATOM 2521 C CA . GLU A 1 322 ? -3.812 -2.314 2.482 1.00 91.56 322 GLU A CA 1
ATOM 2522 C C . GLU A 1 322 ? -3.654 -1.225 1.395 1.00 91.56 322 GLU A C 1
ATOM 2524 O O . GLU A 1 322 ? -3.919 -1.462 0.217 1.00 91.56 322 GLU A O 1
ATOM 2529 N N . ASN A 1 323 ? -3.173 -0.034 1.767 1.00 91.31 323 ASN A N 1
ATOM 2530 C CA . ASN A 1 323 ? -2.890 1.077 0.854 1.00 91.31 323 ASN A CA 1
ATOM 2531 C C . ASN A 1 323 ? -1.771 0.733 -0.134 1.00 91.31 323 ASN A C 1
ATOM 2533 O O . ASN A 1 323 ? -1.917 0.947 -1.344 1.00 91.31 323 ASN A O 1
ATOM 2537 N N . THR A 1 324 ? -0.670 0.180 0.379 1.00 90.56 324 THR A N 1
ATOM 2538 C CA . THR A 1 324 ? 0.482 -0.227 -0.427 1.00 90.56 324 THR A CA 1
ATOM 2539 C C . THR A 1 324 ? 0.081 -1.290 -1.447 1.00 90.56 324 THR A C 1
ATOM 2541 O O . THR A 1 324 ? 0.292 -1.082 -2.643 1.00 90.56 324 THR A O 1
ATOM 2544 N N . LEU A 1 325 ? -0.586 -2.371 -1.013 1.00 91.69 325 LEU A N 1
ATOM 2545 C CA . LEU A 1 325 ? -1.110 -3.405 -1.917 1.00 91.69 325 LEU A CA 1
ATOM 2546 C C . LEU A 1 325 ? -2.004 -2.792 -3.000 1.00 91.69 325 LEU A C 1
ATOM 2548 O O . LEU A 1 325 ? -1.808 -3.067 -4.184 1.00 91.69 325 LEU A O 1
ATOM 2552 N N . TYR A 1 326 ? -2.955 -1.940 -2.606 1.00 93.12 326 TYR A N 1
ATOM 2553 C CA . TYR A 1 326 ? -3.869 -1.298 -3.547 1.00 93.12 326 TYR A CA 1
ATOM 2554 C C . TYR A 1 326 ? -3.129 -0.470 -4.602 1.00 93.12 326 TYR A C 1
ATOM 2556 O O . TYR A 1 326 ? -3.511 -0.481 -5.766 1.00 93.12 326 TYR A O 1
ATOM 2564 N N . SER A 1 327 ? -2.068 0.242 -4.223 1.00 93.06 327 SER A N 1
ATOM 2565 C CA . SER A 1 327 ? -1.352 1.127 -5.152 1.00 93.06 327 SER A CA 1
ATOM 2566 C C . SER A 1 327 ? -0.585 0.336 -6.212 1.00 93.06 327 SER A C 1
ATOM 2568 O O . SER A 1 327 ? -0.661 0.664 -7.392 1.00 93.06 327 SER A O 1
ATOM 2570 N N . TYR A 1 328 ? 0.062 -0.766 -5.821 1.00 95.00 328 TYR A N 1
ATOM 2571 C CA . TYR A 1 328 ? 0.654 -1.697 -6.786 1.00 95.00 328 TYR A CA 1
ATOM 2572 C C . TYR A 1 328 ? -0.403 -2.359 -7.672 1.00 95.00 328 TYR A C 1
ATOM 2574 O O . TYR A 1 328 ? -0.195 -2.518 -8.874 1.00 95.00 328 TYR A O 1
ATOM 2582 N N . ALA A 1 329 ? -1.543 -2.738 -7.093 1.00 94.19 329 ALA A N 1
ATOM 2583 C CA . ALA A 1 329 ? -2.616 -3.384 -7.833 1.00 94.19 329 ALA A CA 1
ATOM 2584 C C . ALA A 1 329 ? -3.279 -2.437 -8.839 1.00 94.19 329 ALA A C 1
ATOM 2586 O O . ALA A 1 329 ? -3.563 -2.853 -9.954 1.00 94.19 329 ALA A O 1
ATOM 2587 N N . ALA A 1 330 ? -3.437 -1.156 -8.500 1.00 94.25 330 ALA A N 1
ATOM 2588 C CA . ALA A 1 330 ? -3.954 -0.146 -9.417 1.00 94.25 330 ALA A CA 1
ATOM 2589 C C . ALA A 1 330 ? -3.073 0.002 -10.668 1.00 94.25 330 ALA A C 1
ATOM 2591 O O . ALA A 1 330 ? -3.593 0.177 -11.766 1.00 94.25 330 ALA A O 1
ATOM 2592 N N . LEU A 1 331 ? -1.749 -0.114 -10.521 1.00 95.56 331 LEU A N 1
ATOM 2593 C CA . LEU A 1 331 ? -0.834 -0.105 -11.661 1.00 95.56 331 LEU A CA 1
ATOM 2594 C C . LEU A 1 331 ? -0.932 -1.394 -12.493 1.00 95.56 331 LEU A C 1
ATOM 2596 O O . LEU A 1 331 ? -0.959 -1.321 -13.719 1.00 95.56 331 LEU A O 1
ATOM 2600 N N . LEU A 1 332 ? -1.040 -2.563 -11.848 1.00 94.69 332 LEU A N 1
ATOM 2601 C CA . LEU A 1 332 ? -1.309 -3.828 -12.545 1.00 94.69 332 LEU A CA 1
ATOM 2602 C C . LEU A 1 332 ? -2.621 -3.763 -13.344 1.00 94.69 332 LEU A C 1
ATOM 2604 O O . LEU A 1 332 ? -2.665 -4.186 -14.498 1.00 94.69 332 LEU A O 1
ATOM 2608 N N . ASP A 1 333 ? -3.676 -3.208 -12.751 1.00 94.44 333 ASP A N 1
ATOM 2609 C CA . ASP A 1 333 ? -4.956 -2.985 -13.421 1.00 94.44 333 ASP A CA 1
ATOM 2610 C C . ASP A 1 333 ? -4.799 -2.033 -14.609 1.00 94.44 333 ASP A C 1
ATOM 2612 O O . ASP A 1 333 ? -5.364 -2.292 -15.670 1.00 94.44 333 ASP A O 1
ATOM 2616 N N . GLY A 1 334 ? -4.000 -0.973 -14.460 1.00 95.75 334 GLY A N 1
ATOM 2617 C CA . GLY A 1 334 ? -3.633 -0.070 -15.550 1.00 95.75 334 GLY A CA 1
ATOM 2618 C C . GLY A 1 334 ? -2.995 -0.815 -16.725 1.00 95.75 334 GLY A C 1
ATOM 2619 O O . GLY A 1 334 ? -3.445 -0.656 -17.858 1.00 95.75 334 GLY A O 1
ATOM 2620 N N . PHE A 1 335 ? -2.015 -1.690 -16.466 1.00 95.88 335 PHE A N 1
ATOM 2621 C CA . PHE A 1 335 ? -1.389 -2.502 -17.517 1.00 95.88 335 PHE A CA 1
ATOM 2622 C C . PHE A 1 335 ? -2.402 -3.411 -18.211 1.00 95.88 335 PHE A C 1
ATOM 2624 O O . PHE A 1 335 ? -2.490 -3.409 -19.434 1.00 95.88 335 PHE A O 1
ATOM 2631 N N . ASN A 1 336 ? -3.219 -4.125 -17.434 1.00 94.12 336 ASN A N 1
ATOM 2632 C CA . ASN A 1 336 ? -4.226 -5.036 -17.975 1.00 94.12 336 ASN A CA 1
ATOM 2633 C C . ASN A 1 336 ? -5.304 -4.320 -18.806 1.00 94.12 336 ASN A C 1
ATOM 2635 O O . ASN A 1 336 ? -5.841 -4.907 -19.743 1.00 94.12 336 ASN A O 1
ATOM 2639 N N . LYS A 1 337 ? -5.652 -3.072 -18.464 1.00 95.62 337 LYS A N 1
ATOM 2640 C CA . LYS A 1 337 ? -6.587 -2.252 -19.252 1.00 95.62 337 LYS A CA 1
ATOM 2641 C C . LYS A 1 337 ? -5.954 -1.740 -20.541 1.00 95.62 337 LYS A C 1
ATOM 2643 O O . LYS A 1 337 ? -6.634 -1.698 -21.562 1.00 95.62 337 LYS A O 1
ATOM 2648 N N . ALA A 1 338 ? -4.702 -1.296 -20.465 1.00 96.44 338 ALA A N 1
ATOM 2649 C CA . ALA A 1 338 ? -4.003 -0.684 -21.585 1.00 96.44 338 ALA A CA 1
ATOM 2650 C C . ALA A 1 338 ? -3.634 -1.721 -22.657 1.00 96.44 338 ALA A C 1
ATOM 2652 O O . ALA A 1 338 ? -3.887 -1.482 -23.836 1.00 96.44 338 ALA A O 1
ATOM 2653 N N . ASP A 1 339 ? -3.104 -2.877 -22.253 1.00 95.19 339 ASP A N 1
ATOM 2654 C CA . ASP A 1 339 ? -2.899 -4.035 -23.125 1.00 95.19 339 ASP A CA 1
ATOM 2655 C C . ASP A 1 339 ? -2.819 -5.331 -22.286 1.00 95.19 339 ASP A C 1
ATOM 2657 O O . ASP A 1 339 ? -1.784 -5.611 -21.671 1.00 95.19 339 ASP A O 1
ATOM 2661 N N . PRO A 1 340 ? -3.888 -6.150 -22.243 1.00 91.81 340 PRO A N 1
ATOM 2662 C CA . PRO A 1 340 ? -3.904 -7.387 -21.459 1.00 91.81 340 PRO A CA 1
ATOM 2663 C C . PRO A 1 340 ? -2.940 -8.458 -21.994 1.00 91.81 340 PRO A C 1
ATOM 2665 O O . PRO A 1 340 ? -2.504 -9.341 -21.242 1.00 91.81 340 PRO A O 1
ATOM 2668 N N . ASP A 1 341 ? -2.582 -8.401 -23.277 1.00 91.31 341 ASP A N 1
ATOM 2669 C CA . ASP A 1 341 ? -1.714 -9.388 -23.913 1.00 91.31 341 ASP A CA 1
ATOM 2670 C C . ASP A 1 341 ? -0.234 -9.024 -23.749 1.00 91.31 341 ASP A C 1
ATOM 2672 O O . ASP A 1 341 ? 0.609 -9.926 -23.693 1.00 91.31 341 ASP A O 1
ATOM 2676 N N . HIS A 1 342 ? 0.078 -7.743 -23.528 1.00 91.88 342 HIS A N 1
ATOM 2677 C CA . HIS A 1 342 ? 1.443 -7.274 -23.297 1.00 91.88 342 HIS A CA 1
ATOM 2678 C C . HIS A 1 342 ? 2.094 -7.957 -22.089 1.00 91.88 342 HIS A C 1
ATOM 2680 O O . HIS A 1 342 ? 1.544 -8.030 -20.983 1.00 91.88 342 HIS A O 1
ATOM 2686 N N . ASP A 1 343 ? 3.276 -8.528 -22.306 1.00 90.00 343 ASP A N 1
ATOM 2687 C CA . ASP A 1 343 ? 3.973 -9.319 -21.298 1.00 90.00 343 ASP A CA 1
ATOM 2688 C C . ASP A 1 343 ? 4.929 -8.452 -20.476 1.00 90.00 343 ASP A C 1
ATOM 2690 O O . ASP A 1 343 ? 6.107 -8.329 -20.807 1.00 90.00 343 ASP A O 1
ATOM 2694 N N . ILE A 1 344 ? 4.420 -7.866 -19.390 1.00 93.19 344 ILE A N 1
ATOM 2695 C CA . ILE A 1 344 ? 5.211 -7.042 -18.472 1.00 93.19 344 ILE A CA 1
ATOM 2696 C C . ILE A 1 344 ? 5.455 -7.746 -17.134 1.00 93.19 344 ILE A C 1
ATOM 2698 O O . ILE A 1 344 ? 4.555 -8.365 -16.559 1.00 93.19 344 ILE A O 1
ATOM 2702 N N . VAL A 1 345 ? 6.691 -7.664 -16.642 1.00 94.69 345 VAL A N 1
ATOM 2703 C CA . VAL A 1 345 ? 7.083 -8.105 -15.298 1.00 94.69 345 VAL A CA 1
ATOM 2704 C C . VAL A 1 345 ? 6.920 -6.944 -14.322 1.00 94.69 345 VAL A C 1
ATOM 2706 O O . VAL A 1 345 ? 7.582 -5.918 -14.479 1.00 94.69 345 VAL A O 1
ATOM 2709 N N . LEU A 1 346 ? 6.089 -7.113 -13.292 1.00 95.00 346 LEU A N 1
ATOM 2710 C CA . LEU A 1 346 ? 5.912 -6.112 -12.232 1.00 95.00 346 LEU A CA 1
ATOM 2711 C C . LEU A 1 346 ? 6.767 -6.462 -11.005 1.00 95.00 346 LEU A C 1
ATOM 2713 O O . LEU A 1 346 ? 6.476 -7.415 -10.282 1.00 95.00 346 LEU A O 1
ATOM 2717 N N . SER A 1 347 ? 7.814 -5.678 -10.750 1.00 95.12 347 SER A N 1
ATOM 2718 C CA . SER A 1 347 ? 8.730 -5.856 -9.620 1.00 95.12 347 SER A CA 1
ATOM 2719 C C . SER A 1 347 ? 8.471 -4.838 -8.512 1.00 95.12 347 SER A C 1
ATOM 2721 O O . SER A 1 347 ? 8.593 -3.634 -8.723 1.00 95.12 347 SER A O 1
ATOM 2723 N N . ILE A 1 348 ? 8.141 -5.320 -7.315 1.00 94.44 348 ILE A N 1
ATOM 2724 C CA . ILE A 1 348 ? 7.774 -4.500 -6.156 1.00 94.44 348 ILE A CA 1
ATOM 2725 C C . ILE A 1 348 ? 9.008 -4.204 -5.301 1.00 94.44 348 ILE A C 1
ATOM 2727 O O . ILE A 1 348 ? 9.634 -5.100 -4.735 1.00 94.44 348 ILE A O 1
ATOM 2731 N N . CYS A 1 349 ? 9.358 -2.931 -5.173 1.00 90.75 349 CYS A N 1
ATOM 2732 C CA . CYS A 1 349 ? 10.552 -2.471 -4.476 1.00 90.75 349 CYS A CA 1
ATOM 2733 C C . CYS A 1 349 ? 10.198 -1.629 -3.244 1.00 90.75 349 CYS A C 1
ATOM 2735 O O . CYS A 1 349 ? 10.689 -0.526 -3.087 1.00 90.75 349 CYS A O 1
ATOM 2737 N N . GLU A 1 350 ? 9.366 -2.145 -2.337 1.00 84.00 350 GLU A N 1
ATOM 2738 C CA . GLU A 1 350 ? 8.969 -1.412 -1.120 1.00 84.00 350 GLU A CA 1
ATOM 2739 C C . GLU A 1 350 ? 9.895 -1.633 0.098 1.00 84.00 350 GLU A C 1
ATOM 2741 O O . GLU A 1 350 ? 9.551 -1.278 1.223 1.00 84.00 350 GLU A O 1
ATOM 2746 N N . TRP A 1 351 ? 11.105 -2.163 -0.123 1.00 80.12 351 TRP A N 1
ATOM 2747 C CA . TRP A 1 351 ? 12.180 -2.288 0.882 1.00 80.12 351 TRP A CA 1
ATOM 2748 C C . TRP A 1 351 ? 11.875 -3.190 2.090 1.00 80.12 351 TRP A C 1
ATOM 2750 O O . TRP A 1 351 ? 12.490 -3.040 3.148 1.00 80.12 351 TRP A O 1
ATOM 2760 N N . GLY A 1 352 ? 10.932 -4.123 1.964 1.00 78.75 352 GLY A N 1
ATOM 2761 C CA . GLY A 1 352 ? 10.514 -5.021 3.043 1.00 78.75 352 GLY A CA 1
ATOM 2762 C C . GLY A 1 352 ? 9.635 -4.354 4.111 1.00 78.75 352 GLY A C 1
ATOM 2763 O O . GLY A 1 352 ? 9.318 -4.980 5.125 1.00 78.75 352 GLY A O 1
ATOM 2764 N N . LYS A 1 353 ? 9.253 -3.084 3.930 1.00 77.62 353 LYS A N 1
ATOM 2765 C CA . LYS A 1 353 ? 8.675 -2.212 4.969 1.00 77.62 353 LYS A CA 1
ATOM 2766 C C . LYS A 1 353 ? 7.289 -2.657 5.427 1.00 77.62 353 LYS A C 1
ATOM 2768 O O . LYS A 1 353 ? 6.907 -2.377 6.569 1.00 77.62 353 LYS A O 1
ATOM 2773 N N . THR A 1 354 ? 6.559 -3.336 4.549 1.00 79.38 354 THR A N 1
ATOM 2774 C CA . THR A 1 354 ? 5.193 -3.837 4.745 1.00 79.38 354 THR A CA 1
ATOM 2775 C C . THR A 1 354 ? 5.095 -5.355 4.577 1.00 79.38 354 THR A C 1
ATOM 2777 O O . THR A 1 354 ? 4.002 -5.884 4.373 1.00 79.38 354 THR A O 1
ATOM 2780 N N . GLN A 1 355 ? 6.218 -6.072 4.715 1.00 79.25 355 GLN A N 1
ATOM 2781 C CA . GLN A 1 355 ? 6.300 -7.539 4.646 1.00 79.25 355 GLN A CA 1
ATOM 2782 C C . GLN A 1 355 ? 5.781 -8.128 3.316 1.00 79.25 355 GLN A C 1
ATOM 2784 O O . GLN A 1 355 ? 4.865 -8.956 3.309 1.00 79.25 355 GLN A O 1
ATOM 2789 N N . PRO A 1 356 ? 6.360 -7.735 2.171 1.00 83.75 356 PRO A N 1
ATOM 2790 C CA . PRO A 1 356 ? 5.888 -8.113 0.841 1.00 83.75 356 PRO A CA 1
ATOM 2791 C C . PRO A 1 356 ? 5.949 -9.622 0.603 1.00 83.75 356 PRO A C 1
ATOM 2793 O O . PRO A 1 356 ? 5.169 -10.137 -0.190 1.00 83.75 356 PRO A O 1
ATOM 2796 N N . GLN A 1 357 ? 6.772 -10.369 1.346 1.00 81.56 357 GLN A N 1
ATOM 2797 C CA . GLN A 1 357 ? 6.742 -11.834 1.338 1.00 81.56 357 GLN A CA 1
ATOM 2798 C C . GLN A 1 357 ? 5.349 -12.424 1.621 1.00 81.56 357 GLN A C 1
ATOM 2800 O O . GLN A 1 357 ? 5.052 -13.515 1.142 1.00 81.56 357 GLN A O 1
ATOM 2805 N N . ASN A 1 358 ? 4.489 -11.698 2.341 1.00 79.38 358 ASN A N 1
ATOM 2806 C CA . ASN A 1 358 ? 3.155 -12.157 2.715 1.00 79.38 358 ASN A CA 1
ATOM 2807 C C . ASN A 1 358 ? 2.070 -11.794 1.697 1.00 79.38 358 ASN A C 1
ATOM 2809 O O . ASN A 1 358 ? 0.984 -12.351 1.781 1.00 79.38 358 ASN A O 1
ATOM 2813 N N . TRP A 1 359 ? 2.309 -10.866 0.764 1.00 86.25 359 TRP A N 1
ATOM 2814 C CA . TRP A 1 359 ? 1.235 -10.340 -0.094 1.00 86.25 359 TRP A CA 1
ATOM 2815 C C . TRP A 1 359 ? 1.655 -9.974 -1.517 1.00 86.25 359 TRP A C 1
ATOM 2817 O O . TRP A 1 359 ? 0.812 -9.963 -2.409 1.00 86.25 359 TRP A O 1
ATOM 2827 N N . ALA A 1 360 ? 2.931 -9.699 -1.786 1.00 89.88 360 ALA A N 1
ATOM 2828 C CA . ALA A 1 360 ? 3.378 -9.224 -3.095 1.00 89.88 360 ALA A CA 1
ATOM 2829 C C . ALA A 1 360 ? 3.128 -10.249 -4.207 1.00 89.88 360 ALA A C 1
ATOM 2831 O O . ALA A 1 360 ? 2.846 -9.858 -5.338 1.00 89.88 360 ALA A O 1
ATOM 2832 N N . TYR A 1 361 ? 3.098 -11.549 -3.882 1.00 89.06 361 TYR A N 1
ATOM 2833 C CA . TYR A 1 361 ? 2.712 -12.608 -4.822 1.00 89.06 361 TYR A CA 1
ATOM 2834 C C . TYR A 1 361 ? 1.316 -12.402 -5.427 1.00 89.06 361 TYR A C 1
ATOM 2836 O O . TYR A 1 361 ? 1.012 -12.997 -6.464 1.00 89.06 361 TYR A O 1
ATOM 2844 N N . LYS A 1 362 ? 0.461 -11.590 -4.796 1.00 90.69 362 LYS A N 1
ATOM 2845 C CA . LYS A 1 362 ? -0.888 -11.304 -5.274 1.00 90.69 362 LYS A CA 1
ATOM 2846 C C . LYS A 1 362 ? -0.914 -10.423 -6.512 1.00 90.69 362 LYS A C 1
ATOM 2848 O O . LYS A 1 362 ? -1.835 -10.556 -7.310 1.00 90.69 362 LYS A O 1
ATOM 2853 N N . VAL A 1 363 ? 0.087 -9.561 -6.662 1.00 91.62 363 VAL A N 1
ATOM 2854 C CA . VAL A 1 363 ? 0.099 -8.466 -7.638 1.00 91.62 363 VAL A CA 1
ATOM 2855 C C . VAL A 1 363 ? 1.390 -8.426 -8.458 1.00 91.62 363 VAL A C 1
ATOM 2857 O O . VAL A 1 363 ? 1.329 -8.261 -9.668 1.00 91.62 363 VAL A O 1
ATOM 2860 N N . GLY A 1 364 ? 2.553 -8.633 -7.841 1.00 92.31 364 GLY A N 1
ATOM 2861 C CA . GLY A 1 364 ? 3.852 -8.580 -8.508 1.00 92.31 364 GLY A CA 1
ATOM 2862 C C . GLY A 1 364 ? 4.428 -9.952 -8.845 1.00 92.31 364 GLY A C 1
ATOM 2863 O O . GLY A 1 364 ? 4.013 -10.987 -8.313 1.00 92.31 364 GLY A O 1
ATOM 2864 N N . ASP A 1 365 ? 5.427 -9.944 -9.716 1.00 92.12 365 ASP A N 1
ATOM 2865 C CA . ASP A 1 365 ? 6.187 -11.110 -10.173 1.00 92.12 365 ASP A CA 1
ATOM 2866 C C . ASP A 1 365 ? 7.510 -11.288 -9.416 1.00 92.12 365 ASP A C 1
ATOM 2868 O O . ASP A 1 365 ? 8.006 -12.405 -9.280 1.00 92.12 365 ASP A O 1
ATOM 2872 N N . SER A 1 366 ? 8.062 -10.197 -8.882 1.00 91.62 366 SER A N 1
ATOM 2873 C CA . SER A 1 366 ? 9.216 -10.193 -7.980 1.00 91.62 366 SER A CA 1
ATOM 2874 C C . SER A 1 366 ? 9.051 -9.117 -6.913 1.00 91.62 366 SER A C 1
ATOM 2876 O O . SER A 1 366 ? 8.347 -8.132 -7.134 1.00 91.62 366 SER A O 1
ATOM 2878 N N . TRP A 1 367 ? 9.687 -9.281 -5.753 1.00 90.62 367 TRP A N 1
ATOM 2879 C CA . TRP A 1 367 ? 9.635 -8.278 -4.690 1.00 90.62 367 TRP A CA 1
ATOM 2880 C C . TRP A 1 367 ? 10.898 -8.256 -3.831 1.00 90.62 367 TRP A C 1
ATOM 2882 O O . TRP A 1 367 ? 11.517 -9.290 -3.573 1.00 90.62 367 TRP A O 1
ATOM 2892 N N . ARG A 1 368 ? 11.270 -7.060 -3.372 1.00 85.38 368 ARG A N 1
ATOM 2893 C CA . ARG A 1 368 ? 12.372 -6.845 -2.427 1.00 85.38 368 ARG A CA 1
ATOM 2894 C C . ARG A 1 368 ? 11.878 -7.071 -1.002 1.00 85.38 368 ARG A C 1
ATOM 2896 O O . ARG A 1 368 ? 10.883 -6.482 -0.610 1.00 85.38 368 ARG A O 1
ATOM 2903 N N . ILE A 1 369 ? 12.596 -7.877 -0.221 1.00 77.69 369 ILE A N 1
ATOM 2904 C CA . ILE A 1 369 ? 12.219 -8.221 1.163 1.00 77.69 369 ILE A CA 1
ATOM 2905 C C . ILE A 1 369 ? 13.123 -7.596 2.235 1.00 77.69 369 ILE A C 1
ATOM 2907 O O . ILE A 1 369 ? 12.861 -7.799 3.413 1.00 77.69 369 ILE A O 1
ATOM 2911 N N . LEU A 1 370 ? 14.190 -6.879 1.863 1.00 71.31 370 LEU A N 1
ATOM 2912 C CA . LEU A 1 370 ? 15.182 -6.326 2.795 1.00 71.31 370 LEU A CA 1
ATOM 2913 C C . LEU A 1 370 ? 15.675 -4.942 2.346 1.00 71.31 370 LEU A C 1
ATOM 2915 O O . LEU A 1 370 ? 15.507 -4.555 1.190 1.00 71.31 370 LEU A O 1
ATOM 2919 N N . ASN A 1 371 ? 16.307 -4.217 3.272 1.00 68.12 371 ASN A N 1
ATOM 2920 C CA . ASN A 1 371 ? 16.971 -2.938 3.023 1.00 68.12 371 ASN A CA 1
ATOM 2921 C C . ASN A 1 371 ? 18.479 -3.138 2.761 1.00 68.12 371 ASN A C 1
ATOM 2923 O O . ASN A 1 371 ? 19.327 -2.758 3.562 1.00 68.12 371 ASN A O 1
ATOM 2927 N N . ASP A 1 372 ? 18.805 -3.818 1.667 1.00 63.19 372 ASP A N 1
ATOM 2928 C CA . ASP A 1 372 ? 20.131 -4.364 1.342 1.00 63.19 372 ASP A CA 1
ATOM 2929 C C . ASP A 1 372 ? 20.962 -3.501 0.372 1.00 63.19 372 ASP A C 1
ATOM 2931 O O . ASP A 1 372 ? 22.094 -3.861 0.042 1.00 63.19 372 ASP A O 1
ATOM 2935 N N . ILE A 1 373 ? 20.452 -2.344 -0.070 1.00 61.72 373 ILE A N 1
ATOM 2936 C CA . ILE A 1 373 ? 21.232 -1.419 -0.907 1.00 61.72 373 ILE A CA 1
ATOM 2937 C C . ILE A 1 373 ? 22.206 -0.643 -0.017 1.00 61.72 373 ILE A C 1
ATOM 2939 O O . ILE A 1 373 ? 21.924 0.458 0.449 1.00 61.72 373 ILE A O 1
ATOM 2943 N N . THR A 1 374 ? 23.388 -1.214 0.203 1.00 53.97 374 THR A N 1
ATOM 2944 C CA . THR A 1 374 ? 24.552 -0.439 0.640 1.00 53.97 374 THR A CA 1
ATOM 2945 C C . THR A 1 374 ? 25.334 -0.025 -0.602 1.00 53.97 374 THR A C 1
ATOM 2947 O O . THR A 1 374 ? 25.793 -0.863 -1.376 1.00 53.97 374 THR A O 1
ATOM 2950 N N . PHE A 1 375 ? 25.450 1.284 -0.833 1.00 42.84 375 PHE A N 1
ATOM 2951 C CA . PHE A 1 375 ? 26.244 1.842 -1.927 1.00 42.84 375 PHE A CA 1
ATOM 2952 C C . PHE A 1 375 ? 27.731 1.632 -1.596 1.00 42.84 375 PHE A C 1
ATOM 2954 O O . PHE A 1 375 ? 28.373 2.466 -0.965 1.00 42.84 375 PHE A O 1
ATOM 2961 N N . LYS A 1 376 ? 28.268 0.455 -1.925 1.00 43.38 376 LYS A N 1
ATOM 2962 C CA . LYS A 1 376 ? 29.704 0.156 -1.867 1.00 43.38 376 LYS A CA 1
ATOM 2963 C C . LYS A 1 376 ? 30.110 -0.582 -3.133 1.00 43.38 376 LYS A C 1
ATOM 2965 O O . LYS A 1 376 ? 30.250 -1.802 -3.136 1.00 43.38 376 LYS A O 1
ATOM 2970 N N . VAL A 1 377 ? 30.295 0.172 -4.211 1.00 38.28 377 VAL A N 1
ATOM 2971 C CA . VAL A 1 377 ? 31.011 -0.296 -5.400 1.00 38.28 377 VAL A CA 1
ATOM 2972 C C . VAL A 1 377 ? 32.227 0.595 -5.636 1.00 38.28 377 VAL A C 1
ATOM 2974 O O . VAL A 1 377 ? 32.150 1.808 -5.486 1.00 38.28 377 VAL A O 1
ATOM 2977 N N . GLY A 1 378 ? 33.351 -0.052 -5.938 1.00 37.31 378 GLY A N 1
ATOM 2978 C CA . GLY A 1 378 ? 34.672 0.539 -6.121 1.00 37.31 378 GLY A CA 1
ATOM 2979 C C . GLY A 1 378 ? 35.726 -0.385 -5.520 1.00 37.31 378 GLY A C 1
ATOM 2980 O O . GLY A 1 378 ? 35.888 -0.441 -4.304 1.00 37.31 378 GLY A O 1
ATOM 2981 N N . SER A 1 379 ? 36.464 -1.115 -6.359 1.00 43.66 379 SER A N 1
ATOM 2982 C CA . SER A 1 379 ? 37.737 -1.737 -5.955 1.00 43.66 379 SER A CA 1
ATOM 2983 C C . SER A 1 379 ? 38.824 -0.693 -5.635 1.00 43.66 379 SER A C 1
ATOM 2985 O O . SER A 1 379 ? 39.946 -1.058 -5.299 1.00 43.66 379 SER A O 1
ATOM 2987 N N . ASP A 1 380 ? 38.488 0.591 -5.736 1.00 47.78 380 ASP A N 1
ATOM 2988 C CA . ASP A 1 380 ? 39.310 1.775 -5.507 1.00 47.78 380 ASP A CA 1
ATOM 2989 C C . ASP A 1 380 ? 38.714 2.776 -4.494 1.00 47.78 380 ASP A C 1
ATOM 2991 O O . ASP A 1 380 ? 39.391 3.732 -4.137 1.00 47.78 380 ASP A O 1
ATOM 2995 N N . GLY A 1 381 ? 37.522 2.527 -3.939 1.00 35.50 381 GLY A N 1
ATOM 2996 C CA . GLY A 1 381 ? 37.087 3.147 -2.679 1.00 35.50 381 GLY A CA 1
ATOM 2997 C C . GLY A 1 381 ? 36.867 4.667 -2.652 1.00 35.50 381 GLY A C 1
ATOM 2998 O O . GLY A 1 381 ? 36.751 5.210 -1.556 1.00 35.50 381 GLY A O 1
ATOM 2999 N N . GLU A 1 382 ? 36.761 5.356 -3.787 1.00 31.67 382 GLU A N 1
ATOM 3000 C CA . GLU A 1 382 ? 36.491 6.802 -3.823 1.00 31.67 382 GLU A CA 1
ATOM 3001 C C . GLU A 1 382 ? 35.097 7.062 -4.419 1.00 31.67 382 GLU A C 1
ATOM 3003 O O . GLU A 1 382 ? 34.857 6.860 -5.608 1.00 31.67 382 GLU A O 1
ATOM 3008 N N . ALA A 1 383 ? 34.161 7.494 -3.568 1.00 34.44 383 ALA A N 1
ATOM 3009 C CA . ALA A 1 383 ? 32.872 8.047 -3.976 1.00 34.44 383 ALA A CA 1
ATOM 3010 C C . ALA A 1 383 ? 33.014 9.569 -4.138 1.00 34.44 383 ALA A C 1
ATOM 3012 O O . ALA A 1 383 ? 33.555 10.220 -3.242 1.00 34.44 383 ALA A O 1
ATOM 3013 N N . VAL A 1 384 ? 32.510 10.126 -5.243 1.00 33.66 384 VAL A N 1
ATOM 3014 C CA . VAL A 1 384 ? 32.227 11.569 -5.369 1.00 33.66 384 VAL A CA 1
ATOM 3015 C C . VAL A 1 384 ? 30.741 11.795 -5.170 1.00 33.66 384 VAL A C 1
ATOM 3017 O O . VAL A 1 384 ? 29.960 11.065 -5.825 1.00 33.66 384 VAL A O 1
#

Sequence (384 aa):
MNTSRVKPAVLRDPEYMFPAFSNGKVLLNKKKGRLPAMGWNSWNAFGSQNNEELTKAIADAIINLGLAELGYSYVVLDDGCYQSYRINGKLTNDPEKFPSGFKALSAYIHDKGLKFGMYNDIGTNLCAGAAVGTCGYEDIDAETYIDWGVDYIKVDNCYYLWDNATFSDERRAKYTYAPNIRGITVKGHGLDLTLNAVKDGVLTGRGAVNNENDYVSHIGTLDGMHADVTPIGDLWSELQFTVNVPVTGEYALVVNYASGEEIGTGRWLQLAVGSVEEEKRYFDGLLPLTETITSFQDSEEIIVYFNEGENIIRLMNHRRQENTLYSYAALLDGFNKADPDHDIVLSICEWGKTQPQNWAYKVGDSWRILNDITFKVGSDGEAV

Radius of gyration: 23.81 Å; chains: 1; bounding box: 71×37×65 Å

Secondary structure (DSSP, 8-state):
--SS--S-----SGGGSGGGTTS-PPPTTPPP-PPPP-EEESHHHHGGG--HHHHHHHHHHHHHTTTGGGT--EEE--SS-B-SS-BTTB--B-TTT-TT-HHHHHHHHHHTT-EEEEEEESSSS-TT--S--STTTHHHHHHHHHHTT-SEEEEE-TT-TT-SSTT--GGGHHHHBPPEEEEEEEEETTEEEEEETTTT-EEEESS-EEETTTEEE--EE----BTTB---S--EEEEEEEEEESSSEEEEEEEEEE--SBTTB-SEEEEEES-STT-EEEEEEEPPPPSSTT--EEPPPEEEEE-SEEEEEEEE--HHHHHHHHHHHHHHHHHHHH-SSS--EEEEESTTTT-GGGTGGGT-SEE--S--------TT----

pLDDT: mean 89.63, std 13.82, range [31.67, 98.88]

Foldseek 3Di:
DLAPDPDFDDDDDCCLDPLVLQVPAAAPLDDDDDDDQAADECCLPQNLNAALVVLLVRLVVCVVVCVVVVRHAEREYEPNFWALDADVLAIWGDCVRYVPTLLVSQVSSVVSVGAYHYEAELAQARPVGRRNHCHNVLLVHLLVCVNSRHAEYEYEHANHQQDCPHVHDLLSVQNFWEFKFQWKWKADPPDTDIDGQQPQKDKDWDQWDQDPVRIIWRFEFAWQDDVVGGDDDGNHMKIKGKDADAAWFKIWMKTWGAADSGRGGHFWKWKFKDDSNPTDTQDTDGHDHDPDSPRIDIDGTGIDTDHHTIMMMIIHRHRVLSSLLVSLQSNLVSNCVSPSVRNHAYEYEHALGRPCVSHVSNRGPYYHNHNPDDSDDDPPPDDD